Protein AF-A0A537P0L2-F1 (afdb_monomer)

Structure (mmCIF, N/CA/C/O backbone):
data_AF-A0A537P0L2-F1
#
_entry.id   AF-A0A537P0L2-F1
#
loop_
_atom_site.group_PDB
_atom_site.id
_atom_site.type_symbol
_atom_site.label_atom_id
_atom_site.label_alt_id
_atom_site.label_comp_id
_atom_site.label_asym_id
_atom_si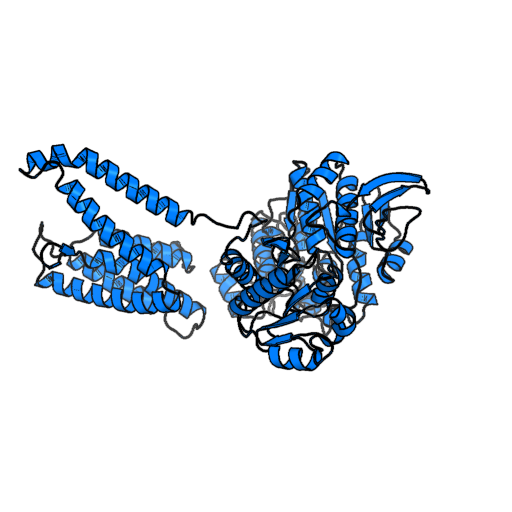te.label_entity_id
_atom_site.label_seq_id
_atom_site.pdbx_PDB_ins_code
_atom_site.Cartn_x
_atom_site.Cartn_y
_atom_site.Cartn_z
_atom_site.occupancy
_atom_site.B_iso_or_equiv
_atom_site.auth_seq_id
_atom_site.auth_comp_id
_atom_site.auth_asym_id
_atom_site.auth_atom_id
_atom_site.pdbx_PDB_model_num
ATOM 1 N N . MET A 1 1 ? -0.967 3.467 -17.963 1.00 78.81 1 MET A N 1
ATOM 2 C CA . MET A 1 1 ? 0.478 3.640 -17.708 1.00 78.81 1 MET A CA 1
ATOM 3 C C . MET A 1 1 ? 0.960 4.802 -18.557 1.00 78.81 1 MET A C 1
ATOM 5 O O . MET A 1 1 ? 0.498 4.911 -19.686 1.00 78.81 1 MET A O 1
ATOM 9 N N . PHE A 1 2 ? 1.786 5.693 -18.015 1.00 88.88 2 PHE A N 1
ATOM 10 C CA . PHE A 1 2 ? 2.280 6.885 -18.719 1.00 88.88 2 PHE A CA 1
ATOM 11 C C . PHE A 1 2 ? 3.763 6.707 -19.120 1.00 88.88 2 PHE A C 1
ATOM 13 O O . PHE A 1 2 ? 4.451 5.897 -18.497 1.00 88.88 2 PHE A O 1
ATOM 20 N N . PRO A 1 3 ? 4.252 7.408 -20.163 1.00 94.38 3 PRO A N 1
ATOM 21 C CA . PRO A 1 3 ? 5.634 7.284 -20.640 1.00 94.38 3 PRO A CA 1
ATOM 22 C C . PRO A 1 3 ? 6.642 7.971 -19.704 1.00 94.38 3 PRO A C 1
ATOM 24 O O . PRO A 1 3 ? 6.400 9.104 -19.296 1.00 94.38 3 PRO A O 1
ATOM 27 N N . ALA A 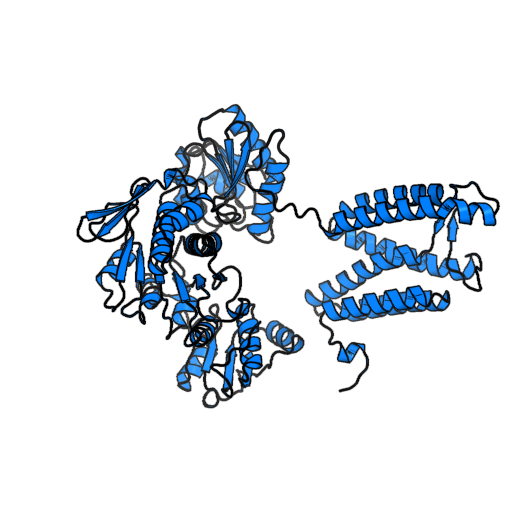1 4 ? 7.783 7.327 -19.433 1.00 95.88 4 ALA A N 1
ATOM 28 C CA . ALA A 1 4 ? 8.906 7.902 -18.681 1.00 95.88 4 ALA A CA 1
ATOM 29 C C . ALA A 1 4 ? 9.902 8.585 -19.636 1.00 95.88 4 ALA A C 1
ATOM 31 O O . ALA A 1 4 ? 10.742 7.926 -20.250 1.00 95.88 4 ALA A O 1
ATOM 32 N N . ARG A 1 5 ? 9.769 9.901 -19.829 1.00 95.56 5 ARG A N 1
ATOM 33 C CA . ARG A 1 5 ? 10.450 10.640 -20.910 1.00 95.56 5 ARG A CA 1
ATOM 34 C C . ARG A 1 5 ? 11.866 11.093 -20.564 1.00 95.56 5 ARG A C 1
ATOM 36 O O . ARG A 1 5 ? 12.633 11.399 -21.473 1.00 95.56 5 ARG A O 1
ATOM 43 N N . THR A 1 6 ? 12.238 11.117 -19.287 1.00 95.50 6 THR A N 1
ATOM 44 C CA . THR A 1 6 ? 13.575 11.535 -18.825 1.00 95.50 6 THR A CA 1
ATOM 45 C C . THR A 1 6 ? 14.705 10.638 -19.333 1.00 95.50 6 THR A C 1
ATOM 47 O O . THR A 1 6 ? 15.853 11.072 -19.371 1.00 95.50 6 THR A O 1
ATOM 50 N N . PHE A 1 7 ? 14.378 9.430 -19.803 1.00 96.25 7 PHE A N 1
ATOM 51 C CA . PHE A 1 7 ? 15.312 8.468 -20.396 1.00 96.25 7 PHE A CA 1
ATOM 52 C C . PHE A 1 7 ? 15.155 8.335 -21.921 1.00 96.25 7 PHE A C 1
ATOM 54 O O . PHE A 1 7 ? 15.607 7.353 -22.510 1.00 96.25 7 PHE A O 1
ATOM 61 N N . ALA A 1 8 ? 14.512 9.292 -22.596 1.00 97.25 8 ALA A N 1
ATOM 62 C CA . ALA A 1 8 ? 14.370 9.244 -24.049 1.00 97.25 8 ALA A CA 1
ATOM 63 C C . ALA A 1 8 ? 15.741 9.094 -24.736 1.00 97.25 8 ALA A C 1
ATOM 65 O O . ALA A 1 8 ? 16.677 9.841 -24.450 1.00 97.25 8 ALA A O 1
ATOM 66 N N . ARG A 1 9 ? 15.845 8.135 -25.668 1.00 96.75 9 ARG A N 1
ATOM 67 C CA . ARG A 1 9 ? 17.067 7.771 -26.414 1.00 96.75 9 ARG A CA 1
ATOM 68 C C . ARG A 1 9 ? 18.206 7.180 -25.569 1.00 96.75 9 ARG A C 1
ATOM 70 O O . ARG A 1 9 ? 19.288 6.966 -26.107 1.00 96.75 9 ARG A O 1
ATOM 77 N N . LYS A 1 10 ? 17.978 6.900 -24.283 1.00 97.94 10 LYS A N 1
ATOM 78 C CA . LYS A 1 10 ? 18.946 6.248 -23.392 1.00 97.94 10 LYS A CA 1
ATOM 79 C C . LYS A 1 10 ? 18.830 4.730 -23.457 1.00 97.94 10 LYS A C 1
ATOM 81 O O . LYS A 1 10 ? 17.733 4.203 -23.652 1.00 97.94 10 LYS A O 1
ATOM 86 N N . LYS A 1 11 ? 19.948 4.030 -23.274 1.00 97.94 11 LYS A N 1
ATOM 87 C CA . LYS A 1 11 ? 20.020 2.573 -23.140 1.00 97.94 11 LYS A CA 1
ATOM 88 C C . LYS A 1 11 ? 19.904 2.195 -21.671 1.00 97.94 11 LYS A C 1
ATOM 90 O O . LYS A 1 11 ? 20.783 2.514 -20.879 1.00 97.94 11 LYS A O 1
ATOM 95 N N . VAL A 1 12 ? 18.823 1.519 -21.301 1.00 98.44 12 VAL A N 1
ATOM 96 C CA . VAL A 1 12 ? 18.509 1.233 -19.896 1.00 98.44 12 VAL A CA 1
ATOM 97 C C . VAL A 1 12 ? 18.371 -0.266 -19.687 1.00 98.44 12 VAL A C 1
ATOM 99 O O . VAL A 1 12 ? 17.482 -0.901 -20.256 1.00 98.44 12 VAL A O 1
ATOM 102 N N . GLY A 1 13 ? 19.235 -0.833 -18.847 1.00 98.19 13 GLY A N 1
ATOM 103 C CA . GLY A 1 13 ? 19.045 -2.189 -18.338 1.00 98.19 13 GLY A CA 1
ATOM 104 C C . GLY A 1 13 ? 17.975 -2.182 -17.251 1.00 98.19 13 GLY A C 1
ATOM 105 O O . GLY A 1 13 ? 18.017 -1.330 -16.370 1.00 98.19 13 GLY A O 1
ATOM 106 N N . VAL A 1 14 ? 17.022 -3.112 -17.285 1.00 98.19 14 VAL A N 1
ATOM 107 C CA . VAL A 1 14 ? 16.020 -3.279 -16.221 1.00 98.19 14 VAL A CA 1
ATOM 108 C C . VAL A 1 14 ? 16.113 -4.699 -15.690 1.00 98.19 14 VAL A C 1
ATOM 110 O O . VAL A 1 14 ? 15.850 -5.647 -16.426 1.00 98.19 14 VAL A O 1
ATOM 113 N N . PHE A 1 15 ? 16.478 -4.845 -14.418 1.00 97.81 15 PHE A N 1
ATOM 114 C CA . PHE A 1 15 ? 16.637 -6.149 -13.784 1.00 97.81 15 PHE A CA 1
ATOM 115 C C . PHE A 1 15 ? 15.572 -6.414 -12.709 1.00 97.81 15 PHE A C 1
ATOM 117 O O . PHE A 1 15 ? 15.358 -5.615 -11.787 1.00 97.81 15 PHE A O 1
ATOM 124 N N . GLY A 1 16 ? 14.937 -7.581 -12.820 1.00 95.12 16 GLY A N 1
ATOM 125 C CA . GLY A 1 16 ? 13.806 -8.024 -12.010 1.00 95.12 16 GLY A CA 1
ATOM 126 C C . GLY A 1 16 ? 12.478 -7.634 -12.661 1.00 95.12 16 GLY A C 1
ATOM 127 O O . GLY A 1 16 ? 12.163 -6.452 -12.773 1.00 95.12 16 GLY A O 1
ATOM 128 N N . LEU A 1 17 ? 11.685 -8.623 -13.073 1.00 92.06 17 LEU A N 1
ATOM 129 C CA . LEU A 1 17 ? 10.475 -8.460 -13.899 1.00 92.06 17 LEU A CA 1
ATOM 130 C C . LEU A 1 17 ? 9.186 -8.823 -13.153 1.00 92.06 17 LEU A C 1
ATOM 132 O O . LEU A 1 17 ? 8.150 -9.148 -13.739 1.00 92.06 17 LEU A O 1
ATOM 136 N N . ALA A 1 18 ? 9.219 -8.695 -11.827 1.00 86.25 18 ALA A N 1
ATOM 137 C CA . ALA A 1 18 ? 8.012 -8.667 -11.013 1.00 86.25 18 ALA A CA 1
ATOM 138 C C . ALA A 1 18 ? 7.155 -7.417 -11.330 1.00 86.25 18 ALA A C 1
ATOM 140 O O . ALA A 1 18 ? 7.382 -6.678 -12.290 1.00 86.25 18 ALA A O 1
ATOM 141 N N . ARG A 1 19 ? 6.149 -7.138 -10.494 1.00 83.06 19 ARG A N 1
ATOM 142 C CA . ARG A 1 19 ? 5.147 -6.088 -10.749 1.00 83.06 19 ARG A CA 1
ATOM 143 C C . ARG A 1 19 ? 5.735 -4.691 -11.019 1.00 83.06 19 ARG A C 1
ATOM 145 O O . ARG A 1 19 ? 5.281 -4.032 -11.950 1.00 83.06 19 ARG A O 1
ATOM 152 N N . SER A 1 20 ? 6.698 -4.229 -10.214 1.00 87.31 20 SER A N 1
ATOM 153 C CA . SER A 1 20 ? 7.290 -2.884 -10.370 1.00 87.31 20 SER A CA 1
ATOM 154 C C . SER A 1 20 ? 8.224 -2.793 -11.571 1.00 87.31 20 SER A C 1
ATOM 156 O O . SER A 1 20 ? 8.117 -1.858 -12.362 1.00 87.31 20 SER A O 1
ATOM 158 N N . GLY A 1 21 ? 9.112 -3.778 -11.730 1.00 92.31 21 GLY A N 1
ATOM 159 C CA . GLY A 1 21 ? 10.106 -3.781 -12.800 1.00 92.31 21 GLY A CA 1
ATOM 160 C C . GLY A 1 21 ? 9.476 -3.857 -14.187 1.00 92.31 21 GLY A C 1
ATOM 161 O O . GLY A 1 21 ? 9.815 -3.050 -15.048 1.00 92.31 21 GLY A O 1
ATOM 162 N N . SER A 1 22 ? 8.470 -4.719 -14.375 1.00 92.44 22 SER A N 1
ATOM 163 C CA . SER A 1 22 ? 7.744 -4.813 -15.649 1.00 92.44 22 SER A CA 1
ATOM 164 C C . SER A 1 22 ? 6.989 -3.524 -15.989 1.00 92.44 22 SER A C 1
ATOM 166 O O . SER A 1 22 ? 7.035 -3.057 -17.128 1.00 92.44 22 SER A O 1
ATOM 168 N N . ALA A 1 23 ? 6.366 -2.879 -14.994 1.00 93.25 23 ALA A N 1
ATOM 169 C CA . ALA A 1 23 ? 5.719 -1.583 -15.193 1.00 93.25 23 ALA A CA 1
ATOM 170 C C . ALA A 1 23 ? 6.722 -0.471 -15.552 1.00 93.25 23 ALA A C 1
ATOM 172 O O . ALA A 1 23 ? 6.449 0.348 -16.427 1.00 93.25 23 ALA A O 1
ATOM 173 N N . CYS A 1 24 ? 7.893 -0.457 -14.911 1.00 96.00 24 CYS A N 1
ATOM 174 C CA . CYS A 1 24 ? 8.960 0.497 -15.204 1.00 96.00 24 CYS A CA 1
ATOM 175 C C . CYS A 1 24 ? 9.542 0.289 -16.612 1.00 96.00 24 CYS A C 1
ATOM 177 O O . CYS A 1 24 ? 9.629 1.240 -17.386 1.00 96.00 24 CYS A O 1
ATOM 179 N N . ALA A 1 25 ? 9.856 -0.956 -16.989 1.00 96.56 25 ALA A N 1
ATOM 180 C CA . ALA A 1 25 ? 10.358 -1.300 -18.320 1.00 96.56 25 ALA A CA 1
ATOM 181 C C . ALA A 1 25 ? 9.390 -0.861 -19.429 1.00 96.56 25 ALA A C 1
ATOM 183 O O . ALA A 1 25 ? 9.802 -0.277 -20.434 1.00 96.56 25 ALA A O 1
ATOM 184 N N . GLN A 1 26 ? 8.088 -1.086 -19.231 1.00 95.81 26 GLN A N 1
ATOM 185 C CA . GLN A 1 26 ? 7.070 -0.647 -20.177 1.00 95.81 26 GLN A CA 1
ATOM 186 C C . GLN A 1 26 ? 6.972 0.887 -20.247 1.00 95.81 26 GLN A C 1
ATOM 188 O O . GLN A 1 26 ? 6.902 1.432 -21.350 1.00 95.81 26 GLN A O 1
ATOM 193 N N . ALA A 1 27 ? 7.019 1.594 -19.113 1.00 96.69 27 ALA A N 1
ATOM 194 C CA . ALA A 1 27 ? 7.001 3.057 -19.079 1.00 96.69 27 ALA A CA 1
ATOM 195 C C . ALA A 1 27 ? 8.231 3.684 -19.760 1.00 96.69 27 ALA A C 1
ATOM 197 O O . ALA A 1 27 ? 8.080 4.630 -20.535 1.00 96.69 27 ALA A O 1
ATOM 198 N N . LEU A 1 28 ? 9.426 3.131 -19.534 1.00 97.88 28 LEU A N 1
ATOM 199 C CA . LEU A 1 28 ? 10.675 3.537 -20.188 1.00 97.88 28 LEU A CA 1
ATOM 200 C C . LEU A 1 28 ? 10.609 3.335 -21.705 1.00 97.88 28 LEU A C 1
ATOM 202 O O . LEU A 1 28 ? 10.922 4.253 -22.464 1.00 97.88 28 LEU A O 1
ATOM 206 N N . ARG A 1 29 ? 10.115 2.174 -22.161 1.00 96.50 29 ARG A N 1
ATOM 207 C CA . ARG A 1 29 ? 9.903 1.912 -23.593 1.00 96.50 29 ARG A CA 1
ATOM 208 C C . ARG A 1 29 ? 8.947 2.935 -24.208 1.00 96.50 29 ARG A C 1
ATOM 210 O O . ARG A 1 29 ? 9.242 3.498 -25.256 1.00 96.50 29 ARG A O 1
ATOM 217 N N . LEU A 1 30 ? 7.812 3.196 -23.555 1.00 96.25 30 LEU A N 1
ATOM 218 C CA . LEU A 1 30 ? 6.833 4.191 -24.015 1.00 96.25 30 LEU A CA 1
ATOM 219 C C . LEU A 1 30 ? 7.404 5.619 -24.026 1.00 96.25 30 LEU A C 1
ATOM 221 O O . LEU A 1 30 ? 6.963 6.448 -24.816 1.00 96.25 30 LEU A O 1
ATOM 225 N N . GLY A 1 31 ? 8.372 5.910 -23.156 1.00 96.38 31 GLY A N 1
ATOM 226 C CA . GLY A 1 31 ? 9.104 7.175 -23.112 1.00 96.38 31 GLY A CA 1
ATOM 227 C C . GLY A 1 31 ? 10.219 7.319 -24.148 1.00 96.38 31 GLY A C 1
ATOM 228 O O . GLY A 1 31 ? 10.817 8.389 -24.236 1.00 96.38 31 GLY A O 1
ATOM 229 N N . GLY A 1 32 ? 10.475 6.283 -24.953 1.00 97.44 32 GLY A N 1
ATOM 230 C CA . GLY A 1 32 ? 11.483 6.295 -26.011 1.00 97.44 32 GLY A CA 1
ATOM 231 C C . GLY A 1 32 ? 12.882 5.867 -25.565 1.00 97.44 32 GLY A C 1
ATOM 232 O O . GLY A 1 32 ? 13.845 6.166 -26.270 1.00 97.44 32 GLY A O 1
ATOM 233 N N . ALA A 1 33 ? 13.023 5.203 -24.415 1.00 98.00 33 ALA A N 1
ATOM 234 C CA . ALA A 1 33 ? 14.272 4.550 -24.026 1.00 98.00 33 ALA A CA 1
ATOM 235 C C . ALA A 1 33 ? 14.465 3.228 -24.793 1.00 98.00 33 ALA A C 1
ATOM 237 O O . ALA A 1 33 ? 13.501 2.515 -25.087 1.00 98.00 33 ALA A O 1
ATOM 238 N N . GLN A 1 34 ? 15.718 2.864 -25.063 1.00 97.75 34 GL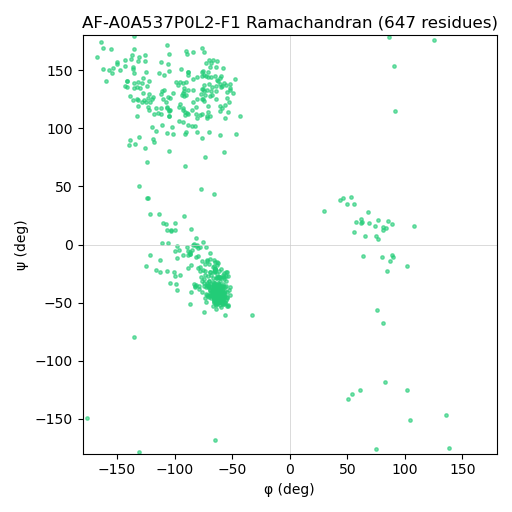N A N 1
ATOM 239 C CA . GLN A 1 34 ? 16.088 1.525 -25.512 1.00 97.75 34 GLN A CA 1
ATOM 240 C C . GLN A 1 34 ? 16.262 0.632 -24.279 1.00 97.75 34 GLN A C 1
ATOM 242 O O . GLN A 1 34 ? 17.263 0.717 -23.570 1.00 97.75 34 GLN A O 1
ATOM 247 N N . VAL A 1 35 ? 15.258 -0.194 -23.995 1.00 97.88 35 VAL A N 1
ATOM 248 C CA . VAL A 1 35 ? 15.191 -0.988 -22.762 1.00 97.88 35 VAL A CA 1
ATOM 249 C C . VAL A 1 35 ? 15.699 -2.411 -22.995 1.00 97.88 35 VAL A C 1
ATOM 251 O O . VAL A 1 35 ? 15.334 -3.042 -23.982 1.00 97.88 35 VAL A O 1
ATOM 254 N N . PHE A 1 36 ? 16.495 -2.914 -22.051 1.00 97.75 36 PHE A N 1
ATOM 255 C CA . PHE A 1 36 ? 16.979 -4.294 -21.986 1.00 97.75 36 PHE A CA 1
ATOM 256 C C . PHE A 1 36 ? 16.471 -4.927 -20.686 1.00 97.75 36 PHE A C 1
ATOM 258 O O . PHE A 1 36 ? 17.082 -4.779 -19.627 1.00 97.75 36 PHE A O 1
ATOM 265 N N . ALA A 1 37 ? 15.299 -5.558 -20.749 1.00 97.38 37 ALA A N 1
ATOM 266 C CA . ALA A 1 37 ? 14.629 -6.151 -19.593 1.00 97.38 37 ALA A CA 1
ATOM 267 C C . ALA A 1 37 ? 15.081 -7.604 -19.359 1.00 97.38 37 ALA A C 1
ATOM 269 O O . ALA A 1 37 ? 15.095 -8.401 -20.300 1.00 97.38 37 ALA A O 1
ATOM 270 N N . TRP A 1 38 ? 15.414 -7.955 -18.112 1.00 97.50 38 TRP A N 1
ATOM 271 C CA . TRP A 1 38 ? 15.893 -9.292 -17.743 1.00 97.50 38 TRP A CA 1
ATOM 272 C C . TRP A 1 38 ? 15.541 -9.699 -16.305 1.00 97.50 38 TRP A C 1
ATOM 274 O O . TRP A 1 38 ? 15.337 -8.857 -15.430 1.00 97.50 38 TRP A O 1
ATOM 284 N N . ASP A 1 39 ? 15.503 -11.008 -16.063 1.00 96.38 39 ASP A N 1
ATOM 285 C CA . ASP A 1 39 ? 15.285 -11.645 -14.763 1.00 96.38 39 ASP A CA 1
ATOM 286 C C . ASP A 1 39 ? 16.078 -12.961 -14.721 1.00 96.38 39 ASP A C 1
ATOM 288 O O . ASP A 1 39 ? 16.262 -13.595 -15.760 1.00 96.38 39 ASP A O 1
ATOM 292 N N . ASP A 1 40 ? 16.532 -13.395 -13.545 1.00 94.00 40 ASP A N 1
ATOM 293 C CA . ASP A 1 40 ? 17.197 -14.702 -13.411 1.00 94.00 40 ASP A CA 1
ATOM 294 C C . ASP A 1 40 ? 16.215 -15.861 -13.630 1.00 94.00 40 ASP A C 1
ATOM 296 O O . ASP A 1 40 ? 16.597 -16.961 -14.035 1.00 94.00 40 ASP A O 1
ATOM 300 N N . GLN A 1 41 ? 14.927 -15.635 -13.366 1.00 93.19 41 GLN A N 1
ATOM 301 C CA . GLN A 1 41 ? 13.899 -16.631 -13.607 1.00 93.19 41 GLN A CA 1
ATOM 302 C C . GLN A 1 41 ? 13.514 -16.628 -15.086 1.00 93.19 41 GLN A C 1
ATOM 304 O O . GLN A 1 41 ? 12.791 -15.747 -15.554 1.00 93.19 41 GLN A O 1
ATOM 309 N N . ALA A 1 42 ? 13.909 -17.679 -15.809 1.00 92.56 42 ALA A N 1
ATOM 310 C CA . ALA A 1 42 ? 13.556 -17.863 -17.219 1.00 92.56 42 ALA A CA 1
ATOM 311 C C . ALA A 1 42 ? 12.039 -17.745 -17.476 1.00 92.56 42 ALA A C 1
ATOM 313 O O . ALA A 1 42 ? 11.620 -17.162 -18.474 1.00 92.56 42 ALA A O 1
ATOM 314 N N . ALA A 1 43 ? 11.207 -18.224 -16.542 1.00 91.94 43 ALA A N 1
ATOM 315 C CA . ALA A 1 43 ? 9.752 -18.084 -16.612 1.00 91.94 43 ALA A CA 1
ATOM 316 C C . ALA A 1 43 ? 9.287 -16.613 -16.572 1.00 91.94 43 ALA A C 1
ATOM 318 O O . ALA A 1 43 ? 8.366 -16.242 -17.300 1.00 91.94 43 ALA A O 1
ATOM 319 N N . SER A 1 44 ? 9.933 -15.767 -15.763 1.00 91.31 44 SER A N 1
ATOM 320 C CA . SER A 1 44 ? 9.651 -14.326 -15.692 1.00 91.31 44 SER A CA 1
ATOM 321 C C . SER A 1 44 ? 10.055 -13.613 -16.982 1.00 91.31 44 SER A C 1
ATOM 323 O O . SER A 1 44 ? 9.290 -12.793 -17.488 1.00 91.31 44 SER A O 1
ATOM 325 N N . VAL A 1 45 ? 11.211 -13.967 -17.554 1.00 94.44 45 VAL A N 1
ATOM 326 C CA . VAL A 1 45 ? 11.671 -13.441 -18.852 1.00 94.44 45 VAL A CA 1
ATOM 327 C C . VAL A 1 45 ? 10.710 -13.828 -19.974 1.00 94.44 45 VAL A C 1
ATOM 329 O O . VAL A 1 45 ? 10.297 -12.973 -20.754 1.00 94.44 45 VAL A O 1
ATOM 332 N N . GLU A 1 46 ? 10.310 -15.097 -20.040 1.00 93.75 46 GLU A N 1
ATOM 333 C CA . GLU A 1 46 ? 9.399 -15.588 -21.075 1.00 93.75 46 GLU A CA 1
ATOM 334 C C . GLU A 1 46 ? 8.006 -14.962 -20.950 1.00 93.75 46 GLU A C 1
ATOM 336 O O . GLU A 1 46 ? 7.406 -14.559 -21.946 1.00 93.75 46 GLU A O 1
ATOM 341 N N . LYS A 1 47 ? 7.505 -14.796 -19.721 1.00 91.50 47 LYS A N 1
ATOM 342 C CA . LYS A 1 47 ? 6.260 -14.066 -19.472 1.00 91.50 47 LYS A CA 1
ATOM 343 C C . LYS A 1 47 ? 6.347 -12.623 -19.977 1.00 91.50 47 LYS A C 1
ATOM 345 O O . LYS A 1 47 ? 5.476 -12.186 -20.722 1.00 91.50 47 LYS A O 1
ATOM 350 N N . ALA A 1 48 ? 7.403 -11.898 -19.612 1.00 91.44 48 ALA A N 1
ATOM 351 C CA . ALA A 1 48 ? 7.597 -10.517 -20.041 1.00 91.44 48 ALA A CA 1
ATOM 352 C C . ALA A 1 48 ? 7.759 -10.401 -21.570 1.00 91.44 48 ALA A C 1
ATOM 354 O O . ALA A 1 48 ? 7.217 -9.478 -22.179 1.00 91.44 48 ALA A O 1
ATOM 355 N N . ARG A 1 49 ? 8.427 -11.371 -22.211 1.00 93.38 49 ARG A N 1
ATOM 356 C CA . ARG A 1 49 ? 8.519 -11.475 -23.676 1.00 93.38 49 ARG A CA 1
ATOM 357 C C . ARG A 1 49 ? 7.138 -11.592 -24.319 1.00 93.38 49 ARG A C 1
ATOM 359 O O . ARG A 1 49 ? 6.845 -10.849 -25.253 1.00 93.38 49 ARG A O 1
ATOM 366 N N . LYS A 1 50 ? 6.278 -12.478 -23.802 1.00 92.38 50 LYS A N 1
ATOM 367 C CA . LYS A 1 50 ? 4.891 -12.654 -24.277 1.00 92.38 50 LYS A CA 1
ATOM 368 C C . LYS A 1 50 ? 4.044 -11.395 -24.094 1.00 92.38 50 LYS A C 1
ATOM 370 O O . LYS A 1 50 ? 3.225 -11.077 -24.947 1.00 92.38 50 LYS A O 1
ATOM 375 N N . GLU A 1 51 ? 4.287 -10.643 -23.024 1.00 89.44 51 GLU A N 1
ATOM 376 C CA . GLU A 1 51 ? 3.658 -9.339 -22.765 1.00 89.44 51 GLU A CA 1
ATOM 377 C C . GLU A 1 51 ? 4.240 -8.198 -23.634 1.00 89.44 51 GLU A C 1
ATOM 379 O O . GLU A 1 51 ? 3.819 -7.043 -23.530 1.00 89.44 51 GLU A O 1
ATOM 384 N N . GLY A 1 52 ? 5.190 -8.504 -24.526 1.00 90.56 52 GLY A N 1
ATOM 385 C CA . GLY A 1 52 ? 5.774 -7.559 -25.473 1.00 90.56 52 GLY A CA 1
ATOM 386 C C . GLY A 1 52 ? 6.796 -6.606 -24.853 1.00 90.56 52 GLY A C 1
ATOM 387 O O . GLY A 1 52 ? 7.035 -5.528 -25.412 1.00 90.56 52 GLY A O 1
ATOM 388 N N . LEU A 1 53 ? 7.383 -6.955 -23.702 1.00 92.50 53 LEU A N 1
ATOM 389 C CA . LEU A 1 53 ? 8.494 -6.198 -23.133 1.00 92.50 53 LEU A CA 1
ATOM 390 C C . LEU A 1 53 ? 9.777 -6.438 -23.950 1.00 92.50 53 LEU A C 1
ATOM 392 O O . LEU A 1 53 ? 10.010 -7.544 -24.441 1.00 92.50 53 LEU A O 1
ATOM 396 N N . PRO A 1 54 ? 10.632 -5.412 -24.094 1.00 90.75 54 PRO A N 1
ATOM 397 C CA . PRO A 1 54 ? 11.882 -5.517 -24.832 1.00 90.75 54 PRO A CA 1
ATOM 398 C C . PRO A 1 54 ? 12.912 -6.273 -23.983 1.00 90.75 54 PRO A C 1
ATOM 400 O O . PRO A 1 54 ? 13.606 -5.700 -23.142 1.00 90.75 54 PRO A O 1
ATOM 403 N N . ILE A 1 55 ? 12.957 -7.591 -24.169 1.00 96.25 55 ILE A N 1
ATOM 404 C CA . ILE A 1 55 ? 13.900 -8.468 -23.476 1.00 96.25 55 ILE A CA 1
ATOM 405 C C . ILE A 1 55 ? 15.299 -8.293 -24.063 1.00 96.25 55 ILE A C 1
ATOM 407 O O . ILE A 1 55 ? 15.477 -8.348 -25.278 1.00 96.25 55 ILE A O 1
ATOM 411 N N . GLY A 1 56 ? 16.289 -8.134 -23.188 1.00 93.19 56 GLY A N 1
ATOM 412 C CA . GLY A 1 56 ? 17.701 -8.096 -23.553 1.00 93.19 56 GLY A CA 1
ATOM 413 C C . GLY A 1 56 ? 18.518 -8.884 -22.544 1.00 93.19 56 GLY A C 1
ATOM 414 O O . GLY A 1 56 ? 18.380 -8.656 -21.345 1.00 93.19 56 GLY A O 1
ATOM 415 N N . ASP A 1 57 ? 19.342 -9.816 -23.022 1.00 92.25 57 ASP A N 1
ATOM 416 C CA . ASP A 1 57 ? 20.136 -10.683 -22.155 1.00 92.25 57 ASP A CA 1
ATOM 417 C C . ASP A 1 57 ? 21.244 -9.892 -21.454 1.00 92.25 57 ASP A C 1
ATOM 419 O O . ASP A 1 57 ? 22.331 -9.672 -21.998 1.00 92.25 57 ASP A O 1
ATOM 423 N N . LEU A 1 58 ? 20.960 -9.480 -20.216 1.00 95.88 58 LEU A N 1
ATOM 424 C CA . LEU A 1 58 ? 21.917 -8.769 -19.383 1.00 95.88 58 LEU A CA 1
ATOM 425 C C . LEU A 1 58 ? 23.124 -9.640 -18.999 1.00 95.88 58 LEU A C 1
ATOM 427 O O . LEU A 1 58 ? 24.113 -9.101 -18.524 1.00 95.88 58 LEU A O 1
ATOM 431 N N . THR A 1 59 ? 23.111 -10.961 -19.187 1.00 94.25 59 THR A N 1
ATOM 432 C CA . THR A 1 59 ? 24.301 -11.795 -18.938 1.00 94.25 59 THR A CA 1
ATOM 433 C C . THR A 1 59 ? 25.352 -11.625 -20.038 1.00 94.25 59 THR A C 1
ATOM 435 O O . THR A 1 59 ? 26.548 -11.668 -19.752 1.00 94.25 59 THR A O 1
ATOM 438 N N . SER A 1 60 ? 24.921 -11.316 -21.262 1.00 93.00 60 SER A N 1
ATOM 439 C CA . SER A 1 60 ? 25.783 -11.176 -22.444 1.00 93.00 60 SER A CA 1
ATOM 440 C C . SER A 1 60 ? 26.125 -9.729 -22.810 1.00 93.00 60 SER A C 1
ATOM 442 O O . SER A 1 60 ? 27.180 -9.479 -23.390 1.00 93.00 60 SER A O 1
ATOM 444 N N . ILE A 1 61 ? 25.264 -8.767 -22.461 1.00 94.94 61 ILE A N 1
ATOM 445 C CA . ILE A 1 61 ? 25.443 -7.367 -22.864 1.00 94.94 61 ILE A CA 1
ATOM 446 C C . ILE A 1 61 ? 26.703 -6.748 -22.252 1.00 94.94 61 ILE A C 1
ATOM 448 O O . ILE A 1 61 ? 27.044 -7.017 -21.097 1.00 94.94 61 ILE A O 1
ATOM 452 N N . ASP A 1 62 ? 27.363 -5.862 -22.994 1.00 95.81 62 ASP A N 1
ATOM 453 C CA . ASP A 1 62 ? 28.382 -4.989 -22.422 1.00 95.81 62 ASP A CA 1
ATOM 454 C C . ASP A 1 62 ? 27.716 -3.849 -21.635 1.00 95.81 62 ASP A C 1
ATOM 456 O O . ASP A 1 62 ? 27.061 -2.972 -22.206 1.00 95.81 62 ASP A O 1
ATOM 460 N N . PHE A 1 63 ? 27.888 -3.860 -20.310 1.00 97.25 63 PHE A N 1
ATOM 461 C CA . PHE A 1 63 ? 27.317 -2.857 -19.408 1.00 97.25 63 PHE A CA 1
ATOM 462 C C . PHE A 1 63 ? 27.868 -1.455 -19.675 1.00 97.25 63 PHE A C 1
ATOM 464 O O . PHE A 1 63 ? 27.152 -0.493 -19.420 1.00 97.25 63 PHE A O 1
ATOM 471 N N . ALA A 1 64 ? 29.074 -1.322 -20.242 1.00 95.75 64 ALA A N 1
ATOM 472 C CA . ALA A 1 64 ? 29.631 -0.020 -20.614 1.00 95.75 64 ALA A CA 1
ATOM 473 C C . ALA A 1 64 ? 28.827 0.671 -21.733 1.00 95.75 64 ALA A C 1
ATOM 475 O O . ALA A 1 64 ? 28.971 1.871 -21.956 1.00 95.75 64 ALA A O 1
ATOM 476 N N . THR A 1 65 ? 27.957 -0.069 -22.429 1.00 96.19 65 THR A N 1
ATOM 477 C CA . THR A 1 65 ? 27.055 0.483 -23.448 1.00 96.19 65 THR A CA 1
ATOM 478 C C . THR A 1 65 ? 25.720 0.978 -22.887 1.00 96.19 65 THR A C 1
ATOM 480 O O . THR A 1 65 ? 24.946 1.578 -23.637 1.00 96.19 65 THR A O 1
ATOM 483 N N . LEU A 1 66 ? 25.423 0.714 -21.610 1.00 97.81 66 LEU A N 1
ATOM 484 C CA . LEU A 1 66 ? 24.209 1.170 -20.933 1.00 97.81 66 LEU A CA 1
ATOM 485 C C . LEU A 1 66 ? 24.432 2.551 -20.308 1.00 97.81 66 LEU A C 1
ATOM 487 O O . LEU A 1 66 ? 25.508 2.848 -19.803 1.00 97.81 66 LEU A O 1
ATOM 491 N N . ASP A 1 67 ? 23.392 3.381 -20.287 1.00 97.94 67 ASP A N 1
ATOM 492 C CA . ASP A 1 67 ? 23.402 4.647 -19.550 1.00 97.94 67 ASP A CA 1
ATOM 493 C C . ASP A 1 67 ? 23.075 4.433 -18.059 1.00 97.94 67 ASP A C 1
ATOM 495 O O . ASP A 1 67 ? 23.627 5.115 -17.197 1.00 97.94 67 ASP A O 1
ATOM 499 N N . SER A 1 68 ? 22.183 3.482 -17.748 1.00 97.94 68 SER A N 1
ATOM 500 C CA . SER A 1 68 ? 21.725 3.207 -16.378 1.00 97.94 68 SER A CA 1
ATOM 501 C C . SER A 1 68 ? 21.262 1.754 -16.210 1.00 97.94 68 SER A C 1
ATOM 503 O O . SER A 1 68 ? 20.733 1.142 -17.145 1.00 97.94 68 SER A O 1
ATOM 505 N N . LEU A 1 69 ? 21.373 1.229 -14.986 1.00 98.44 69 LEU A N 1
ATOM 506 C CA . LEU A 1 69 ? 20.708 0.002 -14.542 1.00 98.44 69 LEU A CA 1
ATOM 507 C C . LEU A 1 69 ? 19.554 0.344 -13.589 1.00 98.44 69 LEU A C 1
ATOM 509 O O . LEU A 1 69 ? 19.775 0.850 -12.491 1.00 98.44 69 LEU A O 1
ATOM 513 N N . VAL A 1 70 ? 18.327 -0.002 -13.971 1.00 98.25 70 VAL A N 1
ATOM 514 C CA . VAL A 1 70 ? 17.159 0.006 -13.087 1.00 98.25 70 VAL A CA 1
ATOM 515 C C . VAL A 1 70 ? 17.054 -1.348 -12.390 1.00 98.25 70 VAL A C 1
ATOM 517 O O . VAL A 1 70 ? 16.772 -2.369 -13.016 1.00 98.25 70 VAL A O 1
ATOM 520 N N . LEU A 1 71 ? 17.272 -1.357 -11.082 1.00 97.62 71 LEU A N 1
ATOM 521 C CA . LEU A 1 71 ? 17.259 -2.535 -10.231 1.00 97.62 71 LEU A CA 1
ATOM 522 C C . LEU A 1 71 ? 15.940 -2.623 -9.455 1.00 97.62 71 LEU A C 1
ATOM 524 O O . LEU A 1 71 ? 15.521 -1.672 -8.795 1.00 97.62 71 LEU A O 1
ATOM 528 N N . SER A 1 72 ? 15.293 -3.786 -9.479 1.00 93.88 72 SER A N 1
ATOM 529 C CA . SER A 1 72 ? 14.148 -4.043 -8.603 1.00 93.88 72 SER A CA 1
ATOM 530 C C . SER A 1 72 ? 14.563 -4.019 -7.118 1.00 93.88 72 SER A C 1
ATOM 532 O O . SER A 1 72 ? 15.543 -4.673 -6.765 1.00 93.88 72 SER A O 1
ATOM 534 N N . PRO A 1 73 ? 13.795 -3.386 -6.205 1.00 87.62 73 PRO A N 1
ATOM 535 C CA . PRO A 1 73 ? 14.173 -3.251 -4.786 1.00 87.62 73 PRO A CA 1
ATOM 536 C C . PRO A 1 73 ? 14.419 -4.580 -4.049 1.00 87.62 73 PRO A C 1
ATOM 538 O O . PRO A 1 73 ? 15.200 -4.657 -3.099 1.00 87.62 73 PRO A O 1
ATOM 541 N N . GLY A 1 74 ? 13.756 -5.654 -4.486 1.00 86.31 74 GLY A N 1
ATOM 542 C CA . GLY A 1 74 ? 13.944 -6.994 -3.927 1.00 86.31 74 GLY A CA 1
ATOM 543 C C . GLY A 1 74 ? 15.331 -7.587 -4.193 1.00 86.31 74 GLY A C 1
ATOM 544 O O . GLY A 1 74 ? 15.754 -8.471 -3.454 1.00 86.31 74 GLY A O 1
ATOM 545 N N . VAL A 1 75 ? 16.066 -7.077 -5.180 1.00 91.38 75 VAL A N 1
ATOM 546 C CA . VAL A 1 75 ? 17.377 -7.594 -5.581 1.00 91.38 75 VAL A CA 1
ATOM 547 C C . VAL A 1 75 ? 18.473 -7.001 -4.680 1.00 91.38 75 VAL A C 1
ATOM 549 O O . VAL A 1 75 ? 18.460 -5.793 -4.430 1.00 91.38 75 VAL A O 1
ATOM 552 N N . PRO A 1 76 ? 19.410 -7.808 -4.145 1.00 91.06 76 PRO A N 1
ATOM 553 C CA . PRO A 1 76 ? 20.455 -7.312 -3.249 1.00 91.06 76 PRO A CA 1
ATOM 554 C C . PRO A 1 76 ? 21.372 -6.262 -3.899 1.00 91.06 76 PRO A C 1
ATOM 556 O O . PRO A 1 76 ? 22.135 -6.564 -4.815 1.00 91.06 76 PRO A O 1
ATOM 559 N N . LEU A 1 77 ? 21.336 -5.027 -3.387 1.00 92.50 77 LEU A N 1
ATOM 560 C CA . LEU A 1 77 ? 22.272 -3.959 -3.770 1.00 92.50 77 LEU A CA 1
ATOM 561 C C . LEU A 1 77 ? 23.616 -4.065 -3.026 1.00 92.50 77 LEU A C 1
ATOM 563 O O . LEU A 1 77 ? 24.665 -3.720 -3.574 1.00 92.50 77 LEU A O 1
ATOM 567 N N . THR A 1 78 ? 23.587 -4.511 -1.765 1.00 88.12 78 THR A N 1
ATOM 568 C CA . THR A 1 78 ? 24.760 -4.562 -0.877 1.00 88.12 78 THR A CA 1
ATOM 569 C C . THR A 1 78 ? 24.858 -5.889 -0.116 1.00 88.12 78 THR A C 1
ATOM 571 O O . THR A 1 78 ? 25.627 -6.748 -0.527 1.00 88.12 78 THR A O 1
ATOM 574 N N . HIS A 1 79 ? 24.103 -6.082 0.970 1.00 83.69 79 HIS A N 1
ATOM 575 C CA . HIS A 1 79 ? 24.189 -7.274 1.824 1.00 83.69 79 HIS A CA 1
ATOM 576 C C . HIS A 1 79 ? 23.150 -8.340 1.425 1.00 83.69 79 HIS A C 1
ATOM 578 O O . HIS A 1 79 ? 22.073 -7.984 0.930 1.00 83.69 79 HIS A O 1
ATOM 584 N N . PRO A 1 80 ? 23.435 -9.639 1.659 1.00 79.31 80 PRO A N 1
ATOM 585 C CA . PRO A 1 80 ? 24.708 -10.196 2.149 1.00 79.31 80 PRO A CA 1
ATOM 586 C C . PRO A 1 80 ? 25.819 -10.199 1.086 1.00 79.31 80 PRO A C 1
ATOM 588 O O . PRO A 1 80 ? 26.995 -10.104 1.422 1.00 79.31 80 PRO A O 1
ATOM 591 N N . LYS A 1 81 ? 25.446 -10.245 -0.195 1.00 92.19 81 LYS A N 1
ATOM 592 C CA . LYS A 1 81 ? 26.329 -10.015 -1.339 1.00 92.19 81 LYS A CA 1
ATOM 593 C C . LYS A 1 81 ? 25.545 -9.232 -2.398 1.00 92.19 81 LYS A C 1
ATOM 595 O O . LYS A 1 81 ? 24.364 -9.543 -2.590 1.00 92.19 81 LYS A O 1
ATOM 600 N N . PRO A 1 82 ? 26.153 -8.253 -3.093 1.00 93.69 82 PRO A N 1
ATOM 601 C CA . PRO A 1 82 ? 25.504 -7.598 -4.215 1.00 93.69 82 PRO A CA 1
ATOM 602 C C . PRO A 1 82 ? 25.156 -8.613 -5.302 1.00 93.69 82 PRO A C 1
ATOM 604 O O . PRO A 1 82 ? 25.887 -9.571 -5.549 1.00 93.69 82 PRO A O 1
ATOM 607 N N . HIS A 1 83 ? 24.035 -8.392 -5.968 1.00 96.00 83 HIS A N 1
ATOM 608 C CA . HIS A 1 83 ? 23.651 -9.188 -7.119 1.00 96.00 83 HIS A CA 1
ATOM 609 C C . HIS A 1 83 ? 24.653 -9.021 -8.279 1.00 96.00 83 HIS A C 1
ATOM 611 O O . HIS A 1 83 ? 25.260 -7.959 -8.422 1.00 96.00 83 HIS A O 1
ATOM 617 N N . TRP A 1 84 ? 24.805 -10.023 -9.153 1.00 96.94 84 TRP A N 1
ATOM 618 C CA . TRP A 1 84 ? 25.806 -9.989 -10.233 1.00 96.94 84 TRP A CA 1
ATOM 619 C C . TRP A 1 84 ? 25.631 -8.779 -11.170 1.00 96.94 84 TRP A C 1
ATOM 621 O O . TRP A 1 84 ? 26.611 -8.192 -11.628 1.00 96.94 84 TRP A O 1
ATOM 631 N N . THR A 1 85 ? 24.391 -8.334 -11.406 1.00 97.31 85 THR A N 1
ATOM 632 C CA . THR A 1 85 ? 24.112 -7.112 -12.187 1.00 97.31 85 THR A CA 1
ATOM 633 C C . THR A 1 85 ? 24.652 -5.849 -11.521 1.00 97.31 85 THR A C 1
ATOM 635 O O . THR A 1 85 ? 25.115 -4.947 -12.212 1.00 97.31 85 THR A O 1
ATOM 638 N N . VAL A 1 86 ? 24.632 -5.784 -10.187 1.00 97.19 86 VAL A N 1
ATOM 639 C CA . VAL A 1 86 ? 25.174 -4.663 -9.409 1.00 97.19 86 VAL A CA 1
ATOM 640 C C . VAL A 1 86 ? 26.694 -4.635 -9.506 1.00 97.19 86 VAL A C 1
ATOM 642 O O . VAL A 1 86 ? 27.270 -3.566 -9.696 1.00 97.19 86 VAL A O 1
ATOM 645 N N . GLU A 1 87 ? 27.348 -5.794 -9.400 1.00 96.94 87 GLU A N 1
ATOM 646 C CA . GLU A 1 87 ? 28.805 -5.907 -9.544 1.00 96.94 87 GLU A CA 1
ATOM 647 C C . GLU A 1 87 ? 29.254 -5.445 -10.938 1.00 96.94 87 GLU A C 1
ATOM 649 O O . GLU A 1 87 ? 30.159 -4.618 -11.054 1.00 96.94 87 GLU A O 1
ATOM 654 N N . ARG A 1 88 ? 28.560 -5.892 -11.993 1.00 97.69 88 ARG A N 1
ATOM 655 C CA . ARG A 1 88 ? 28.851 -5.490 -13.377 1.00 97.69 88 ARG A CA 1
ATOM 656 C C . ARG A 1 88 ? 28.584 -4.013 -13.644 1.00 97.69 88 ARG A C 1
ATOM 658 O O . ARG A 1 88 ? 29.405 -3.361 -14.281 1.00 97.69 88 ARG A O 1
ATOM 665 N N . ALA A 1 89 ? 27.479 -3.471 -13.133 1.00 97.44 89 ALA A N 1
ATOM 666 C CA . ALA A 1 89 ? 27.171 -2.052 -13.271 1.00 97.44 89 ALA A CA 1
ATOM 667 C C . ALA A 1 89 ? 28.219 -1.164 -12.588 1.00 97.44 89 ALA A C 1
ATOM 669 O O . ALA A 1 89 ? 28.689 -0.200 -13.187 1.00 97.44 89 ALA A O 1
ATOM 670 N N . LYS A 1 90 ? 28.663 -1.537 -11.380 1.00 96.75 90 LYS A N 1
ATOM 671 C CA . LYS A 1 90 ? 29.759 -0.844 -10.686 1.00 96.75 90 LYS A CA 1
ATOM 672 C C . LYS A 1 90 ? 31.073 -0.928 -11.460 1.00 96.75 90 LYS A C 1
ATOM 674 O O . LYS A 1 90 ? 31.748 0.086 -11.587 1.00 96.75 90 LYS A O 1
ATOM 679 N N . ALA A 1 91 ? 31.419 -2.102 -11.993 1.00 97.06 91 ALA A N 1
ATOM 680 C CA . ALA A 1 91 ? 32.632 -2.284 -12.792 1.00 97.06 91 ALA A CA 1
ATOM 681 C C . ALA A 1 91 ? 32.626 -1.441 -14.081 1.00 97.06 91 ALA A C 1
ATOM 683 O O . ALA A 1 91 ? 33.671 -0.953 -14.496 1.00 97.06 91 ALA A O 1
ATOM 684 N N . ALA A 1 92 ? 31.450 -1.235 -14.679 1.00 97.19 92 ALA A N 1
ATOM 685 C CA . ALA A 1 92 ? 31.263 -0.391 -15.858 1.00 97.19 92 ALA A CA 1
ATOM 686 C C . ALA A 1 92 ? 31.079 1.107 -15.538 1.00 97.19 92 ALA A C 1
ATOM 688 O O . ALA A 1 92 ? 30.983 1.914 -16.457 1.00 97.19 92 ALA A O 1
ATOM 689 N N . GLY A 1 93 ? 31.003 1.494 -14.259 1.00 96.69 93 GLY A N 1
ATOM 690 C CA . GLY A 1 93 ? 30.795 2.885 -13.844 1.00 96.69 93 GLY A CA 1
ATOM 691 C C . GLY A 1 93 ? 29.406 3.453 -14.161 1.00 96.69 93 GLY A C 1
ATOM 692 O O . GLY A 1 93 ? 29.247 4.673 -14.171 1.00 96.69 93 GLY A O 1
ATOM 693 N N . ILE A 1 94 ? 28.404 2.604 -14.416 1.00 95.38 94 ILE A N 1
ATOM 694 C CA . ILE A 1 94 ? 27.039 3.053 -14.729 1.00 95.38 94 ILE A CA 1
ATOM 695 C C . ILE A 1 94 ? 26.212 3.230 -13.452 1.00 95.38 94 ILE A C 1
ATOM 697 O O . ILE A 1 94 ? 26.396 2.515 -12.461 1.00 95.38 94 ILE A O 1
ATOM 701 N N . GLU A 1 95 ? 25.273 4.175 -13.469 1.00 95.88 95 GLU A N 1
ATOM 702 C CA . GLU A 1 95 ? 24.409 4.412 -12.312 1.00 95.88 95 GLU A CA 1
ATOM 703 C C . GLU A 1 95 ? 23.442 3.241 -12.070 1.00 95.88 95 GLU A C 1
ATOM 705 O O . GLU A 1 95 ? 22.924 2.627 -13.007 1.00 95.88 95 GLU A O 1
ATOM 710 N N . ILE A 1 96 ? 23.175 2.951 -10.794 1.00 98.19 96 ILE A N 1
ATOM 711 C CA . ILE A 1 96 ? 22.218 1.927 -10.365 1.00 98.19 96 ILE A CA 1
ATOM 712 C C . ILE A 1 96 ? 21.091 2.627 -9.619 1.00 98.19 96 ILE A C 1
ATOM 714 O O . ILE A 1 96 ? 21.315 3.248 -8.581 1.00 98.19 96 ILE A O 1
ATOM 718 N N . ILE A 1 97 ? 19.883 2.520 -10.155 1.00 98.25 97 ILE A N 1
ATOM 719 C CA . ILE A 1 97 ? 18.703 3.249 -9.694 1.00 98.25 97 ILE A CA 1
ATOM 720 C C . ILE A 1 97 ? 17.485 2.329 -9.606 1.00 98.25 97 ILE A C 1
ATOM 722 O O . ILE A 1 97 ? 17.518 1.199 -10.075 1.00 98.25 97 ILE A O 1
ATOM 726 N N . GLY A 1 98 ? 16.404 2.791 -8.987 1.00 97.50 98 GLY A N 1
ATOM 727 C CA . GLY A 1 98 ? 15.150 2.047 -8.846 1.00 97.50 98 GLY A CA 1
ATOM 728 C C . GLY A 1 98 ? 14.048 2.595 -9.747 1.00 97.50 98 GLY A C 1
ATOM 729 O O . GLY A 1 98 ? 14.159 3.679 -10.313 1.00 97.50 98 GLY A O 1
ATOM 730 N N . ASP A 1 99 ? 12.923 1.890 -9.830 1.00 96.00 99 ASP A N 1
ATOM 731 C CA . ASP A 1 99 ? 11.722 2.383 -10.516 1.00 96.00 99 ASP A CA 1
ATOM 732 C C . ASP A 1 99 ? 11.191 3.686 -9.895 1.00 96.00 99 ASP A C 1
ATOM 734 O O . ASP A 1 99 ? 10.756 4.597 -10.599 1.00 96.00 99 ASP A O 1
ATOM 738 N N . THR A 1 100 ? 11.282 3.808 -8.573 1.00 96.69 100 THR A N 1
ATOM 739 C CA . THR A 1 100 ? 10.910 5.017 -7.833 1.00 96.69 100 THR A CA 1
ATOM 740 C C . THR A 1 100 ? 11.823 6.209 -8.129 1.00 96.69 100 THR A C 1
ATOM 742 O O . THR A 1 100 ? 11.349 7.340 -8.099 1.00 96.69 100 THR A O 1
ATOM 745 N N . GLU A 1 101 ? 13.093 5.985 -8.471 1.00 97.50 101 GLU A N 1
ATOM 746 C CA . GLU A 1 101 ? 14.013 7.043 -8.919 1.00 97.50 101 GLU A CA 1
ATOM 747 C C . GLU A 1 101 ? 13.651 7.536 -10.318 1.00 97.50 101 GLU A C 1
ATOM 749 O O . GLU A 1 101 ? 13.582 8.742 -10.543 1.00 97.50 101 GLU A O 1
ATOM 754 N N . VAL A 1 102 ? 13.342 6.620 -11.245 1.00 97.44 102 VAL A N 1
ATOM 755 C CA . VAL A 1 102 ? 12.826 6.995 -12.572 1.00 97.44 102 VAL A CA 1
ATOM 756 C C . VAL A 1 102 ? 11.563 7.847 -12.407 1.00 97.44 102 VAL A C 1
ATOM 758 O O . VAL A 1 102 ? 11.438 8.899 -13.026 1.00 97.44 102 VAL A O 1
ATOM 761 N N . PHE A 1 103 ? 10.652 7.454 -11.512 1.00 96.94 103 PHE A N 1
ATOM 762 C CA . PHE A 1 103 ? 9.452 8.237 -11.219 1.00 96.94 103 PHE A CA 1
ATOM 763 C C . PHE A 1 103 ? 9.750 9.613 -10.602 1.00 96.94 103 PHE A C 1
ATOM 765 O O . PHE A 1 103 ? 9.147 10.605 -11.008 1.00 96.94 103 PHE A O 1
ATOM 772 N N . GLN A 1 104 ? 10.699 9.701 -9.664 1.00 96.12 104 GLN A N 1
ATOM 773 C CA . GLN A 1 104 ? 11.144 10.970 -9.079 1.00 96.12 104 GLN A CA 1
ATOM 774 C C . GLN A 1 104 ? 11.684 11.932 -10.148 1.00 96.12 104 GLN A C 1
ATOM 776 O O . GLN A 1 104 ? 11.399 13.131 -10.100 1.00 96.12 104 GLN A O 1
ATOM 781 N N . ARG A 1 105 ? 12.416 11.420 -11.144 1.00 96.31 105 ARG A N 1
ATOM 782 C CA . ARG A 1 105 ? 12.904 12.224 -12.275 1.00 96.31 105 ARG A CA 1
ATOM 783 C C . ARG A 1 105 ? 11.760 12.756 -13.141 1.00 96.31 105 ARG A C 1
ATOM 785 O O . ARG A 1 105 ? 11.848 13.894 -13.581 1.00 96.31 105 ARG A O 1
ATOM 792 N N . GLU A 1 106 ? 10.676 11.998 -13.328 1.00 95.50 106 GLU A N 1
ATOM 793 C CA . GLU A 1 106 ? 9.470 12.489 -14.023 1.00 95.50 106 GLU A CA 1
ATOM 794 C C . GLU A 1 106 ? 8.675 13.512 -13.193 1.00 95.50 106 GLU A C 1
ATOM 796 O O . GLU A 1 106 ? 8.064 14.424 -13.749 1.00 95.50 106 GLU A O 1
ATOM 801 N N . ILE A 1 107 ? 8.666 13.381 -11.860 1.00 94.88 107 ILE A N 1
ATOM 802 C CA . ILE A 1 107 ? 8.087 14.402 -10.973 1.00 94.88 107 ILE A CA 1
ATOM 803 C C . ILE A 1 107 ? 8.866 15.711 -11.124 1.00 94.88 107 ILE A C 1
ATOM 805 O O . ILE A 1 107 ? 8.258 16.782 -11.245 1.00 94.88 107 ILE A O 1
ATOM 809 N N . LYS A 1 108 ? 10.201 15.634 -11.157 1.00 90.88 108 LYS A N 1
ATOM 810 C CA . LYS A 1 108 ? 11.079 16.795 -11.308 1.00 90.88 108 LYS A CA 1
ATOM 811 C C . LYS A 1 108 ? 10.774 17.528 -12.621 1.00 90.88 108 LYS A C 1
ATOM 813 O O . LYS A 1 108 ? 10.932 16.997 -13.711 1.00 90.88 108 LYS A O 1
ATOM 818 N N . GLY A 1 109 ? 10.333 18.780 -12.511 1.00 84.38 109 GLY A N 1
ATOM 819 C CA . GLY A 1 109 ? 9.969 19.618 -13.662 1.00 84.38 109 GLY A CA 1
ATOM 820 C C . GLY A 1 109 ? 8.508 19.508 -14.116 1.00 84.38 109 GLY A C 1
ATOM 821 O O . GLY A 1 109 ? 8.067 20.341 -14.901 1.00 84.38 109 GLY A O 1
ATOM 822 N N . SER A 1 110 ? 7.720 18.565 -13.583 1.00 93.31 110 SER A N 1
ATOM 823 C CA . SER A 1 110 ? 6.272 18.487 -13.859 1.00 93.31 110 SER A CA 1
ATOM 824 C C . SER A 1 110 ? 5.442 19.514 -13.073 1.00 93.31 110 SER A C 1
ATOM 826 O O . SER A 1 110 ? 4.296 19.791 -13.423 1.00 93.31 110 SER A O 1
ATOM 828 N N . GLY A 1 111 ? 6.005 20.057 -11.987 1.00 93.00 111 GLY A N 1
ATOM 829 C CA . GLY A 1 111 ? 5.292 20.888 -11.014 1.00 93.00 111 GLY A CA 1
ATOM 830 C C . GLY A 1 111 ? 4.372 20.101 -10.072 1.00 93.00 111 GLY A C 1
ATOM 831 O O . GLY A 1 111 ? 3.597 20.716 -9.340 1.00 93.00 111 GLY A O 1
ATOM 832 N N . ALA A 1 112 ? 4.407 18.765 -10.111 1.00 96.94 112 ALA A N 1
ATOM 833 C CA . ALA A 1 112 ? 3.775 17.919 -9.106 1.00 96.94 112 ALA A CA 1
ATOM 834 C C . ALA A 1 112 ? 4.469 18.067 -7.741 1.00 96.94 112 ALA A C 1
ATOM 836 O O . ALA A 1 112 ? 5.629 18.471 -7.663 1.00 96.94 112 ALA A O 1
ATOM 837 N N . ARG A 1 113 ? 3.755 17.705 -6.675 1.00 97.44 113 ARG A N 1
ATOM 838 C CA . ARG A 1 113 ? 4.242 17.715 -5.290 1.00 97.44 113 ARG A CA 1
ATOM 839 C C . ARG A 1 113 ? 4.437 16.292 -4.787 1.00 97.44 113 ARG A C 1
ATOM 841 O O . ARG A 1 113 ? 3.647 15.414 -5.129 1.00 97.44 113 ARG A O 1
ATOM 848 N N . LEU A 1 114 ? 5.434 16.063 -3.942 1.00 98.12 114 LEU A N 1
ATOM 849 C CA . LEU A 1 114 ? 5.753 14.757 -3.377 1.00 98.12 114 LEU A CA 1
ATOM 850 C C . LEU A 1 114 ? 5.777 14.788 -1.846 1.00 98.12 114 LEU A C 1
ATOM 852 O O . LEU A 1 114 ? 6.583 15.477 -1.224 1.00 98.12 114 LEU A O 1
ATOM 856 N N . VAL A 1 115 ? 4.954 13.935 -1.242 1.00 98.69 115 VAL A N 1
ATOM 857 C CA . VAL A 1 115 ? 5.079 13.505 0.148 1.00 98.69 115 VAL A CA 1
ATOM 858 C C . VAL A 1 115 ? 5.657 12.094 0.166 1.00 98.69 115 VAL A C 1
ATOM 860 O O . VAL A 1 115 ? 5.025 11.156 -0.320 1.00 98.69 115 VAL A O 1
ATOM 863 N N . ALA A 1 116 ? 6.851 11.924 0.729 1.00 98.56 116 ALA A N 1
ATOM 864 C CA . ALA A 1 116 ? 7.512 10.626 0.829 1.00 98.56 116 ALA A CA 1
ATOM 865 C C . ALA A 1 116 ? 7.534 10.150 2.285 1.00 98.56 116 ALA A C 1
ATOM 867 O O . ALA A 1 116 ? 7.882 10.909 3.187 1.00 98.56 116 ALA A O 1
ATOM 868 N N . ILE A 1 117 ? 7.166 8.891 2.525 1.00 98.81 117 ILE A N 1
ATOM 869 C CA . ILE A 1 117 ? 6.955 8.353 3.873 1.00 98.81 117 ILE A CA 1
ATOM 870 C C . ILE A 1 117 ? 7.747 7.062 4.049 1.00 98.81 117 ILE A C 1
ATOM 872 O O . ILE A 1 117 ? 7.533 6.081 3.337 1.00 98.81 117 ILE A O 1
ATOM 876 N N . THR A 1 118 ? 8.623 7.027 5.050 1.00 98.31 118 THR A N 1
ATOM 877 C CA . THR A 1 118 ? 9.371 5.832 5.443 1.00 98.31 118 THR A CA 1
ATOM 878 C C . THR A 1 118 ? 9.392 5.632 6.959 1.00 98.31 118 THR A C 1
ATOM 880 O O . THR A 1 118 ? 8.800 6.377 7.734 1.00 98.31 118 THR A O 1
ATOM 883 N N . GLY A 1 119 ? 10.049 4.556 7.378 1.00 95.69 119 GLY A N 1
ATOM 884 C CA . GLY A 1 119 ? 10.171 4.105 8.760 1.00 95.69 119 GLY A CA 1
ATOM 885 C C . GLY A 1 119 ? 10.017 2.595 8.876 1.00 95.69 119 GLY A C 1
ATOM 886 O O . GLY A 1 119 ? 9.916 1.882 7.869 1.00 95.69 119 GLY A O 1
ATOM 887 N N . THR A 1 120 ? 10.012 2.086 10.099 1.00 85.94 120 THR A N 1
ATOM 888 C CA . THR A 1 120 ? 9.828 0.652 10.353 1.00 85.94 120 THR A CA 1
ATOM 889 C C . THR A 1 120 ? 8.343 0.344 10.440 1.00 85.94 120 THR A C 1
ATOM 891 O O . THR A 1 120 ? 7.811 -0.440 9.655 1.00 85.94 120 THR A O 1
ATOM 894 N N . ASN A 1 121 ? 7.617 1.094 11.267 1.00 84.62 121 ASN A N 1
ATOM 895 C CA . ASN A 1 121 ? 6.195 0.889 11.522 1.00 84.62 121 ASN A CA 1
ATOM 896 C C . ASN A 1 121 ? 5.370 2.154 11.277 1.00 84.62 121 ASN A C 1
ATOM 898 O O . ASN A 1 121 ? 5.900 3.256 11.304 1.00 84.62 121 ASN A O 1
ATOM 902 N N . GLY A 1 122 ? 4.067 2.012 11.028 1.00 87.69 122 GLY A N 1
ATOM 903 C CA . GLY A 1 122 ? 3.162 3.152 10.803 1.00 87.69 122 GLY A CA 1
ATOM 904 C C . GLY A 1 122 ? 3.127 3.678 9.363 1.00 87.69 122 GLY A C 1
ATOM 905 O O . GLY A 1 122 ? 2.083 4.166 8.947 1.00 87.69 122 GLY A O 1
ATOM 906 N N . LYS A 1 123 ? 4.181 3.441 8.561 1.00 92.88 123 LYS A N 1
ATOM 907 C CA . LYS A 1 123 ? 4.316 3.838 7.141 1.00 92.88 123 LYS A CA 1
ATOM 908 C C . LYS A 1 123 ? 3.006 3.848 6.347 1.00 92.88 123 LYS A C 1
ATOM 910 O O . LYS A 1 123 ? 2.579 4.892 5.870 1.00 92.88 123 LYS A O 1
ATOM 915 N N . SER A 1 124 ? 2.345 2.695 6.251 1.00 88.50 124 SER A N 1
ATOM 916 C CA . SER A 1 124 ? 1.157 2.542 5.401 1.00 88.50 124 SER A CA 1
ATOM 917 C C . SER A 1 124 ? -0.043 3.295 5.936 1.00 88.50 124 SER A C 1
ATOM 919 O O . SER A 1 124 ? -0.816 3.831 5.154 1.00 88.50 124 SER A O 1
ATOM 921 N N . THR A 1 125 ? -0.192 3.351 7.261 1.00 90.50 125 THR A N 1
ATOM 922 C CA . THR A 1 125 ? -1.281 4.101 7.889 1.00 90.50 125 THR A CA 1
ATOM 923 C C . THR A 1 125 ? -1.060 5.586 7.670 1.00 90.50 125 THR A C 1
ATOM 925 O O . THR A 1 125 ? -1.975 6.250 7.210 1.00 90.50 125 THR A O 1
ATOM 928 N N . THR A 1 126 ? 0.157 6.088 7.893 1.00 96.62 126 THR A N 1
ATOM 929 C CA . THR A 1 126 ? 0.515 7.481 7.599 1.00 96.62 126 THR A CA 1
ATOM 930 C C . THR A 1 126 ? 0.338 7.800 6.115 1.00 96.62 126 THR A C 1
ATOM 932 O O . THR A 1 126 ? -0.207 8.839 5.783 1.00 96.62 126 THR A O 1
ATOM 935 N N . THR A 1 127 ? 0.714 6.892 5.213 1.00 97.00 127 THR A N 1
ATOM 936 C CA . THR A 1 127 ? 0.563 7.069 3.756 1.00 97.00 127 THR A CA 1
ATOM 937 C C . THR A 1 127 ? -0.904 7.155 3.347 1.00 97.00 127 THR A C 1
ATOM 939 O O . THR A 1 127 ? -1.305 8.102 2.674 1.00 97.00 127 THR A O 1
ATOM 942 N N . ALA A 1 128 ? -1.724 6.204 3.795 1.00 94.00 128 ALA A N 1
ATOM 943 C CA . ALA A 1 128 ? -3.151 6.197 3.504 1.00 94.00 128 ALA A CA 1
ATOM 944 C C . ALA A 1 128 ? -3.874 7.384 4.147 1.00 94.00 128 ALA A C 1
ATOM 946 O O . ALA A 1 128 ? -4.714 8.001 3.500 1.00 94.00 128 ALA A O 1
ATOM 947 N N . LEU A 1 129 ? -3.518 7.728 5.388 1.00 96.19 129 LEU A N 1
ATOM 948 C CA . LEU A 1 129 ? -4.088 8.864 6.098 1.00 96.19 129 LEU A CA 1
ATOM 949 C C . LEU A 1 129 ? -3.747 10.170 5.388 1.00 96.19 129 LEU A C 1
ATOM 951 O O . LEU A 1 129 ? -4.652 10.919 5.054 1.00 96.19 129 LEU A O 1
ATOM 955 N N . THR A 1 130 ? -2.474 10.420 5.086 1.00 98.25 130 THR A N 1
ATOM 956 C CA . THR A 1 130 ? -2.044 11.621 4.361 1.00 98.25 130 THR A CA 1
ATOM 957 C C . THR A 1 130 ? -2.734 11.727 3.001 1.00 98.25 130 THR A C 1
ATOM 959 O O . THR A 1 130 ? -3.274 12.782 2.676 1.00 98.25 130 THR A O 1
ATOM 962 N N . GLY A 1 131 ? -2.798 10.632 2.234 1.00 97.31 131 GLY A N 1
ATOM 963 C CA . GLY A 1 131 ? -3.548 10.590 0.977 1.00 97.31 131 GLY A CA 1
ATOM 964 C C . GLY A 1 131 ? -5.031 10.929 1.154 1.00 97.31 131 GLY A C 1
ATOM 965 O O . GLY A 1 131 ? -5.574 11.735 0.401 1.00 97.31 131 GLY A O 1
ATOM 966 N N . HIS A 1 132 ? -5.668 10.376 2.190 1.00 96.19 132 HIS A N 1
ATOM 967 C CA . HIS A 1 132 ? -7.055 10.674 2.551 1.00 96.19 132 HIS A CA 1
ATOM 968 C C . HIS A 1 132 ? -7.256 12.142 2.934 1.00 96.19 132 HIS A C 1
ATOM 970 O O . HIS A 1 132 ? -8.230 12.736 2.492 1.00 96.19 132 HIS A O 1
ATOM 976 N N . LEU A 1 133 ? -6.336 12.757 3.688 1.00 98.25 133 LEU A N 1
ATOM 977 C CA . LEU A 1 133 ? -6.422 14.180 4.042 1.00 98.25 133 LEU A CA 1
ATOM 978 C C . LEU A 1 133 ? -6.429 15.071 2.794 1.00 98.25 133 LEU A C 1
ATOM 980 O O . LEU A 1 133 ? -7.263 15.967 2.687 1.00 98.25 133 LEU A O 1
ATOM 984 N N . PHE A 1 134 ? -5.536 14.810 1.834 1.00 98.31 134 PHE A N 1
ATOM 985 C CA . PHE A 1 134 ? -5.502 15.562 0.577 1.00 98.31 134 PHE A CA 1
ATOM 986 C C . PHE A 1 134 ? -6.770 15.342 -0.256 1.00 98.31 134 PHE A C 1
ATOM 988 O O . PHE A 1 134 ? -7.366 16.317 -0.713 1.00 98.31 134 PHE A O 1
ATOM 995 N N . ALA A 1 135 ? -7.222 14.093 -0.4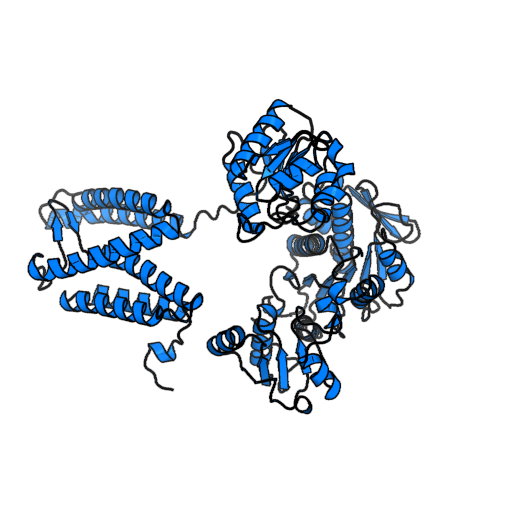04 1.00 96.69 135 ALA A N 1
ATOM 996 C CA . ALA A 1 135 ? -8.442 13.773 -1.144 1.00 96.69 135 ALA A CA 1
ATOM 997 C C . ALA A 1 135 ? -9.696 14.392 -0.503 1.00 96.69 135 ALA A C 1
ATOM 999 O O . ALA A 1 135 ? -10.503 15.002 -1.201 1.00 96.69 135 ALA A O 1
ATOM 1000 N N . ALA A 1 136 ? -9.845 14.297 0.822 1.00 95.12 136 ALA A N 1
ATOM 1001 C CA . ALA A 1 136 ? -10.960 14.887 1.566 1.00 95.12 136 ALA A CA 1
ATOM 1002 C C . ALA A 1 136 ? -10.970 16.422 1.485 1.00 95.12 136 ALA A C 1
ATOM 1004 O O . ALA A 1 136 ? -12.032 17.038 1.527 1.00 95.12 136 ALA A O 1
ATOM 1005 N N . ALA A 1 137 ? -9.797 17.039 1.319 1.00 96.62 137 ALA A N 1
ATOM 1006 C CA . ALA A 1 137 ? -9.651 18.468 1.060 1.00 96.62 137 ALA A CA 1
ATOM 1007 C C . ALA A 1 137 ? -9.856 18.857 -0.420 1.00 96.62 137 ALA A C 1
ATOM 1009 O O . ALA A 1 137 ? -9.622 20.010 -0.782 1.00 96.62 137 ALA A O 1
ATOM 1010 N N . GLY A 1 138 ? -10.249 17.918 -1.290 1.00 95.69 138 GLY A N 1
ATOM 1011 C CA . GLY A 1 138 ? -10.482 18.161 -2.715 1.00 95.69 138 GLY A CA 1
ATOM 1012 C C . GLY A 1 138 ? -9.211 18.344 -3.551 1.00 95.69 138 GLY A C 1
ATOM 1013 O O . GLY A 1 138 ? -9.286 18.852 -4.668 1.00 95.69 138 GLY A O 1
ATOM 1014 N N . ARG A 1 139 ? -8.034 17.963 -3.036 1.00 96.94 139 ARG A N 1
ATOM 1015 C CA . ARG A 1 139 ? -6.771 18.031 -3.788 1.00 96.94 139 ARG A CA 1
ATOM 1016 C C . ARG A 1 139 ? -6.647 16.829 -4.721 1.00 96.94 139 ARG A C 1
ATOM 1018 O O . ARG A 1 139 ? -7.017 15.712 -4.364 1.00 96.94 139 ARG A O 1
ATOM 1025 N N . ASP A 1 140 ? -6.071 17.050 -5.901 1.00 96.75 140 ASP A N 1
ATOM 1026 C CA . ASP A 1 140 ? -5.734 15.957 -6.811 1.00 96.75 140 ASP A CA 1
ATOM 1027 C C . ASP A 1 140 ? -4.542 15.172 -6.251 1.00 96.75 140 ASP A C 1
ATOM 1029 O O . ASP A 1 140 ? -3.419 15.679 -6.217 1.00 96.75 140 ASP A O 1
ATOM 1033 N N . VAL A 1 141 ? -4.797 13.952 -5.776 1.00 96.88 141 VAL A N 1
ATOM 1034 C CA . VAL A 1 141 ? -3.812 13.134 -5.063 1.00 96.88 141 VAL A CA 1
ATOM 1035 C C . VAL A 1 141 ? -3.758 11.707 -5.592 1.00 96.88 141 VAL A C 1
ATOM 1037 O O . VAL A 1 141 ? -4.788 11.094 -5.863 1.00 96.88 141 VAL A O 1
ATOM 1040 N N . ASP A 1 142 ? -2.550 11.161 -5.701 1.00 95.38 142 ASP A N 1
ATOM 1041 C CA . ASP A 1 142 ? -2.304 9.743 -5.952 1.00 95.38 142 ASP A CA 1
ATOM 1042 C C . ASP A 1 142 ? -1.443 9.132 -4.848 1.00 95.38 142 ASP A C 1
ATOM 1044 O O . ASP A 1 142 ? -0.492 9.739 -4.359 1.00 95.38 142 ASP A O 1
ATOM 1048 N N . VAL A 1 143 ? -1.781 7.902 -4.464 1.00 95.06 143 VAL A N 1
ATOM 1049 C CA . VAL A 1 143 ? -1.149 7.186 -3.352 1.00 95.06 143 VAL A CA 1
ATOM 1050 C C . VAL A 1 143 ? -0.569 5.868 -3.856 1.00 95.06 143 VAL A C 1
ATOM 1052 O O . VAL A 1 143 ? -1.269 5.094 -4.516 1.00 95.06 143 VAL A O 1
ATOM 1055 N N . GLY A 1 144 ? 0.696 5.590 -3.540 1.00 93.00 144 GLY A N 1
ATOM 1056 C CA . GLY A 1 144 ? 1.363 4.368 -3.995 1.00 93.00 144 GLY A CA 1
ATOM 1057 C C . GLY A 1 144 ? 2.775 4.180 -3.450 1.00 93.00 144 GLY A C 1
ATOM 1058 O O . GLY A 1 144 ? 3.090 4.607 -2.340 1.00 93.00 144 GLY A O 1
ATOM 1059 N N . GLY A 1 145 ? 3.626 3.524 -4.240 1.00 91.25 145 GLY A N 1
ATOM 1060 C CA . GLY A 1 145 ? 5.009 3.208 -3.880 1.00 91.25 145 GLY A CA 1
ATOM 1061 C C . GLY A 1 145 ? 5.156 1.749 -3.449 1.00 91.25 145 GLY A C 1
ATOM 1062 O O . GLY A 1 145 ? 4.790 0.843 -4.195 1.00 91.25 145 GLY A O 1
ATOM 1063 N N . ASN A 1 146 ? 5.699 1.518 -2.254 1.00 87.25 146 ASN A N 1
ATOM 1064 C CA . ASN A 1 146 ? 5.926 0.189 -1.677 1.00 87.25 146 ASN A CA 1
ATOM 1065 C C . ASN A 1 146 ? 4.628 -0.603 -1.429 1.00 87.25 146 ASN A C 1
ATOM 1067 O O . ASN A 1 146 ? 4.631 -1.831 -1.447 1.00 87.25 146 ASN A O 1
ATOM 1071 N N . ILE A 1 147 ? 3.514 0.093 -1.183 1.00 71.56 147 ILE A N 1
ATOM 1072 C CA . ILE A 1 147 ? 2.193 -0.511 -0.974 1.00 71.56 147 ILE A CA 1
ATOM 1073 C C . ILE A 1 147 ? 1.189 0.085 -1.958 1.00 71.56 147 ILE A C 1
ATOM 1075 O O . ILE A 1 147 ? 1.273 1.248 -2.346 1.00 71.56 147 ILE A O 1
ATOM 1079 N N . GLY A 1 148 ? 0.209 -0.730 -2.351 1.00 77.25 148 GLY A N 1
ATOM 1080 C CA . GLY A 1 148 ? -0.851 -0.330 -3.266 1.00 77.25 148 GLY A CA 1
ATOM 1081 C C . GLY A 1 148 ? -0.407 -0.437 -4.722 1.00 77.25 148 GLY A C 1
ATOM 1082 O O . GLY A 1 148 ? -0.151 -1.538 -5.226 1.00 77.25 148 GLY A O 1
ATOM 1083 N N . LYS A 1 149 ? -0.390 0.696 -5.427 1.00 84.44 149 LYS A N 1
ATOM 1084 C CA . LYS A 1 149 ? 0.014 0.780 -6.835 1.00 84.44 149 LYS A CA 1
ATOM 1085 C C . LYS A 1 149 ? 1.511 1.084 -6.929 1.00 84.44 149 LYS A C 1
ATOM 1087 O O . LYS A 1 149 ? 1.993 2.017 -6.288 1.00 84.44 149 LYS A O 1
ATOM 1092 N N . ALA A 1 150 ? 2.218 0.324 -7.767 1.00 89.38 150 ALA A N 1
ATOM 1093 C CA . ALA A 1 150 ? 3.571 0.679 -8.194 1.00 89.38 150 ALA A CA 1
ATOM 1094 C C . ALA A 1 150 ? 3.556 2.060 -8.871 1.00 89.38 150 ALA A C 1
ATOM 1096 O O . ALA A 1 150 ? 2.544 2.440 -9.464 1.00 89.38 150 ALA A O 1
ATOM 1097 N N . VAL A 1 151 ? 4.665 2.798 -8.809 1.00 94.38 151 VAL A N 1
ATOM 1098 C CA . VAL A 1 151 ? 4.716 4.212 -9.224 1.00 94.38 151 VAL A CA 1
ATOM 1099 C C . VAL A 1 151 ? 4.293 4.450 -10.680 1.00 94.38 151 VAL A C 1
ATOM 1101 O O . VAL A 1 151 ? 3.530 5.371 -10.948 1.00 94.38 151 VAL A O 1
ATOM 1104 N N . PHE A 1 152 ? 4.644 3.560 -11.614 1.00 93.75 152 PHE A N 1
ATOM 1105 C CA . PHE A 1 152 ? 4.212 3.663 -13.021 1.00 93.75 152 PHE A CA 1
ATOM 1106 C C . PHE A 1 152 ? 2.784 3.159 -13.298 1.00 93.75 152 PHE A C 1
ATOM 1108 O O . PHE A 1 152 ? 2.288 3.234 -14.424 1.00 93.75 152 PHE A O 1
ATOM 1115 N N . LEU A 1 153 ? 2.086 2.681 -12.267 1.00 90.12 153 LEU A N 1
ATOM 1116 C CA . LEU A 1 153 ? 0.647 2.406 -12.297 1.00 90.12 153 LEU A CA 1
ATOM 1117 C C . LEU A 1 153 ? -0.182 3.551 -11.688 1.00 90.12 153 LEU A C 1
ATOM 1119 O O . LEU A 1 153 ? -1.413 3.462 -11.665 1.00 90.12 153 LEU A O 1
ATOM 1123 N N . LEU A 1 154 ? 0.470 4.609 -11.196 1.00 93.12 154 LEU A N 1
ATOM 1124 C CA . LEU A 1 154 ? -0.177 5.866 -10.821 1.00 93.12 154 LEU A CA 1
ATOM 1125 C C . LEU A 1 154 ? -0.521 6.689 -12.071 1.00 93.12 154 LEU A C 1
ATOM 1127 O O . LEU A 1 154 ? -0.124 6.361 -13.196 1.00 93.12 154 LEU A O 1
ATOM 1131 N N . ARG A 1 155 ? -1.309 7.749 -11.888 1.00 93.50 155 ARG A N 1
ATOM 1132 C CA . ARG A 1 155 ? -1.576 8.728 -12.942 1.00 93.50 155 ARG A CA 1
ATOM 1133 C C . ARG A 1 155 ? -0.302 9.531 -13.211 1.00 93.50 155 ARG A C 1
ATOM 1135 O O . ARG A 1 155 ? 0.610 9.580 -12.396 1.00 93.50 155 ARG A O 1
ATOM 1142 N N . GLN A 1 156 ? -0.233 10.131 -14.395 1.00 92.94 156 GLN A N 1
ATOM 1143 C CA . GLN A 1 156 ? 0.953 10.850 -14.857 1.00 92.94 156 GLN A CA 1
ATOM 1144 C C . GLN A 1 156 ? 1.278 12.072 -13.976 1.00 92.94 156 GLN A C 1
ATOM 1146 O O . GLN A 1 156 ? 0.348 12.793 -13.599 1.00 92.94 156 GLN A O 1
ATOM 1151 N N . PRO A 1 157 ? 2.561 12.370 -13.693 1.00 93.56 157 PRO A N 1
ATOM 1152 C CA . PRO A 1 157 ? 2.977 13.628 -13.071 1.00 93.56 157 PRO A CA 1
ATOM 1153 C C . PRO A 1 157 ? 2.501 14.843 -13.869 1.00 93.56 157 PRO A C 1
ATOM 1155 O O . PRO A 1 157 ? 2.830 15.000 -15.042 1.00 93.56 157 PRO A O 1
ATOM 1158 N N . ILE A 1 158 ? 1.695 15.685 -13.222 1.00 93.69 158 ILE A N 1
ATOM 1159 C CA . ILE A 1 158 ? 1.214 16.964 -13.747 1.00 93.69 158 ILE A CA 1
ATOM 1160 C C . ILE A 1 158 ? 1.273 18.006 -12.629 1.00 93.69 158 ILE A C 1
ATOM 1162 O O . ILE A 1 158 ? 1.284 17.648 -11.448 1.00 93.69 158 ILE A O 1
ATOM 1166 N N . LYS A 1 159 ? 1.272 19.285 -13.007 1.00 94.00 159 LYS A N 1
ATOM 1167 C CA . LYS A 1 159 ? 1.360 20.414 -12.078 1.00 94.00 159 LYS A CA 1
ATOM 1168 C C . LYS A 1 159 ? 0.320 20.320 -10.949 1.00 94.00 159 LYS A C 1
ATOM 1170 O O . LYS A 1 159 ? -0.829 19.971 -11.200 1.00 94.00 159 LYS A O 1
ATOM 1175 N N . GLU A 1 160 ? 0.733 20.644 -9.723 1.00 89.69 160 GLU A N 1
ATOM 1176 C CA . GLU A 1 160 ? -0.063 20.647 -8.479 1.00 89.69 160 GLU A CA 1
ATOM 1177 C C . GLU A 1 160 ? -0.617 19.295 -7.989 1.00 89.69 160 GLU A C 1
ATOM 1179 O O . GLU A 1 160 ? -1.094 19.229 -6.851 1.00 89.69 160 GLU A O 1
ATOM 1184 N N . ARG A 1 161 ? -0.542 18.206 -8.771 1.00 96.50 161 ARG A N 1
ATOM 1185 C CA . ARG A 1 161 ? -0.929 16.874 -8.278 1.00 96.50 161 ARG A CA 1
ATOM 1186 C C . ARG A 1 161 ? 0.001 16.457 -7.144 1.00 96.50 161 ARG A C 1
ATOM 1188 O O . ARG A 1 161 ? 1.221 16.532 -7.279 1.00 96.50 161 ARG A O 1
ATOM 1195 N N . VAL A 1 162 ? -0.579 15.983 -6.048 1.00 98.19 162 VAL A N 1
ATOM 1196 C CA . VAL A 1 162 ? 0.158 15.483 -4.887 1.00 98.19 162 VAL A CA 1
ATOM 1197 C C . VAL A 1 162 ? 0.367 13.980 -5.028 1.00 98.19 162 VAL A C 1
ATOM 1199 O O . VAL A 1 162 ? -0.581 13.223 -5.219 1.00 98.19 162 VAL A O 1
ATOM 1202 N N . TYR A 1 163 ? 1.604 13.528 -4.889 1.00 98.12 163 TYR A N 1
ATOM 1203 C CA . TYR A 1 163 ? 1.944 12.119 -4.762 1.00 98.12 163 TYR A CA 1
ATOM 1204 C C . TYR A 1 163 ? 2.275 11.810 -3.314 1.00 98.12 163 TYR A C 1
ATOM 1206 O O . TYR A 1 163 ? 3.140 12.453 -2.729 1.00 98.12 163 TYR A O 1
ATOM 1214 N N . VAL A 1 164 ? 1.605 10.819 -2.736 1.00 98.31 164 VAL A N 1
ATOM 1215 C CA . VAL A 1 164 ? 1.906 10.318 -1.393 1.00 98.31 164 VAL A CA 1
ATOM 1216 C C . VAL A 1 164 ? 2.494 8.922 -1.540 1.00 98.31 164 VAL A C 1
ATOM 1218 O O . VAL A 1 164 ? 1.777 7.958 -1.822 1.00 98.31 164 VAL A O 1
ATOM 1221 N N . LEU A 1 165 ? 3.815 8.818 -1.402 1.00 98.12 165 LEU A N 1
ATOM 1222 C CA . LEU A 1 165 ? 4.555 7.584 -1.643 1.00 98.12 165 LEU A CA 1
ATOM 1223 C C . LEU A 1 165 ? 5.031 6.954 -0.336 1.00 98.12 165 LEU A C 1
ATOM 1225 O O . LEU A 1 165 ? 5.801 7.555 0.414 1.00 98.12 165 LEU A O 1
ATOM 1229 N N . GLU A 1 166 ? 4.635 5.703 -0.102 1.00 97.69 166 GLU A N 1
ATOM 1230 C CA . GLU A 1 166 ? 5.315 4.855 0.875 1.00 97.69 166 GLU A CA 1
ATOM 1231 C C . GLU A 1 166 ? 6.629 4.358 0.263 1.00 97.69 166 GLU A C 1
ATOM 1233 O O . GLU A 1 166 ? 6.610 3.723 -0.791 1.00 97.69 166 GLU A O 1
ATOM 1238 N N . LEU A 1 167 ? 7.759 4.581 0.936 1.00 97.50 167 LEU A N 1
ATOM 1239 C CA . LEU A 1 167 ? 9.073 4.118 0.491 1.00 97.50 167 LEU A CA 1
ATOM 1240 C C . LEU A 1 167 ? 9.697 3.150 1.504 1.00 97.50 167 LEU A C 1
ATOM 1242 O O . LEU A 1 167 ? 9.843 3.449 2.698 1.00 97.50 167 LEU A O 1
ATOM 1246 N N . SER A 1 168 ? 10.102 1.974 1.023 1.00 94.62 168 SER A N 1
ATOM 1247 C CA . SER A 1 168 ? 10.935 1.038 1.789 1.00 94.62 168 SER A CA 1
ATOM 1248 C C . SER A 1 168 ? 12.388 1.526 1.874 1.00 94.62 168 SER A C 1
ATOM 1250 O O . SER A 1 168 ? 12.800 2.407 1.123 1.00 94.62 168 SER A O 1
ATOM 1252 N N . SER A 1 169 ? 13.192 0.951 2.777 1.00 94.62 169 SER A N 1
ATOM 1253 C CA . SER A 1 169 ? 14.640 1.225 2.785 1.00 94.62 169 SER A CA 1
ATOM 1254 C C . SER A 1 169 ? 15.303 0.773 1.480 1.00 94.62 169 SER A C 1
ATOM 1256 O O . SER A 1 169 ? 16.139 1.494 0.954 1.00 94.62 169 SER A O 1
ATOM 1258 N N . PHE A 1 170 ? 14.864 -0.353 0.906 1.00 93.25 170 PHE A N 1
ATOM 1259 C CA . PHE A 1 170 ? 15.383 -0.866 -0.367 1.00 93.25 170 PHE A CA 1
ATOM 1260 C C . PHE A 1 170 ? 15.152 0.093 -1.537 1.00 93.25 170 PHE A C 1
ATOM 1262 O O . PHE A 1 170 ? 16.009 0.224 -2.401 1.00 93.25 170 PHE A O 1
ATOM 1269 N N . GLN A 1 171 ? 14.000 0.769 -1.568 1.00 96.19 171 GLN A N 1
ATOM 1270 C CA . GLN A 1 171 ? 13.724 1.785 -2.583 1.00 96.19 171 GLN A CA 1
ATOM 1271 C C . GLN A 1 171 ? 14.570 3.036 -2.364 1.00 96.19 171 GLN A C 1
ATOM 1273 O O . GLN A 1 171 ? 15.146 3.533 -3.321 1.00 96.19 171 GLN A O 1
ATOM 1278 N N . ILE A 1 172 ? 14.692 3.522 -1.123 1.00 97.25 172 ILE A N 1
ATOM 1279 C CA . ILE A 1 172 ? 15.483 4.728 -0.825 1.00 97.25 172 ILE A CA 1
ATOM 1280 C C . ILE A 1 172 ? 16.961 4.538 -1.198 1.00 97.25 172 ILE A C 1
ATOM 1282 O O . ILE A 1 172 ? 17.579 5.461 -1.721 1.00 97.25 172 ILE A O 1
ATOM 1286 N N . ASP A 1 173 ? 17.519 3.340 -0.999 1.00 94.31 173 ASP A N 1
ATOM 1287 C CA . ASP A 1 173 ? 18.884 3.000 -1.432 1.00 94.31 173 ASP A CA 1
ATOM 1288 C C . ASP A 1 173 ? 19.122 3.189 -2.938 1.00 94.31 173 ASP A C 1
ATOM 1290 O O . ASP A 1 173 ? 20.243 3.460 -3.360 1.00 94.31 173 ASP A O 1
ATOM 1294 N N . LEU A 1 174 ? 18.064 3.062 -3.735 1.00 96.69 174 LEU A N 1
ATOM 1295 C CA . LEU A 1 174 ? 18.080 3.138 -5.191 1.00 96.69 174 LEU A CA 1
ATOM 1296 C C . LEU A 1 174 ? 17.557 4.488 -5.720 1.00 96.69 174 LEU A C 1
ATOM 1298 O O . LEU A 1 174 ? 17.276 4.605 -6.913 1.00 96.69 174 LEU A O 1
ATOM 1302 N N . MET A 1 175 ? 17.398 5.494 -4.850 1.00 97.06 175 MET A N 1
ATOM 1303 C CA . MET A 1 175 ? 16.837 6.814 -5.175 1.00 97.06 175 MET A CA 1
ATOM 1304 C C . MET A 1 175 ? 17.775 7.974 -4.814 1.00 97.06 175 MET A C 1
ATOM 1306 O O . MET A 1 175 ? 17.493 8.731 -3.879 1.00 97.06 175 MET A O 1
ATOM 1310 N N . PRO A 1 176 ? 18.890 8.157 -5.541 1.00 96.06 176 PRO A N 1
ATOM 1311 C CA . PRO A 1 176 ? 19.839 9.230 -5.255 1.00 96.06 176 PRO A CA 1
ATOM 1312 C C . PRO A 1 176 ? 19.236 10.640 -5.376 1.00 96.06 176 PRO A C 1
ATOM 1314 O O . PRO A 1 176 ? 19.691 11.541 -4.674 1.00 96.06 176 PRO A O 1
ATOM 1317 N N . SER A 1 177 ? 18.210 10.854 -6.214 1.00 96.12 177 SER A N 1
ATOM 1318 C CA . SER A 1 177 ? 17.609 12.182 -6.427 1.00 96.12 177 SER A CA 1
ATOM 1319 C C . SER A 1 177 ? 16.312 12.424 -5.644 1.00 96.12 177 SER A C 1
ATOM 1321 O O . SER A 1 177 ? 15.599 13.402 -5.898 1.00 96.12 177 SER A O 1
ATOM 1323 N N . LEU A 1 178 ? 15.994 11.558 -4.672 1.00 97.12 178 LEU A N 1
ATOM 1324 C CA . LEU A 1 178 ? 14.817 11.695 -3.815 1.00 97.12 178 LEU A CA 1
ATOM 1325 C C . LEU A 1 178 ? 14.784 13.076 -3.147 1.00 97.12 178 LEU A C 1
ATOM 1327 O O . LEU A 1 178 ? 15.633 13.388 -2.314 1.00 97.12 178 LEU A O 1
ATOM 1331 N N . LYS A 1 179 ? 13.786 13.883 -3.518 1.00 95.88 179 LYS A N 1
ATOM 1332 C CA . LYS A 1 179 ? 13.524 15.225 -2.982 1.00 95.88 179 LYS A CA 1
ATOM 1333 C C . LYS A 1 179 ? 12.017 15.404 -2.778 1.00 95.88 179 LYS A C 1
ATOM 1335 O O . LYS A 1 179 ? 11.326 15.788 -3.723 1.00 95.88 179 LYS A O 1
ATOM 1340 N N . PRO A 1 180 ? 11.486 15.067 -1.594 1.00 97.56 180 PRO A N 1
ATOM 1341 C CA . PRO A 1 180 ? 10.088 15.313 -1.273 1.00 97.56 180 PRO A CA 1
ATOM 1342 C C . PRO A 1 180 ? 9.864 16.744 -0.760 1.00 97.56 180 PRO A C 1
ATOM 1344 O O . PRO A 1 180 ? 10.656 17.237 0.043 1.00 97.56 180 PRO A O 1
ATOM 1347 N N . ASP A 1 181 ? 8.738 17.366 -1.129 1.00 97.88 181 ASP A N 1
ATOM 1348 C CA . ASP A 1 181 ? 8.259 18.607 -0.496 1.00 97.88 181 ASP A CA 1
ATOM 1349 C C . ASP A 1 181 ? 7.996 18.374 1.006 1.00 97.88 181 ASP A C 1
ATOM 1351 O O . ASP A 1 181 ? 8.282 19.224 1.848 1.00 97.88 181 ASP A O 1
ATOM 1355 N N . ALA A 1 182 ? 7.500 17.181 1.363 1.00 98.62 182 ALA A N 1
ATOM 1356 C CA . ALA A 1 182 ? 7.410 16.716 2.746 1.00 98.62 182 ALA A CA 1
ATOM 1357 C C . ALA A 1 182 ? 7.945 15.281 2.889 1.00 98.62 182 ALA A C 1
ATOM 1359 O O . ALA A 1 182 ? 7.335 14.319 2.418 1.00 98.62 182 ALA A O 1
ATOM 1360 N N . GLY A 1 183 ? 9.086 15.130 3.558 1.00 98.56 183 GLY A N 1
ATOM 1361 C CA . GLY A 1 183 ? 9.649 13.837 3.939 1.00 98.56 183 GLY A CA 1
ATOM 1362 C C . GLY A 1 183 ? 9.171 13.441 5.333 1.00 98.56 183 GLY A C 1
ATOM 1363 O O . GLY A 1 183 ? 9.197 14.264 6.246 1.00 98.56 183 GLY A O 1
ATOM 1364 N N . ILE A 1 184 ? 8.750 12.191 5.522 1.00 98.88 184 ILE A N 1
ATOM 1365 C CA . ILE A 1 184 ? 8.333 11.656 6.823 1.00 98.88 184 ILE A CA 1
ATOM 1366 C C . ILE A 1 184 ? 9.166 10.424 7.177 1.00 98.88 184 ILE A C 1
ATOM 1368 O O . ILE A 1 184 ? 9.172 9.435 6.441 1.00 98.88 184 ILE A O 1
ATOM 1372 N N . LEU A 1 185 ? 9.781 10.446 8.360 1.00 98.69 185 LEU A N 1
ATOM 1373 C CA . LEU A 1 185 ? 10.345 9.272 9.021 1.00 98.69 185 LEU A CA 1
ATOM 1374 C C . LEU A 1 185 ? 9.529 8.949 10.277 1.00 98.69 185 LEU A C 1
ATOM 1376 O O . LEU A 1 185 ? 9.557 9.711 11.242 1.00 98.69 185 LEU A O 1
ATOM 1380 N N . THR A 1 186 ? 8.817 7.817 10.281 1.00 98.00 186 THR A N 1
ATOM 1381 C CA . THR A 1 186 ? 7.921 7.467 11.395 1.00 98.00 186 THR A CA 1
ATOM 1382 C C . THR A 1 186 ? 8.662 7.010 12.654 1.00 98.00 186 THR A C 1
ATOM 1384 O O . THR A 1 186 ? 8.473 7.575 13.724 1.00 98.00 186 THR A O 1
ATOM 1387 N N . ASN A 1 187 ? 9.477 5.964 12.544 1.00 95.44 187 ASN A N 1
ATOM 1388 C CA . ASN A 1 187 ? 10.282 5.391 13.628 1.00 95.44 187 ASN A CA 1
ATOM 1389 C C . ASN A 1 187 ? 11.322 4.418 13.063 1.00 95.44 187 ASN A C 1
ATOM 1391 O O . ASN A 1 187 ? 11.154 3.881 11.958 1.00 95.44 187 ASN A O 1
ATOM 1395 N N . ILE A 1 188 ? 12.355 4.129 13.851 1.00 93.50 188 ILE A N 1
ATOM 1396 C CA . ILE A 1 188 ? 13.345 3.087 13.559 1.00 93.50 188 ILE A CA 1
ATOM 1397 C C . ILE A 1 188 ? 13.371 2.050 14.683 1.00 93.50 188 ILE A C 1
ATOM 1399 O O . ILE A 1 188 ? 13.660 2.361 15.836 1.00 93.50 188 ILE A O 1
ATOM 1403 N N . THR A 1 189 ? 13.132 0.793 14.321 1.00 84.69 189 THR A N 1
ATOM 1404 C CA . THR A 1 189 ? 13.395 -0.387 15.155 1.00 84.69 189 THR A CA 1
ATOM 1405 C C . THR A 1 189 ? 14.154 -1.416 14.307 1.00 84.69 189 THR A C 1
ATOM 1407 O O . THR A 1 189 ? 14.061 -1.329 13.080 1.00 84.69 189 THR A O 1
ATOM 1410 N N . PRO A 1 190 ? 14.900 -2.368 14.903 1.00 80.44 190 PRO A N 1
ATOM 1411 C CA . PRO A 1 190 ? 15.605 -3.398 14.139 1.00 80.44 190 PRO A CA 1
ATOM 1412 C C . PRO A 1 190 ? 14.662 -4.135 13.178 1.00 80.44 190 PRO A C 1
ATOM 1414 O O . PRO A 1 190 ? 13.634 -4.658 13.601 1.00 80.44 190 PRO A O 1
ATOM 1417 N N . ASP A 1 191 ? 14.990 -4.121 11.887 1.00 77.50 191 ASP A N 1
ATOM 1418 C CA . ASP A 1 191 ? 14.235 -4.768 10.810 1.00 77.50 191 ASP A CA 1
ATOM 1419 C C . ASP A 1 191 ? 15.148 -4.914 9.582 1.00 77.50 191 ASP A C 1
ATOM 1421 O O . ASP A 1 191 ? 16.068 -4.113 9.397 1.00 77.50 191 ASP A O 1
ATOM 1425 N N . HIS A 1 192 ? 14.913 -5.928 8.748 1.00 78.88 192 HIS A N 1
ATOM 1426 C CA . HIS A 1 192 ? 15.685 -6.194 7.523 1.00 78.88 192 HIS A CA 1
ATOM 1427 C C . HIS A 1 192 ? 17.224 -6.201 7.691 1.00 78.88 192 HIS A C 1
ATOM 1429 O O . HIS A 1 192 ? 17.963 -5.772 6.800 1.00 78.88 192 HIS A O 1
ATOM 1435 N N . LEU A 1 193 ? 17.741 -6.666 8.834 1.00 83.94 193 LEU A N 1
ATOM 1436 C CA . LEU A 1 193 ? 19.188 -6.685 9.104 1.00 83.94 193 LEU A CA 1
ATOM 1437 C C . LEU A 1 193 ? 19.956 -7.638 8.177 1.00 83.94 193 LEU A C 1
ATOM 1439 O O . LEU A 1 193 ? 21.126 -7.407 7.897 1.00 83.94 193 LEU A O 1
ATOM 1443 N N . ASP A 1 194 ? 19.284 -8.637 7.613 1.00 77.94 194 ASP A N 1
ATOM 1444 C CA . ASP A 1 194 ? 19.792 -9.487 6.533 1.00 77.94 194 ASP A CA 1
ATOM 1445 C C . ASP A 1 194 ? 20.207 -8.687 5.280 1.00 77.94 194 ASP A C 1
ATOM 1447 O O . ASP A 1 194 ? 21.068 -9.120 4.515 1.00 77.94 194 ASP A O 1
ATOM 1451 N N . ARG A 1 195 ? 19.630 -7.492 5.092 1.00 81.75 195 ARG A N 1
ATOM 1452 C CA . ARG A 1 195 ? 19.874 -6.598 3.948 1.00 81.75 195 ARG A CA 1
ATOM 1453 C C . ARG A 1 195 ? 20.704 -5.365 4.279 1.00 81.75 195 ARG A C 1
ATOM 1455 O O . ARG A 1 195 ? 21.289 -4.782 3.370 1.00 81.75 195 ARG A O 1
ATOM 1462 N N . HIS A 1 196 ? 20.733 -4.959 5.545 1.00 86.69 196 HIS A N 1
ATOM 1463 C CA . HIS A 1 196 ? 21.403 -3.731 5.996 1.00 86.69 196 HIS A CA 1
ATOM 1464 C C . HIS A 1 196 ? 22.625 -3.999 6.886 1.00 86.69 196 HIS A C 1
ATOM 1466 O O . HIS A 1 196 ? 23.424 -3.095 7.126 1.00 86.69 196 HIS A O 1
ATOM 1472 N N . GLY A 1 197 ? 22.794 -5.229 7.375 1.00 87.81 197 GLY A N 1
ATOM 1473 C CA . GLY A 1 197 ? 23.836 -5.637 8.319 1.00 87.81 197 GLY A CA 1
ATOM 1474 C C . GLY A 1 197 ? 23.551 -5.169 9.748 1.00 87.81 197 GLY A C 1
ATOM 1475 O O . GLY A 1 197 ? 23.455 -5.980 10.664 1.00 87.81 197 GLY A O 1
ATOM 1476 N N . THR A 1 198 ? 23.372 -3.861 9.940 1.00 90.88 198 THR A N 1
ATOM 1477 C CA . THR A 1 198 ? 23.192 -3.228 11.254 1.00 90.88 198 THR A CA 1
ATOM 1478 C C . THR A 1 198 ? 21.991 -2.280 11.277 1.00 90.88 198 THR A C 1
ATOM 1480 O O . THR A 1 198 ? 21.498 -1.834 10.235 1.00 90.88 198 THR A O 1
ATOM 1483 N N . THR A 1 199 ? 21.502 -1.951 12.479 1.00 91.44 199 THR A N 1
ATOM 1484 C CA . THR A 1 199 ? 20.384 -0.998 12.627 1.00 91.44 199 THR A CA 1
ATOM 1485 C C . THR A 1 199 ? 20.834 0.423 12.271 1.00 91.44 199 THR A C 1
ATOM 1487 O O . THR A 1 199 ? 20.059 1.194 11.713 1.00 91.44 199 THR A O 1
ATOM 1490 N N . GLU A 1 200 ? 22.103 0.741 12.525 1.00 95.25 200 GLU A N 1
ATOM 1491 C CA . GLU A 1 200 ? 22.808 1.962 12.133 1.00 95.25 200 GLU A CA 1
ATOM 1492 C C . GLU A 1 200 ? 22.682 2.197 10.622 1.00 95.25 200 GLU A C 1
ATOM 1494 O O . GLU A 1 200 ? 22.230 3.257 10.188 1.00 95.25 200 GLU A O 1
ATOM 1499 N N . ASN A 1 201 ? 23.038 1.187 9.818 1.00 94.56 201 ASN A N 1
ATOM 1500 C CA . ASN A 1 201 ? 22.976 1.257 8.360 1.00 94.56 201 ASN A CA 1
ATOM 1501 C C . ASN A 1 201 ? 21.531 1.415 7.883 1.00 94.56 201 ASN A C 1
ATOM 1503 O O . ASN A 1 201 ? 21.239 2.279 7.059 1.00 94.56 201 ASN A O 1
ATOM 1507 N N . TYR A 1 202 ? 20.608 0.637 8.452 1.00 94.31 202 TYR A N 1
ATOM 1508 C CA . TYR A 1 202 ? 19.183 0.737 8.144 1.00 94.31 202 TYR A CA 1
ATOM 1509 C C . TYR A 1 202 ? 18.613 2.139 8.432 1.00 94.31 202 TYR A C 1
ATOM 1511 O O . TYR A 1 202 ? 17.857 2.690 7.624 1.00 94.31 202 TYR A O 1
ATOM 1519 N N . ALA A 1 203 ? 19.005 2.745 9.558 1.00 96.81 203 ALA A N 1
ATOM 1520 C CA . ALA A 1 203 ? 18.640 4.111 9.920 1.00 96.81 203 ALA A CA 1
ATOM 1521 C C . ALA A 1 203 ? 19.250 5.135 8.950 1.00 96.81 203 ALA A C 1
ATOM 1523 O O . ALA A 1 203 ? 18.542 6.028 8.479 1.00 96.81 203 ALA A O 1
ATOM 1524 N N . ALA A 1 204 ? 20.533 4.979 8.606 1.00 96.44 204 ALA A N 1
ATOM 1525 C CA . ALA A 1 204 ? 21.246 5.855 7.680 1.00 96.44 204 ALA A CA 1
ATOM 1526 C C . ALA A 1 204 ? 20.621 5.847 6.278 1.00 96.44 204 ALA A C 1
ATOM 1528 O O . ALA A 1 204 ? 20.439 6.910 5.687 1.00 96.44 204 ALA A O 1
ATOM 1529 N N . VAL A 1 205 ? 20.223 4.676 5.765 1.00 96.38 205 VAL A N 1
ATOM 1530 C CA . VAL A 1 205 ? 19.509 4.563 4.483 1.00 96.38 205 VAL A CA 1
ATOM 1531 C C . VAL A 1 205 ? 18.196 5.334 4.533 1.00 96.38 205 VAL A C 1
ATOM 1533 O O . VAL A 1 205 ? 17.938 6.158 3.662 1.00 96.38 205 VAL A O 1
ATOM 1536 N N . LYS A 1 206 ? 17.372 5.135 5.567 1.00 97.56 206 LYS A N 1
ATOM 1537 C CA . LYS A 1 206 ? 16.087 5.843 5.678 1.00 97.56 206 LYS A CA 1
ATOM 1538 C C . LYS A 1 206 ? 16.237 7.349 5.842 1.00 97.56 206 LYS A C 1
ATOM 1540 O O . LYS A 1 206 ? 15.400 8.079 5.323 1.00 97.56 206 LYS A O 1
ATOM 1545 N N . ALA A 1 207 ? 17.291 7.813 6.513 1.00 97.38 207 ALA A N 1
ATOM 1546 C CA . ALA A 1 207 ? 17.577 9.237 6.664 1.00 97.38 207 ALA A CA 1
ATOM 1547 C C . ALA A 1 207 ? 17.822 9.944 5.317 1.00 97.38 207 ALA A C 1
ATOM 1549 O O . ALA A 1 207 ? 17.586 11.146 5.213 1.00 97.38 207 ALA A O 1
ATOM 1550 N N . ARG A 1 208 ? 18.208 9.211 4.258 1.00 97.12 208 ARG A N 1
ATOM 1551 C CA . ARG A 1 208 ? 18.408 9.783 2.913 1.00 97.12 208 ARG A CA 1
ATOM 1552 C C . ARG A 1 208 ? 17.140 10.375 2.297 1.00 97.12 208 ARG A C 1
ATOM 1554 O O . ARG A 1 208 ? 17.254 11.181 1.382 1.00 97.12 208 ARG A O 1
ATOM 1561 N N . ILE A 1 209 ? 15.950 10.063 2.822 1.00 97.50 209 ILE A N 1
ATOM 1562 C CA . ILE A 1 209 ? 14.696 10.728 2.425 1.00 97.50 209 ILE A CA 1
ATOM 1563 C C . ILE A 1 209 ? 14.750 12.259 2.574 1.00 97.50 209 ILE A C 1
ATOM 1565 O O . ILE A 1 209 ? 14.010 12.965 1.894 1.00 97.50 209 ILE A O 1
ATOM 1569 N N . PHE A 1 210 ? 15.637 12.763 3.437 1.00 97.69 210 PHE A N 1
ATOM 1570 C CA . PHE A 1 210 ? 15.831 14.186 3.707 1.00 97.69 210 PHE A CA 1
ATOM 1571 C C . PHE A 1 210 ? 17.039 14.793 2.969 1.00 97.69 210 PHE A C 1
ATOM 1573 O O . PHE A 1 210 ? 17.251 15.998 3.051 1.00 97.69 210 PHE A O 1
ATOM 1580 N N . ALA A 1 211 ? 17.846 13.984 2.267 1.00 94.69 211 ALA A N 1
ATOM 1581 C CA . ALA A 1 211 ? 19.182 14.380 1.807 1.00 94.69 211 ALA A CA 1
ATOM 1582 C C . ALA A 1 211 ? 19.177 15.550 0.813 1.00 94.69 211 ALA A C 1
ATOM 1584 O O . ALA A 1 211 ? 20.045 16.412 0.888 1.00 94.69 211 ALA A O 1
ATOM 1585 N N . ASN A 1 212 ? 18.193 15.588 -0.089 1.00 95.38 212 ASN A N 1
ATOM 1586 C CA . ASN A 1 212 ? 18.088 16.624 -1.120 1.00 95.38 212 ASN A CA 1
ATOM 1587 C C . ASN A 1 212 ? 17.020 17.681 -0.801 1.00 95.38 212 ASN A C 1
ATOM 1589 O O . ASN A 1 212 ? 16.623 18.425 -1.696 1.00 95.38 212 ASN A O 1
ATOM 1593 N N . GLN A 1 213 ? 16.488 17.713 0.426 1.00 95.69 213 GLN A N 1
ATOM 1594 C CA . GLN A 1 213 ? 15.516 18.736 0.800 1.00 95.69 213 GLN A CA 1
ATOM 1595 C C . GLN A 1 213 ? 16.195 20.096 1.005 1.00 95.69 213 GLN A C 1
ATOM 1597 O O . GLN A 1 213 ? 17.325 20.186 1.490 1.00 95.69 213 GLN A O 1
ATOM 1602 N N . GLU A 1 214 ? 15.483 21.159 0.649 1.00 94.88 214 GLU A N 1
ATOM 1603 C CA . GLU A 1 214 ? 15.971 22.537 0.619 1.00 94.88 214 GLU A CA 1
ATOM 1604 C C . GLU A 1 214 ? 14.994 23.486 1.333 1.00 94.88 214 GLU A C 1
ATOM 1606 O O . GLU A 1 214 ? 13.966 23.075 1.877 1.00 94.88 214 GLU A O 1
ATOM 1611 N N . THR A 1 215 ? 15.312 24.783 1.343 1.00 95.38 215 THR A N 1
ATOM 1612 C CA . THR A 1 215 ? 14.421 25.820 1.874 1.00 95.38 215 THR A CA 1
ATOM 1613 C C . THR A 1 215 ? 13.047 25.752 1.208 1.00 95.38 215 THR A C 1
ATOM 1615 O O . THR A 1 215 ? 12.932 25.814 -0.013 1.00 95.38 215 THR A O 1
ATOM 1618 N N . GLY A 1 216 ? 11.998 25.659 2.027 1.00 93.75 216 GLY A N 1
ATOM 1619 C CA . GLY A 1 216 ? 10.611 25.495 1.578 1.00 93.75 216 GLY A CA 1
ATOM 1620 C C . GLY A 1 216 ? 10.088 24.060 1.691 1.00 93.75 216 GLY A C 1
ATOM 1621 O O . GLY A 1 216 ? 8.876 23.877 1.768 1.00 93.75 216 GLY A O 1
ATOM 1622 N N . ASP A 1 217 ? 10.975 23.069 1.798 1.00 97.50 217 ASP A N 1
ATOM 1623 C CA . ASP A 1 217 ? 10.603 21.682 2.078 1.00 97.50 217 ASP A CA 1
ATOM 1624 C C . ASP A 1 217 ? 10.438 21.456 3.597 1.00 97.50 217 ASP A C 1
ATOM 1626 O O . ASP A 1 217 ? 10.858 22.267 4.432 1.00 97.50 217 ASP A O 1
ATOM 1630 N N . THR A 1 218 ? 9.826 20.334 3.986 1.00 98.44 218 THR A N 1
ATOM 1631 C CA . THR A 1 218 ? 9.611 19.967 5.398 1.00 98.44 218 THR A CA 1
ATOM 1632 C C . THR A 1 218 ? 10.120 18.557 5.709 1.00 98.44 218 THR A C 1
ATOM 1634 O O . THR A 1 218 ? 9.760 17.594 5.029 1.00 98.44 218 THR A O 1
ATOM 1637 N N . ALA A 1 219 ? 10.914 18.422 6.773 1.00 98.44 219 ALA A N 1
ATOM 1638 C CA . ALA A 1 219 ? 11.392 17.149 7.311 1.00 98.44 219 ALA A CA 1
ATOM 1639 C C . ALA A 1 219 ? 10.629 16.802 8.599 1.00 98.44 219 ALA A C 1
ATOM 1641 O O . ALA A 1 219 ? 10.794 17.459 9.626 1.00 98.44 219 ALA A O 1
ATOM 1642 N N . ILE A 1 220 ? 9.783 15.775 8.559 1.00 98.75 220 ILE A N 1
ATOM 1643 C CA . ILE A 1 220 ? 8.913 15.360 9.668 1.00 98.75 220 ILE A CA 1
ATOM 1644 C C . ILE A 1 220 ? 9.472 14.069 10.266 1.00 98.75 220 ILE A C 1
ATOM 1646 O O . ILE A 1 220 ? 9.551 13.047 9.585 1.00 98.75 220 ILE A O 1
ATOM 1650 N N . ILE A 1 221 ? 9.877 14.097 11.535 1.00 98.62 221 ILE A N 1
ATOM 1651 C CA . ILE A 1 221 ? 10.661 13.005 12.133 1.00 98.62 221 ILE A CA 1
ATOM 1652 C C . ILE A 1 221 ? 10.061 12.599 13.474 1.00 98.62 221 ILE A C 1
ATOM 1654 O O . ILE A 1 221 ? 9.935 13.424 14.375 1.00 98.62 221 ILE A O 1
ATOM 1658 N N . GLY A 1 222 ? 9.724 11.320 13.633 1.00 98.31 222 GLY A N 1
ATOM 1659 C CA . GLY A 1 222 ? 9.387 10.753 14.937 1.00 98.31 222 GLY A CA 1
ATOM 1660 C C . GLY A 1 222 ? 10.615 10.726 15.842 1.00 98.31 222 GLY A C 1
ATOM 1661 O O . GLY A 1 222 ? 11.660 10.226 15.441 1.00 98.31 222 GLY A O 1
ATOM 1662 N N . VAL A 1 223 ? 10.506 11.262 17.057 1.00 97.81 223 VAL A N 1
ATOM 1663 C CA . VAL A 1 223 ? 11.633 11.405 18.000 1.00 97.81 223 VAL A CA 1
ATOM 1664 C C . VAL A 1 223 ? 11.394 10.686 19.326 1.00 97.81 223 VAL A C 1
ATOM 1666 O O . VAL A 1 223 ? 11.947 11.079 20.352 1.00 97.81 223 VAL A O 1
ATOM 1669 N N . ASP A 1 224 ? 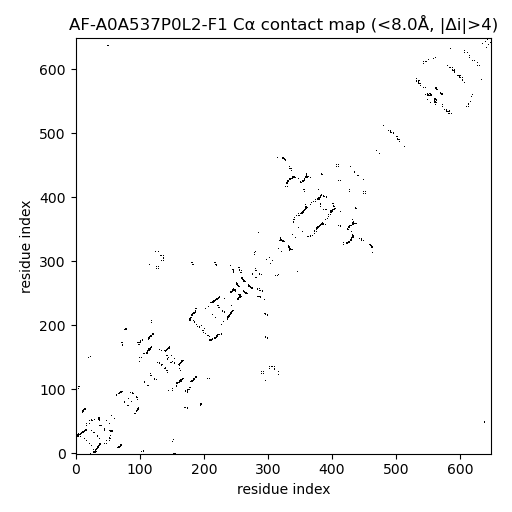10.568 9.643 19.321 1.00 95.62 224 ASP A N 1
ATOM 1670 C CA . ASP A 1 224 ? 10.356 8.794 20.499 1.00 95.62 224 ASP A CA 1
ATOM 1671 C C . ASP A 1 224 ? 11.462 7.723 20.611 1.00 95.62 224 ASP A C 1
ATOM 1673 O O . ASP A 1 224 ? 11.968 7.468 21.706 1.00 95.62 224 ASP A O 1
ATOM 1677 N N . ASP A 1 225 ? 11.979 7.220 19.481 1.00 94.06 225 ASP A N 1
ATOM 1678 C CA . ASP A 1 225 ? 13.123 6.299 19.437 1.00 94.06 225 ASP A CA 1
ATOM 1679 C C . ASP A 1 225 ? 14.495 7.007 19.352 1.00 94.06 225 ASP A C 1
ATOM 1681 O O . ASP A 1 225 ? 14.606 8.208 19.086 1.00 94.06 225 ASP A O 1
ATOM 1685 N N . ILE A 1 226 ? 15.570 6.259 19.633 1.00 95.69 226 ILE A N 1
ATOM 1686 C CA . ILE A 1 226 ? 16.942 6.791 19.680 1.00 95.69 226 ILE A CA 1
ATOM 1687 C C . ILE A 1 226 ? 17.453 7.260 18.310 1.00 95.69 226 ILE A C 1
ATOM 1689 O O . ILE A 1 226 ? 18.163 8.263 18.238 1.00 95.69 226 ILE A O 1
ATOM 1693 N N . TRP A 1 227 ? 17.096 6.573 17.225 1.00 96.94 227 TRP A N 1
ATOM 1694 C CA . TRP A 1 227 ? 17.570 6.905 15.883 1.00 96.94 227 TRP A CA 1
ATOM 1695 C C . TRP A 1 227 ? 16.847 8.119 15.333 1.00 96.94 227 TRP A C 1
ATOM 1697 O O . TRP A 1 227 ? 17.496 8.999 14.782 1.00 96.94 227 TRP A O 1
ATOM 1707 N N . GLY A 1 228 ? 15.536 8.214 15.549 1.00 97.19 228 GLY A N 1
ATOM 1708 C CA . GLY A 1 228 ? 14.750 9.396 15.226 1.00 97.19 228 GLY A CA 1
ATOM 1709 C C . GLY A 1 228 ? 15.316 10.659 15.877 1.00 97.19 228 GLY A C 1
ATOM 1710 O O . GLY A 1 228 ? 15.529 11.662 15.197 1.00 97.19 228 GLY A O 1
ATOM 1711 N N . LYS A 1 229 ? 15.679 10.588 17.169 1.00 96.62 229 LYS A N 1
ATOM 1712 C CA . LYS A 1 229 ? 16.369 11.682 17.886 1.00 96.62 229 LYS A CA 1
ATOM 1713 C C . LYS A 1 229 ? 17.719 12.028 17.253 1.00 96.62 229 LYS A C 1
ATOM 1715 O O . LYS A 1 229 ? 17.988 13.203 17.020 1.00 96.62 229 LYS A O 1
ATOM 1720 N N . LYS A 1 230 ? 18.558 11.023 16.969 1.00 97.06 230 LYS A N 1
ATOM 1721 C CA . LYS A 1 230 ? 19.877 11.224 16.341 1.00 97.06 230 LYS A CA 1
ATOM 1722 C C . LYS A 1 230 ? 19.755 11.861 14.957 1.00 97.06 230 LYS A C 1
ATOM 1724 O O . LYS A 1 230 ? 20.449 12.830 14.684 1.00 97.06 230 LYS A O 1
ATOM 1729 N N . ILE A 1 231 ? 18.855 11.355 14.114 1.00 97.31 231 ILE A N 1
ATOM 1730 C CA . ILE A 1 231 ? 18.622 11.869 12.760 1.00 97.31 231 ILE A CA 1
ATOM 1731 C C . ILE A 1 231 ? 18.108 13.306 12.834 1.00 97.31 231 ILE A C 1
ATOM 1733 O O . ILE A 1 231 ? 18.684 14.170 12.188 1.00 97.31 231 ILE A O 1
ATOM 1737 N N . ALA A 1 232 ? 17.098 13.594 13.663 1.00 95.88 232 ALA A N 1
ATOM 1738 C CA . ALA A 1 232 ? 16.576 14.953 13.815 1.00 95.88 232 ALA A CA 1
ATOM 1739 C C . ALA A 1 232 ? 17.634 15.949 14.324 1.00 95.88 232 ALA A C 1
ATOM 1741 O O . ALA A 1 232 ? 17.640 17.095 13.888 1.00 95.88 232 ALA A O 1
ATOM 1742 N N . GLY A 1 233 ? 18.521 15.520 15.230 1.00 93.88 233 GLY A N 1
ATOM 1743 C CA . GLY A 1 233 ? 19.592 16.363 15.771 1.00 93.88 233 GLY A CA 1
ATOM 1744 C C . GLY A 1 233 ? 20.786 16.555 14.830 1.00 93.88 233 GLY A C 1
ATOM 1745 O O . GLY A 1 233 ? 21.449 17.583 14.905 1.00 93.88 233 GLY A O 1
ATOM 1746 N N . ALA A 1 234 ? 21.060 15.588 13.952 1.00 92.69 234 ALA A N 1
ATOM 1747 C CA . ALA A 1 234 ? 22.166 15.639 12.995 1.00 92.69 234 ALA A CA 1
ATOM 1748 C C . ALA A 1 234 ? 21.765 16.214 11.626 1.00 92.69 234 ALA A C 1
ATOM 1750 O O . ALA A 1 234 ? 22.631 16.430 10.778 1.00 92.69 234 ALA A O 1
ATOM 1751 N N . LEU A 1 235 ? 20.467 16.422 11.380 1.00 91.81 235 LEU A N 1
ATOM 1752 C CA . LEU A 1 235 ? 19.977 16.842 10.077 1.00 91.81 235 LEU A CA 1
ATOM 1753 C C . LEU A 1 235 ? 20.416 18.281 9.771 1.00 91.81 235 LEU A C 1
ATOM 1755 O O . LEU A 1 235 ? 19.930 19.240 10.366 1.00 91.81 235 LEU A O 1
ATOM 1759 N N . SER A 1 236 ? 21.317 18.413 8.800 1.00 84.81 236 SER A N 1
ATOM 1760 C CA . SER A 1 236 ? 21.746 19.688 8.232 1.00 84.81 236 SER A CA 1
ATOM 1761 C C . SER A 1 236 ? 21.133 19.826 6.838 1.00 84.81 236 SER A C 1
ATOM 1763 O O . SER A 1 236 ? 21.616 19.245 5.872 1.00 84.81 236 SER A O 1
ATOM 1765 N N . THR A 1 237 ? 20.002 20.522 6.755 1.00 81.75 237 THR A N 1
ATOM 1766 C CA . THR A 1 237 ? 19.222 20.746 5.526 1.00 81.75 237 THR A CA 1
ATOM 1767 C C . THR A 1 237 ? 18.631 22.156 5.549 1.00 81.75 237 THR A C 1
ATOM 1769 O O . THR A 1 237 ? 18.468 22.739 6.622 1.00 81.75 237 THR A O 1
ATOM 1772 N N . GLY A 1 238 ? 18.278 22.700 4.380 1.00 83.69 238 GLY A N 1
ATOM 1773 C CA . GLY A 1 238 ? 17.479 23.928 4.287 1.00 83.69 238 GLY A CA 1
ATOM 1774 C C . GLY A 1 238 ? 16.008 23.739 4.689 1.00 83.69 238 GLY A C 1
ATOM 1775 O O . GLY A 1 238 ? 15.298 24.722 4.896 1.00 83.69 238 GLY A O 1
ATOM 1776 N N . ALA A 1 239 ? 15.539 22.494 4.816 1.00 94.19 239 ALA A N 1
ATOM 1777 C CA . ALA A 1 239 ? 14.150 22.180 5.134 1.00 94.19 239 ALA A CA 1
ATOM 1778 C C . ALA A 1 239 ? 13.745 22.558 6.568 1.00 94.19 239 ALA A C 1
ATOM 1780 O O . ALA A 1 239 ? 14.531 22.506 7.518 1.00 94.19 239 ALA A O 1
ATOM 1781 N N . ARG A 1 240 ? 12.452 22.842 6.761 1.00 95.56 240 ARG A N 1
ATOM 1782 C CA . ARG A 1 240 ? 11.865 23.003 8.096 1.00 95.56 240 ARG A CA 1
ATOM 1783 C C . ARG A 1 240 ? 11.789 21.643 8.791 1.00 95.56 240 ARG A C 1
ATOM 1785 O O . ARG A 1 240 ? 11.005 20.784 8.394 1.00 95.56 240 ARG A O 1
ATOM 1792 N N . VAL A 1 241 ? 12.545 21.464 9.873 1.00 96.19 241 VAL A N 1
ATOM 1793 C CA . VAL A 1 241 ? 12.495 20.240 10.690 1.00 96.19 241 VAL A CA 1
ATOM 1794 C C . VAL A 1 241 ? 11.358 20.309 11.715 1.00 96.19 241 VAL A C 1
ATOM 1796 O O . VAL A 1 241 ? 11.318 21.211 12.557 1.00 96.19 241 VAL A O 1
ATOM 1799 N N . ILE A 1 242 ? 10.446 19.336 11.659 1.00 97.38 242 ILE A N 1
ATOM 1800 C CA . ILE A 1 242 ? 9.321 19.149 12.581 1.00 97.38 242 ILE A CA 1
ATOM 1801 C C . ILE A 1 242 ? 9.513 17.817 13.324 1.00 97.38 242 ILE A C 1
ATOM 1803 O O . ILE A 1 242 ? 9.164 16.757 12.795 1.00 97.38 242 ILE A O 1
ATOM 1807 N N . PRO A 1 243 ? 10.057 17.837 14.554 1.00 97.88 243 PRO A N 1
ATOM 1808 C CA . PRO A 1 243 ? 10.077 16.647 15.391 1.00 97.88 243 PRO A CA 1
ATOM 1809 C C . PRO A 1 243 ? 8.660 16.323 15.888 1.00 97.88 243 PRO A C 1
ATOM 1811 O O . PRO A 1 243 ? 7.867 17.223 16.177 1.00 97.88 243 PRO A O 1
ATOM 1814 N N . VAL A 1 244 ? 8.349 15.034 15.997 1.00 98.50 244 VAL A N 1
ATOM 1815 C CA . VAL A 1 244 ? 7.051 14.512 16.437 1.00 98.50 244 VAL A CA 1
ATOM 1816 C C . VAL A 1 244 ? 7.257 13.538 17.593 1.00 98.50 244 VAL A C 1
ATOM 1818 O O . VAL A 1 244 ? 7.990 12.560 17.453 1.00 98.50 244 VAL A O 1
ATOM 1821 N N . SER A 1 245 ? 6.595 13.776 18.722 1.00 97.38 245 SER A N 1
ATOM 1822 C CA . SER A 1 245 ? 6.600 12.871 19.877 1.00 97.38 245 SER A CA 1
ATOM 1823 C C . SER A 1 245 ? 5.180 12.567 20.338 1.00 97.38 245 SER A C 1
ATOM 1825 O O . SER A 1 245 ? 4.338 13.457 20.395 1.00 97.38 245 SER A O 1
ATOM 1827 N N . VAL A 1 246 ? 4.892 11.319 20.697 1.00 95.56 246 VAL A N 1
ATOM 1828 C CA . VAL A 1 246 ? 3.629 10.947 21.370 1.00 95.56 246 VAL A CA 1
ATOM 1829 C C . VAL A 1 246 ? 3.828 10.514 22.818 1.00 95.56 246 VAL A C 1
ATOM 1831 O O . VAL A 1 246 ? 2.866 10.166 23.501 1.00 95.56 246 VAL A O 1
ATOM 1834 N N . GLU A 1 247 ? 5.070 10.546 23.298 1.00 93.50 247 GLU A N 1
ATOM 1835 C CA . GLU A 1 247 ? 5.424 10.192 24.672 1.00 93.50 247 GLU A CA 1
ATOM 1836 C C . GLU A 1 247 ? 5.586 11.415 25.569 1.00 93.50 247 GLU A C 1
ATOM 1838 O O . GLU A 1 247 ? 5.261 11.350 26.753 1.00 93.50 247 GLU A O 1
ATOM 1843 N N . ARG A 1 248 ? 6.075 12.534 25.022 1.00 92.50 248 ARG A N 1
ATOM 1844 C CA . ARG A 1 248 ? 6.407 13.729 25.802 1.00 92.50 248 ARG A CA 1
ATOM 1845 C C . ARG A 1 248 ? 6.081 15.029 25.060 1.00 92.50 248 ARG A C 1
ATOM 1847 O O . ARG A 1 248 ? 6.114 15.068 23.829 1.00 92.50 248 ARG A O 1
ATOM 1854 N N . PRO A 1 249 ? 5.810 16.123 25.789 1.00 92.88 249 PRO A N 1
ATOM 1855 C CA . PRO A 1 249 ? 5.741 17.457 25.206 1.00 92.88 249 PRO A CA 1
ATOM 1856 C C . PRO A 1 249 ? 7.076 17.874 24.570 1.00 92.88 249 PRO A C 1
ATOM 1858 O O . PRO A 1 249 ? 8.146 17.582 25.105 1.00 92.88 249 PRO A O 1
ATOM 1861 N N . LEU A 1 250 ? 7.009 18.595 23.449 1.00 94.12 250 LEU A N 1
ATOM 1862 C CA . LEU A 1 250 ? 8.163 19.223 22.797 1.00 94.12 250 LEU A CA 1
ATOM 1863 C C . LEU A 1 250 ? 8.034 20.747 22.871 1.00 94.12 250 LEU A C 1
ATOM 1865 O O . LEU A 1 250 ? 6.925 21.269 22.805 1.00 94.12 250 LEU A O 1
ATOM 1869 N N . THR A 1 251 ? 9.156 21.466 22.956 1.00 91.19 251 THR A N 1
ATOM 1870 C CA . THR A 1 251 ? 9.191 22.944 22.915 1.00 91.19 251 THR A CA 1
ATOM 1871 C C . THR A 1 251 ? 9.083 23.506 21.492 1.00 91.19 251 THR A C 1
ATOM 1873 O O . THR A 1 251 ? 8.700 24.659 21.302 1.00 91.19 251 THR A O 1
ATOM 1876 N N . LYS A 1 252 ? 9.392 22.683 20.486 1.00 93.44 252 LYS A N 1
ATOM 1877 C CA . LYS A 1 252 ? 9.247 22.963 19.054 1.00 93.44 252 LYS A CA 1
ATOM 1878 C C . LYS A 1 252 ? 8.807 21.680 18.351 1.00 93.44 252 LYS A C 1
ATOM 1880 O O . LYS A 1 252 ? 9.377 20.628 18.629 1.00 93.44 252 LYS A O 1
ATOM 1885 N N . GLY A 1 253 ? 7.841 21.768 17.439 1.00 96.12 253 GLY A N 1
ATOM 1886 C CA . GLY A 1 253 ? 7.311 20.629 16.683 1.00 96.12 253 GLY A CA 1
ATOM 1887 C C . GLY A 1 253 ? 5.944 20.164 17.183 1.00 96.12 253 GLY A C 1
ATOM 1888 O O . GLY A 1 253 ? 5.161 20.963 17.695 1.00 96.12 253 GLY A O 1
ATOM 1889 N N . LEU A 1 254 ? 5.651 18.874 17.015 1.00 97.75 254 LEU A N 1
ATOM 1890 C CA . LEU A 1 254 ? 4.369 18.277 17.387 1.00 97.75 254 LEU A CA 1
ATOM 1891 C C . LEU A 1 254 ? 4.524 17.328 18.570 1.00 97.75 254 LEU A C 1
ATOM 1893 O O . LEU A 1 254 ? 5.370 16.435 18.568 1.00 97.75 254 LEU A O 1
ATOM 1897 N N . SER A 1 255 ? 3.647 17.474 19.552 1.00 97.00 255 SER A N 1
ATOM 1898 C CA . SER A 1 255 ? 3.515 16.526 20.655 1.00 97.00 255 SER A CA 1
ATOM 1899 C C . SER A 1 255 ? 2.085 16.012 20.737 1.00 97.00 255 SER A C 1
ATOM 1901 O O . SER A 1 255 ? 1.178 16.830 20.646 1.00 97.00 255 SER A O 1
ATOM 1903 N N . ALA A 1 256 ? 1.868 14.713 20.935 1.00 95.44 256 ALA A N 1
ATOM 1904 C CA . ALA A 1 256 ? 0.537 14.164 21.211 1.00 95.44 256 ALA A CA 1
ATOM 1905 C C . ALA A 1 256 ? 0.484 13.205 22.418 1.00 95.44 256 ALA A C 1
ATOM 1907 O O . ALA A 1 256 ? -0.041 12.092 22.285 1.00 95.44 256 ALA A O 1
ATOM 1908 N N . PRO A 1 257 ? 1.029 13.592 23.593 1.00 91.19 257 PRO A N 1
ATOM 1909 C CA . PRO A 1 257 ? 0.886 12.784 24.796 1.00 91.19 257 PRO A CA 1
ATOM 1910 C C . PRO A 1 257 ? -0.601 12.608 25.114 1.00 91.19 257 PRO A C 1
ATOM 1912 O O . PRO A 1 257 ? -1.395 13.540 24.986 1.00 91.19 257 PRO A O 1
ATOM 1915 N N . GLU A 1 258 ? -0.978 11.380 25.470 1.00 88.38 258 GLU A N 1
ATOM 1916 C CA . GLU A 1 258 ? -2.358 11.021 25.837 1.00 88.38 258 GLU A CA 1
ATOM 1917 C C . GLU A 1 258 ? -3.414 11.325 24.757 1.00 88.38 258 GLU A C 1
ATOM 1919 O O . GLU A 1 258 ? -4.606 11.378 25.045 1.00 88.38 258 GLU A O 1
ATOM 1924 N N . GLY A 1 259 ? -2.996 11.498 23.500 1.00 91.31 259 GLY A N 1
ATOM 1925 C CA . GLY A 1 259 ? -3.898 11.723 22.374 1.00 91.31 259 GLY A CA 1
ATOM 1926 C C . GLY A 1 259 ? -4.338 13.172 22.196 1.00 91.31 259 GLY A C 1
ATOM 1927 O O . GLY A 1 259 ? -5.261 13.420 21.428 1.00 91.31 259 GLY A O 1
ATOM 1928 N N . ILE A 1 260 ? -3.681 14.135 22.844 1.00 94.94 260 ILE A N 1
ATOM 1929 C CA . ILE A 1 260 ? -3.898 15.565 22.591 1.00 94.94 260 ILE A CA 1
ATOM 1930 C C . ILE A 1 260 ? -2.759 16.102 21.735 1.00 94.94 260 ILE A C 1
ATOM 1932 O O . ILE A 1 260 ? -1.677 16.372 22.249 1.00 94.94 260 ILE A O 1
ATOM 1936 N N . LEU A 1 261 ? -3.001 16.267 20.435 1.00 96.56 261 LEU A N 1
ATOM 1937 C CA . LEU A 1 261 ? -2.038 16.866 19.518 1.00 96.56 261 LEU A CA 1
ATOM 1938 C C . LEU A 1 261 ? -1.889 18.352 19.823 1.00 96.56 261 LEU A C 1
ATOM 1940 O O . LEU A 1 261 ? -2.876 19.080 19.864 1.00 96.56 261 LEU A O 1
ATOM 1944 N N . ILE A 1 262 ? -0.649 18.790 20.000 1.00 96.50 262 ILE A N 1
ATOM 1945 C CA . ILE A 1 262 ? -0.269 20.179 20.222 1.00 96.50 262 ILE A CA 1
ATOM 1946 C C . ILE A 1 262 ? 0.897 20.516 19.299 1.00 96.50 262 ILE A C 1
ATOM 1948 O O . ILE A 1 262 ? 1.933 19.845 19.331 1.00 96.50 262 ILE A O 1
ATOM 1952 N N . GLU A 1 263 ? 0.727 21.569 18.508 1.00 96.38 263 GLU A N 1
ATOM 1953 C CA . GLU A 1 263 ? 1.783 22.179 17.704 1.00 96.38 263 GLU A CA 1
ATOM 1954 C C . GLU A 1 263 ? 2.421 23.332 18.472 1.00 96.38 263 GLU A C 1
ATOM 1956 O O . GLU A 1 263 ? 1.709 24.209 18.968 1.00 96.38 263 GLU A O 1
ATOM 1961 N N . ARG A 1 264 ? 3.756 23.330 18.582 1.00 95.12 264 ARG A N 1
ATOM 1962 C CA . ARG A 1 264 ? 4.513 24.395 19.248 1.00 95.12 264 ARG A CA 1
ATOM 1963 C C . ARG A 1 264 ? 5.622 24.976 18.390 1.00 95.12 264 ARG A C 1
ATOM 1965 O O . ARG A 1 264 ? 6.355 24.253 17.710 1.00 95.12 264 ARG A O 1
ATOM 1972 N N . GLU A 1 265 ? 5.809 26.282 18.528 1.00 89.69 265 GLU A N 1
ATOM 1973 C CA . GLU A 1 265 ? 6.919 27.032 17.948 1.00 89.69 265 GLU A CA 1
ATOM 1974 C C . GLU A 1 265 ? 7.474 28.008 18.994 1.00 89.69 265 GLU A C 1
ATOM 1976 O O . GLU A 1 265 ? 6.729 28.763 19.613 1.00 89.69 265 GLU A O 1
ATOM 1981 N N . GLY A 1 266 ? 8.781 27.932 19.276 1.00 82.56 266 GLY A N 1
ATOM 1982 C CA . GLY A 1 266 ? 9.415 28.758 20.313 1.00 82.56 266 GLY A CA 1
ATOM 1983 C C . GLY A 1 266 ? 8.775 28.618 21.703 1.00 82.56 266 GLY A C 1
ATOM 1984 O O . GLY A 1 266 ? 8.657 29.608 22.416 1.00 82.56 266 GLY A O 1
ATOM 1985 N N . GLY A 1 267 ? 8.291 27.424 22.062 1.00 82.06 267 GLY A N 1
ATOM 1986 C CA . GLY A 1 267 ? 7.590 27.157 23.324 1.00 82.06 267 GLY A CA 1
ATOM 1987 C C . GLY A 1 267 ? 6.110 27.561 23.357 1.00 82.06 267 GLY A C 1
ATOM 1988 O O . GLY A 1 267 ? 5.403 27.138 24.270 1.00 82.06 267 GLY A O 1
ATOM 1989 N N . HIS A 1 268 ? 5.615 28.300 22.362 1.00 87.94 268 HIS A N 1
ATOM 1990 C CA . HIS A 1 268 ? 4.233 28.776 22.310 1.00 87.94 268 HIS A CA 1
ATOM 1991 C C . HIS A 1 268 ? 3.326 27.775 21.591 1.00 87.94 268 HIS A C 1
ATOM 1993 O O . HIS A 1 268 ? 3.723 27.177 20.591 1.00 87.94 268 HIS A O 1
ATOM 1999 N N . GLU A 1 269 ? 2.109 27.586 22.105 1.00 93.06 269 GLU A N 1
ATOM 2000 C CA . GLU A 1 269 ? 1.082 26.746 21.483 1.00 93.06 269 GLU A CA 1
ATOM 2001 C C . GLU A 1 269 ? 0.479 27.449 20.262 1.00 93.06 269 GLU A C 1
ATOM 2003 O O . GLU A 1 269 ? -0.041 28.557 20.365 1.00 93.06 269 GLU A O 1
ATOM 2008 N N . ILE A 1 270 ? 0.549 26.786 19.108 1.00 92.06 270 ILE A N 1
ATOM 2009 C CA . ILE A 1 270 ? 0.004 27.270 17.834 1.00 92.06 270 ILE A CA 1
ATOM 2010 C C . ILE A 1 270 ? -1.369 26.654 17.565 1.00 92.06 270 ILE A C 1
ATOM 2012 O O . ILE A 1 270 ? -2.262 27.301 17.023 1.00 92.06 270 ILE A O 1
ATOM 2016 N N . THR A 1 271 ? -1.548 25.374 17.892 1.00 92.62 271 THR A N 1
ATOM 2017 C CA . THR A 1 271 ? -2.786 24.627 17.637 1.00 92.62 271 THR A CA 1
ATOM 2018 C C . THR A 1 271 ? -2.894 23.443 18.586 1.00 92.62 271 THR A C 1
ATOM 2020 O O . THR A 1 271 ? -1.881 22.852 18.966 1.00 92.62 271 THR A O 1
ATOM 2023 N N . LYS A 1 272 ? -4.136 23.069 18.913 1.00 93.56 272 LYS A N 1
ATOM 2024 C CA . LYS A 1 272 ? -4.480 21.913 19.738 1.00 93.56 272 LYS A CA 1
ATOM 2025 C C . LYS A 1 272 ? -5.644 21.125 19.135 1.00 93.56 272 LYS A C 1
ATOM 2027 O O . LYS A 1 272 ? -6.641 21.716 18.730 1.00 93.56 272 LYS A O 1
ATOM 2032 N N . LEU A 1 273 ? -5.527 19.798 19.095 1.00 93.19 273 LEU A N 1
ATOM 2033 C CA . LEU A 1 273 ? -6.550 18.886 18.574 1.00 93.19 273 LEU A CA 1
ATOM 2034 C C . LEU A 1 273 ? -6.646 17.613 19.430 1.00 93.19 273 LEU A C 1
ATOM 2036 O O . LEU A 1 273 ? -5.631 17.010 19.770 1.00 93.19 273 LEU A O 1
ATOM 2040 N N . ASP A 1 274 ? -7.865 17.174 19.749 1.00 93.62 274 ASP A N 1
ATOM 2041 C CA . ASP A 1 274 ? -8.100 15.930 20.492 1.00 93.62 274 ASP A CA 1
ATOM 2042 C C . ASP A 1 274 ? -8.221 14.725 19.545 1.00 93.62 274 ASP A C 1
ATOM 2044 O O . ASP A 1 274 ? -9.260 14.497 18.921 1.00 93.62 274 ASP A O 1
ATOM 2048 N N . LEU A 1 275 ? -7.159 13.923 19.464 1.00 92.75 275 LEU A N 1
ATOM 2049 C CA . LEU A 1 275 ? -7.094 12.723 18.631 1.00 92.75 275 LEU A CA 1
ATOM 2050 C C . LEU A 1 275 ? -7.861 11.535 19.225 1.00 92.75 275 LEU A C 1
ATOM 2052 O O . LEU A 1 275 ? -8.112 10.561 18.519 1.00 92.75 275 LEU A O 1
ATOM 2056 N N . ARG A 1 276 ? -8.247 11.575 20.506 1.00 89.12 276 ARG A N 1
ATOM 2057 C CA . ARG A 1 276 ? -8.995 10.479 21.154 1.00 89.12 276 ARG A CA 1
ATOM 2058 C C . ARG A 1 276 ? -10.415 10.360 20.610 1.00 89.12 276 ARG A C 1
ATOM 2060 O O . ARG A 1 276 ? -11.008 9.286 20.671 1.00 89.12 276 ARG A O 1
ATOM 2067 N N . SER A 1 277 ? -10.936 11.458 20.067 1.00 84.12 277 SER A N 1
ATOM 2068 C CA . SER A 1 277 ? -12.240 11.515 19.407 1.00 84.12 277 SER A CA 1
ATOM 2069 C C . SER A 1 277 ? -12.272 10.777 18.061 1.00 84.12 277 SER A C 1
ATOM 2071 O O . SER A 1 277 ? -13.353 10.447 17.577 1.00 84.12 277 SER A O 1
ATOM 2073 N N . LEU A 1 278 ? -11.105 10.472 17.475 1.00 85.12 278 LEU A N 1
ATOM 2074 C CA . LEU A 1 278 ? -10.976 9.876 16.146 1.00 85.12 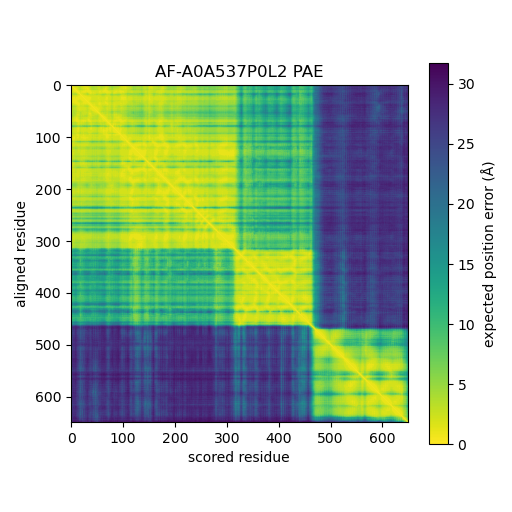278 LEU A CA 1
ATOM 2075 C C . LEU A 1 278 ? -11.200 8.351 16.207 1.00 85.12 278 LEU A C 1
ATOM 2077 O O . LEU A 1 278 ? -10.350 7.630 16.743 1.00 85.12 278 LEU A O 1
ATOM 2081 N N . PRO A 1 279 ? -12.292 7.810 15.630 1.00 72.38 279 PRO A N 1
ATOM 2082 C CA . PRO A 1 279 ? -12.655 6.403 15.818 1.00 72.38 279 PRO A CA 1
ATOM 2083 C C . PRO A 1 279 ? -11.608 5.420 15.281 1.00 72.38 279 PRO A C 1
ATOM 2085 O O . PRO A 1 279 ? -11.324 4.414 15.931 1.00 72.38 279 PRO A O 1
ATOM 2088 N N . ALA A 1 280 ? -11.015 5.732 14.123 1.00 79.00 280 ALA A N 1
ATOM 2089 C CA . ALA A 1 280 ? -10.070 4.866 13.416 1.00 79.00 280 ALA A CA 1
ATOM 2090 C C . ALA A 1 280 ? -8.601 5.046 13.837 1.00 79.00 280 ALA A C 1
ATOM 2092 O O . ALA A 1 280 ? -7.731 4.324 13.352 1.00 79.00 280 ALA A O 1
ATOM 2093 N N . LEU A 1 281 ? -8.299 6.018 14.705 1.00 84.06 281 LEU A N 1
ATOM 2094 C CA . LEU A 1 281 ? -6.927 6.420 15.040 1.00 84.06 281 LEU A CA 1
ATOM 2095 C C . LEU A 1 281 ? -6.647 6.312 16.545 1.00 84.06 281 LEU A C 1
ATOM 2097 O O . LEU A 1 281 ? -5.969 7.151 17.135 1.00 84.06 281 LEU A O 1
ATOM 2101 N N . LYS A 1 282 ? -7.152 5.242 17.168 1.00 81.44 282 LYS A N 1
ATOM 2102 C CA . LYS A 1 282 ? -6.931 4.946 18.589 1.00 81.44 282 LYS A CA 1
ATOM 2103 C C . LYS A 1 282 ? -5.526 4.398 18.845 1.00 81.44 282 LYS A C 1
ATOM 2105 O O . LYS A 1 282 ? -4.996 3.627 18.044 1.00 81.44 282 LYS A O 1
ATOM 2110 N N . GLY A 1 283 ? -4.966 4.766 19.997 1.00 84.81 283 GLY A N 1
ATOM 2111 C CA . GLY A 1 283 ? -3.671 4.293 20.483 1.00 84.81 283 GLY A CA 1
ATOM 2112 C C . GLY A 1 283 ? -2.489 5.170 20.061 1.00 84.81 283 GLY A C 1
ATOM 2113 O O . GLY A 1 283 ? -2.507 5.829 19.021 1.00 84.81 283 GLY A O 1
ATOM 2114 N N . ARG A 1 284 ? -1.419 5.140 20.870 1.00 88.62 284 ARG A N 1
ATOM 2115 C CA . ARG A 1 284 ? -0.229 6.003 20.720 1.00 88.62 284 ARG A CA 1
ATOM 2116 C C . ARG A 1 284 ? 0.374 5.982 19.314 1.00 88.62 284 ARG A C 1
ATOM 2118 O O . ARG A 1 284 ? 0.689 7.029 18.759 1.00 88.62 284 ARG A O 1
ATOM 2125 N N . HIS A 1 285 ? 0.496 4.803 18.710 1.00 86.00 285 HIS A N 1
ATOM 2126 C CA . HIS A 1 285 ? 1.072 4.665 17.371 1.00 86.00 285 HIS A CA 1
ATOM 2127 C C . HIS A 1 285 ? 0.209 5.336 16.288 1.00 86.00 285 HIS A C 1
ATOM 2129 O O . HIS A 1 285 ? 0.749 5.907 15.344 1.00 86.00 285 HIS A O 1
ATOM 2135 N N . ASN A 1 286 ? -1.121 5.320 16.421 1.00 90.56 286 ASN A N 1
ATOM 2136 C CA . ASN A 1 286 ? -2.006 6.022 15.494 1.00 90.56 286 ASN A CA 1
ATOM 2137 C C . ASN A 1 286 ? -2.029 7.525 15.741 1.00 90.56 286 ASN A C 1
ATOM 2139 O O . ASN A 1 286 ? -2.120 8.277 14.775 1.00 90.56 286 ASN A O 1
ATOM 2143 N N . TRP A 1 287 ? -1.860 7.976 16.984 1.00 94.69 287 TRP A N 1
ATOM 2144 C CA . TRP A 1 287 ? -1.652 9.395 17.266 1.00 94.69 287 TRP A CA 1
ATOM 2145 C C . TRP A 1 287 ? -0.370 9.920 16.618 1.00 94.69 287 TRP A C 1
ATOM 2147 O O . TRP A 1 287 ? -0.372 11.020 16.074 1.00 94.69 287 TRP A O 1
ATOM 2157 N N . GLN A 1 288 ? 0.695 9.109 16.582 1.00 96.44 288 GLN A N 1
ATOM 2158 C CA . GLN A 1 288 ? 1.929 9.459 15.876 1.00 96.44 288 GLN A CA 1
ATOM 2159 C C . GLN A 1 288 ? 1.680 9.554 14.365 1.00 96.44 288 GLN A C 1
ATOM 2161 O O . GLN A 1 288 ? 2.041 10.554 13.746 1.00 96.44 288 GLN A O 1
ATOM 2166 N N . ASN A 1 289 ? 0.997 8.561 13.780 1.00 96.19 289 ASN A N 1
ATOM 2167 C CA . ASN A 1 289 ? 0.619 8.585 12.363 1.00 96.19 289 ASN A CA 1
ATOM 2168 C C . ASN A 1 289 ? -0.235 9.823 12.026 1.00 96.19 289 ASN A C 1
ATOM 2170 O O . ASN A 1 289 ? 0.004 10.476 11.012 1.00 96.19 289 ASN A O 1
ATOM 2174 N N . ALA A 1 290 ? -1.195 10.170 12.891 1.00 97.00 290 ALA A N 1
ATOM 2175 C CA . ALA A 1 290 ? -2.064 11.335 12.743 1.00 97.00 290 ALA A CA 1
ATOM 2176 C C . ALA A 1 290 ? -1.291 12.653 12.839 1.00 97.00 290 ALA A C 1
ATOM 2178 O O . ALA A 1 290 ? -1.487 13.526 12.000 1.00 97.00 290 ALA A O 1
ATOM 2179 N N . ALA A 1 291 ? -0.373 12.781 13.801 1.00 98.00 291 ALA A N 1
ATOM 2180 C CA . ALA A 1 291 ? 0.478 13.958 13.939 1.00 98.00 291 ALA A CA 1
ATOM 2181 C C . ALA A 1 291 ? 1.395 14.154 12.721 1.00 98.00 291 ALA A C 1
ATOM 2183 O O . ALA A 1 291 ? 1.548 15.269 12.228 1.00 98.00 291 ALA A O 1
ATOM 2184 N N . MET A 1 292 ? 1.953 13.072 12.177 1.00 98.62 292 MET A N 1
ATOM 2185 C CA . MET A 1 292 ? 2.789 13.139 10.975 1.00 98.62 292 MET A CA 1
ATOM 2186 C C . MET A 1 292 ? 1.986 13.490 9.720 1.00 98.62 292 MET A C 1
ATOM 2188 O O . MET A 1 292 ? 2.430 14.314 8.923 1.00 98.62 292 MET A O 1
ATOM 2192 N N . ALA A 1 293 ? 0.792 12.915 9.558 1.00 98.38 293 ALA A N 1
ATOM 2193 C CA . ALA A 1 293 ? -0.109 13.265 8.462 1.00 98.38 293 ALA A CA 1
ATOM 2194 C C . ALA A 1 293 ? -0.603 14.719 8.572 1.00 98.38 293 ALA A C 1
ATOM 2196 O O . ALA A 1 293 ? -0.647 15.429 7.568 1.00 98.38 293 ALA A O 1
ATOM 2197 N N . TYR A 1 294 ? -0.897 15.186 9.792 1.00 98.31 294 TYR A N 1
ATOM 2198 C CA . TYR A 1 294 ? -1.196 16.589 10.085 1.00 98.31 294 TYR A CA 1
ATOM 2199 C C . TYR A 1 294 ? -0.046 17.498 9.630 1.00 98.31 294 TYR A C 1
ATOM 2201 O O . TYR A 1 294 ? -0.288 18.433 8.868 1.00 98.31 294 TYR A O 1
ATOM 2209 N N . ALA A 1 295 ? 1.202 17.194 10.008 1.00 98.31 295 ALA A N 1
ATOM 2210 C CA . ALA A 1 295 ? 2.370 17.982 9.604 1.00 98.31 295 ALA A CA 1
ATOM 2211 C C . ALA A 1 295 ? 2.525 18.061 8.077 1.00 98.31 295 ALA A C 1
ATOM 2213 O O . ALA A 1 295 ? 2.739 19.148 7.544 1.00 98.31 295 ALA A O 1
ATOM 2214 N N . ALA A 1 296 ? 2.373 16.939 7.366 1.00 98.50 296 ALA A N 1
ATOM 2215 C CA . ALA A 1 296 ? 2.455 16.922 5.905 1.00 98.50 296 ALA A CA 1
ATOM 2216 C C . ALA A 1 296 ? 1.318 17.721 5.250 1.00 98.50 296 ALA A C 1
ATOM 2218 O O . ALA A 1 296 ? 1.553 18.474 4.306 1.00 98.50 296 ALA A O 1
ATOM 2219 N N . GLY A 1 297 ? 0.095 17.609 5.778 1.00 98.12 297 GLY A N 1
ATOM 2220 C CA . GLY A 1 297 ? -1.039 18.413 5.331 1.00 98.12 297 GLY A CA 1
ATOM 2221 C C . GLY A 1 297 ? -0.776 19.911 5.493 1.00 98.12 297 GLY A C 1
ATOM 2222 O O . GLY A 1 297 ? -0.975 20.672 4.548 1.00 98.12 297 GLY A O 1
ATOM 2223 N N . ARG A 1 298 ? -0.271 20.337 6.659 1.00 97.44 298 ARG A N 1
ATOM 2224 C CA . ARG A 1 298 ? 0.098 21.739 6.923 1.00 97.44 298 ARG A CA 1
ATOM 2225 C C . ARG A 1 298 ? 1.208 22.222 5.993 1.00 97.44 298 ARG A C 1
ATOM 2227 O O . ARG A 1 298 ? 1.074 23.304 5.428 1.00 97.44 298 ARG A O 1
ATOM 2234 N N . ALA A 1 299 ? 2.251 21.413 5.798 1.00 96.75 299 ALA A N 1
ATOM 2235 C CA . ALA A 1 299 ? 3.392 21.739 4.943 1.00 96.75 299 ALA A CA 1
ATOM 2236 C C . ALA A 1 299 ? 2.983 22.033 3.489 1.00 96.75 299 ALA A C 1
ATOM 2238 O O . ALA A 1 299 ? 3.543 22.925 2.862 1.00 96.75 299 ALA A O 1
ATOM 2239 N N . LEU A 1 300 ? 1.969 21.334 2.966 1.00 97.00 300 LEU A N 1
ATOM 2240 C CA . LEU A 1 300 ? 1.457 21.526 1.601 1.00 97.00 300 LEU A CA 1
ATOM 2241 C C . LEU A 1 300 ? 0.174 22.387 1.549 1.00 97.00 300 LEU A C 1
ATOM 2243 O O . LEU A 1 300 ? -0.558 22.389 0.550 1.00 97.00 300 LEU A O 1
ATOM 2247 N N . GLY A 1 301 ? -0.098 23.145 2.616 1.00 96.44 301 GLY A N 1
ATOM 2248 C CA . GLY A 1 301 ? -1.100 24.210 2.626 1.00 96.44 301 GLY A CA 1
ATOM 2249 C C . GLY A 1 301 ? -2.540 23.777 2.912 1.00 96.44 301 GLY A C 1
ATOM 2250 O O . GLY A 1 301 ? -3.466 24.514 2.574 1.00 96.44 301 GLY A O 1
ATOM 2251 N N . LEU A 1 302 ? -2.776 22.613 3.526 1.00 97.81 302 LEU A N 1
ATOM 2252 C CA . LEU A 1 302 ? -4.108 22.280 4.038 1.00 97.81 302 LEU A CA 1
ATOM 2253 C C . LEU A 1 302 ? -4.459 23.156 5.255 1.00 97.81 302 LEU A C 1
ATOM 2255 O O . LEU A 1 302 ? -3.641 23.398 6.153 1.00 97.81 302 LEU A O 1
ATOM 2259 N N . SER A 1 303 ? -5.710 23.619 5.300 1.00 96.81 303 SER A N 1
ATOM 2260 C CA . SER A 1 303 ? -6.247 24.344 6.453 1.00 96.81 303 SER A CA 1
ATOM 2261 C C . SER A 1 303 ? -6.488 23.397 7.633 1.00 96.81 303 SER A C 1
ATOM 2263 O O . SER A 1 303 ? -6.707 22.197 7.454 1.00 96.81 303 SER A O 1
ATOM 2265 N N . LEU A 1 304 ? -6.497 23.941 8.853 1.00 94.69 304 LEU A N 1
ATOM 2266 C CA . LEU A 1 304 ? -6.792 23.164 10.064 1.00 94.69 304 LEU A CA 1
ATOM 2267 C C . LEU A 1 304 ? -8.156 22.468 9.987 1.00 94.69 304 LEU A C 1
ATOM 2269 O O . LEU A 1 304 ? -8.267 21.296 10.336 1.00 94.69 304 LEU A O 1
ATOM 2273 N N . GLY A 1 305 ? -9.172 23.165 9.467 1.00 95.12 305 GLY A N 1
ATOM 2274 C CA . GLY A 1 305 ? -10.507 22.599 9.272 1.00 95.12 305 GLY A CA 1
ATOM 2275 C C . GLY A 1 305 ? -10.517 21.429 8.285 1.00 95.12 305 GLY A C 1
ATOM 2276 O O . GLY A 1 305 ? -11.121 20.399 8.570 1.00 95.12 305 GLY A O 1
ATOM 2277 N N . ALA A 1 306 ? -9.797 21.543 7.162 1.00 96.31 306 ALA A N 1
ATOM 2278 C CA . ALA A 1 306 ? -9.690 20.460 6.184 1.00 96.31 306 ALA A CA 1
ATOM 2279 C C . ALA A 1 306 ? -8.989 19.227 6.774 1.00 96.31 306 ALA A C 1
ATOM 2281 O O . ALA A 1 306 ? -9.463 18.105 6.594 1.00 96.31 306 ALA A O 1
ATOM 2282 N N . ILE A 1 307 ? -7.904 19.430 7.531 1.00 96.62 307 ILE A N 1
ATOM 2283 C CA . ILE A 1 307 ? -7.200 18.335 8.206 1.00 96.62 307 ILE A CA 1
ATOM 2284 C C . ILE A 1 307 ? -8.104 17.677 9.250 1.00 96.62 307 ILE A C 1
ATOM 2286 O O . ILE A 1 307 ? -8.219 16.457 9.257 1.00 96.62 307 ILE A O 1
ATOM 2290 N N . HIS A 1 308 ? -8.779 18.455 10.100 1.00 94.06 308 HIS A N 1
ATOM 2291 C CA . HIS A 1 308 ? -9.672 17.911 11.123 1.00 94.06 308 HIS A CA 1
ATOM 2292 C C . HIS A 1 308 ? -10.813 17.081 10.509 1.00 94.06 308 HIS A C 1
ATOM 2294 O O . HIS A 1 308 ? -11.028 15.939 10.916 1.00 94.06 308 HIS A O 1
ATOM 2300 N N . ASN A 1 309 ? -11.477 17.596 9.470 1.00 93.12 309 ASN A N 1
ATOM 2301 C CA . ASN A 1 309 ? -12.525 16.866 8.751 1.00 93.12 309 ASN A CA 1
ATOM 2302 C C . ASN A 1 309 ? -11.984 15.594 8.074 1.00 93.12 309 ASN A C 1
ATOM 2304 O O . ASN A 1 309 ? -12.631 14.543 8.095 1.00 93.12 309 ASN A O 1
ATOM 2308 N N . GLY A 1 310 ? -10.780 15.663 7.500 1.00 94.88 310 GLY A N 1
ATOM 2309 C CA . GLY A 1 310 ? -10.093 14.506 6.931 1.00 94.88 310 GLY A CA 1
ATOM 2310 C C . GLY A 1 310 ? -9.782 13.437 7.983 1.00 94.88 310 GLY A C 1
ATOM 2311 O O . GLY A 1 310 ? -10.084 12.266 7.773 1.00 94.88 310 GLY A O 1
ATOM 2312 N N . LEU A 1 311 ? -9.249 13.829 9.144 1.00 94.56 311 LEU A N 1
ATOM 2313 C CA . LEU A 1 311 ? -8.956 12.925 10.261 1.00 94.56 311 LEU A CA 1
ATOM 2314 C C . LEU A 1 311 ? -10.228 12.239 10.785 1.00 94.56 311 LEU A C 1
ATOM 2316 O O . LEU A 1 311 ? -10.218 11.031 11.006 1.00 94.56 311 LEU A O 1
ATOM 2320 N N . MET A 1 312 ? -11.326 12.988 10.939 1.00 90.69 312 MET A N 1
ATOM 2321 C CA . MET A 1 312 ? -12.619 12.462 11.398 1.00 90.69 312 MET A CA 1
ATOM 2322 C C . MET A 1 312 ? -13.258 11.480 10.408 1.00 90.69 312 MET A C 1
ATOM 2324 O O . MET A 1 312 ? -13.907 10.521 10.820 1.00 90.69 312 MET A O 1
ATOM 2328 N N . SER A 1 313 ? -13.087 11.714 9.105 1.00 90.00 313 SER A N 1
ATOM 2329 C CA . SER A 1 313 ? -13.672 10.881 8.043 1.00 90.00 313 SER A CA 1
ATOM 2330 C C . SER A 1 313 ? -12.813 9.676 7.652 1.00 90.00 313 SER A C 1
ATOM 2332 O O . SER A 1 313 ? -13.251 8.846 6.853 1.00 90.00 313 SER A O 1
ATOM 2334 N N . PHE A 1 314 ? -11.596 9.559 8.186 1.00 90.25 314 PHE A N 1
ATOM 2335 C CA . PHE A 1 314 ? -10.721 8.436 7.884 1.00 90.25 314 PHE A CA 1
ATOM 2336 C C . PHE A 1 314 ? -11.248 7.150 8.531 1.00 90.25 314 PHE A C 1
ATOM 2338 O O . PHE A 1 314 ? -11.328 7.041 9.751 1.00 90.25 314 PHE A O 1
ATOM 2345 N N . ALA A 1 315 ? -11.568 6.148 7.712 1.00 79.94 315 ALA A N 1
ATOM 2346 C CA . ALA A 1 315 ? -12.138 4.877 8.171 1.00 79.94 315 ALA A CA 1
ATOM 2347 C C . ALA A 1 315 ? -11.092 3.850 8.655 1.00 79.94 315 ALA A C 1
ATOM 2349 O O . ALA A 1 315 ? -11.453 2.743 9.052 1.00 79.94 315 ALA A O 1
ATOM 2350 N N . GLY A 1 316 ? -9.800 4.192 8.613 1.00 80.75 316 GLY A N 1
ATOM 2351 C CA . GLY A 1 316 ? -8.715 3.241 8.851 1.00 80.75 316 GLY A CA 1
ATOM 2352 C C . GLY A 1 316 ? -8.304 2.487 7.585 1.00 80.75 316 GLY A C 1
ATOM 2353 O O . GLY A 1 316 ? -8.861 2.671 6.504 1.00 80.75 316 GLY A O 1
ATOM 2354 N N . LEU A 1 317 ? -7.293 1.629 7.718 1.00 77.50 317 LEU A N 1
ATOM 2355 C CA . LEU A 1 317 ? -6.880 0.718 6.652 1.00 77.50 317 LEU A CA 1
ATOM 2356 C C . LEU A 1 317 ? -7.584 -0.625 6.812 1.00 77.50 317 LEU A C 1
ATOM 2358 O O . LEU A 1 317 ? -7.661 -1.150 7.923 1.00 77.50 317 LEU A O 1
ATOM 2362 N N . ALA A 1 318 ? -8.020 -1.207 5.692 1.00 78.25 318 ALA A N 1
ATOM 2363 C CA . ALA A 1 318 ? -8.562 -2.558 5.692 1.00 78.25 318 ALA A CA 1
ATOM 2364 C C . ALA A 1 318 ? -7.585 -3.529 6.373 1.00 78.25 318 ALA A C 1
ATOM 2366 O O . ALA A 1 318 ? -6.378 -3.502 6.108 1.00 78.25 318 ALA A O 1
ATOM 2367 N N . HIS A 1 319 ? -8.119 -4.363 7.267 1.00 81.88 319 HIS A N 1
ATOM 2368 C CA . HIS A 1 319 ? -7.366 -5.398 7.985 1.00 81.88 319 HIS A CA 1
ATOM 2369 C C . HIS A 1 319 ? -6.236 -4.890 8.903 1.00 81.88 319 HIS A C 1
ATOM 2371 O O . HIS A 1 319 ? -5.330 -5.665 9.228 1.00 81.88 319 HIS A O 1
ATOM 2377 N N . ARG A 1 320 ? -6.249 -3.608 9.304 1.00 83.12 320 ARG A N 1
ATOM 2378 C CA . ARG A 1 320 ? -5.258 -3.018 10.219 1.00 83.12 320 ARG A CA 1
ATOM 2379 C C . ARG A 1 320 ? -5.938 -2.252 11.351 1.00 83.12 320 ARG A C 1
ATOM 2381 O O . ARG A 1 320 ? -6.245 -1.071 11.203 1.00 83.12 320 ARG A O 1
ATOM 2388 N N . MET A 1 321 ? -6.170 -2.936 12.469 1.00 84.94 321 MET A N 1
ATOM 2389 C CA . MET A 1 321 ? -7.017 -2.481 13.583 1.00 84.94 321 MET A CA 1
ATOM 2390 C C . MET A 1 321 ? -8.342 -1.837 13.138 1.00 84.94 321 MET A C 1
ATOM 2392 O O . MET A 1 321 ? -8.797 -0.843 13.704 1.00 84.94 321 MET A O 1
ATOM 2396 N N . GLN A 1 322 ? -8.958 -2.391 12.097 1.00 86.88 322 GLN A N 1
ATOM 2397 C CA . GLN A 1 322 ? -10.181 -1.850 11.525 1.00 86.88 322 GLN A CA 1
ATOM 2398 C C . GLN A 1 322 ? -11.382 -2.300 12.354 1.00 86.88 322 GLN A C 1
ATOM 2400 O O . GLN A 1 322 ? -11.671 -3.492 12.420 1.00 86.88 322 GLN A O 1
ATOM 2405 N N . GLU A 1 323 ? -12.121 -1.365 12.943 1.00 89.94 323 GLU A N 1
ATOM 2406 C CA . GLU A 1 323 ? -13.417 -1.686 13.541 1.00 89.94 323 GLU A CA 1
ATOM 2407 C C . GLU A 1 323 ? -14.431 -1.963 12.428 1.00 89.94 323 GLU A C 1
ATOM 2409 O O . GLU A 1 323 ? -14.797 -1.050 11.688 1.00 89.94 323 GLU A O 1
ATOM 2414 N N . ILE A 1 324 ? -14.860 -3.221 12.294 1.00 90.50 324 ILE A N 1
ATOM 2415 C CA . ILE A 1 324 ? -15.752 -3.673 11.215 1.00 90.50 324 ILE A CA 1
ATOM 2416 C C . ILE A 1 324 ? -17.213 -3.809 11.644 1.00 90.50 324 ILE A C 1
ATOM 2418 O O . ILE A 1 324 ? -18.102 -3.722 10.792 1.00 90.50 324 ILE A O 1
ATOM 2422 N N . ALA A 1 325 ? -17.473 -3.997 12.942 1.00 92.88 325 ALA A N 1
ATOM 2423 C CA . ALA A 1 325 ? -18.822 -4.149 13.469 1.00 92.88 325 ALA A CA 1
ATOM 2424 C C . ALA A 1 325 ? -18.917 -3.922 14.986 1.00 92.88 325 ALA A C 1
ATOM 2426 O O . ALA A 1 325 ? -17.904 -3.884 15.691 1.00 92.88 325 ALA A O 1
ATOM 2427 N N . ARG A 1 326 ? -20.154 -3.827 15.489 1.00 94.31 326 ARG A N 1
ATOM 2428 C CA . ARG A 1 326 ? -20.501 -3.826 16.916 1.00 94.31 326 ARG A CA 1
ATOM 2429 C C . ARG A 1 326 ? -21.703 -4.727 17.215 1.00 94.31 326 ARG A C 1
ATOM 2431 O O . ARG A 1 326 ? -22.680 -4.677 16.472 1.00 94.31 326 ARG A O 1
ATOM 2438 N N . LEU A 1 327 ? -21.647 -5.471 18.322 1.00 94.06 327 LEU A N 1
ATOM 2439 C CA . LEU A 1 327 ? -22.748 -6.277 18.882 1.00 94.06 327 LEU A CA 1
ATOM 2440 C C . LEU A 1 327 ? -22.867 -5.972 20.376 1.00 94.06 327 LEU A C 1
ATOM 2442 O O . LEU A 1 327 ? -21.888 -6.153 21.090 1.00 94.06 327 LEU A O 1
ATOM 2446 N N . ASP A 1 328 ? -24.010 -5.465 20.840 1.00 90.50 328 ASP A N 1
ATOM 2447 C CA . ASP A 1 328 ? -24.274 -5.183 22.265 1.00 90.50 328 ASP A CA 1
ATOM 2448 C C . ASP A 1 328 ? -23.134 -4.440 22.996 1.00 90.50 328 ASP A C 1
ATOM 2450 O O . ASP A 1 328 ? -22.770 -4.729 24.131 1.00 90.50 328 ASP A O 1
ATOM 2454 N N . GLY A 1 329 ? -22.525 -3.463 22.313 1.00 88.06 329 GLY A N 1
ATOM 2455 C CA . GLY A 1 329 ? -21.413 -2.661 22.838 1.00 88.06 329 GLY A CA 1
ATOM 2456 C C . GLY A 1 329 ? -20.014 -3.259 22.633 1.00 88.06 329 GLY A C 1
ATOM 2457 O O . GLY A 1 329 ? -19.038 -2.508 22.708 1.00 88.06 329 GLY A O 1
ATOM 2458 N N . VAL A 1 330 ? -19.906 -4.544 22.284 1.00 96.00 330 VAL A N 1
ATOM 2459 C CA . VAL A 1 330 ? -18.653 -5.222 21.911 1.00 96.00 330 VAL A CA 1
ATOM 2460 C C . VAL A 1 330 ? -18.219 -4.775 20.517 1.00 96.00 330 VAL A C 1
ATOM 2462 O O . VAL A 1 330 ? -19.013 -4.816 19.577 1.00 96.00 330 VAL A O 1
ATOM 2465 N N . ALA A 1 331 ? -16.965 -4.348 20.360 1.00 94.38 331 ALA A N 1
ATOM 2466 C CA . ALA A 1 331 ? -16.411 -3.969 19.056 1.00 94.38 331 ALA A CA 1
ATOM 2467 C C . ALA A 1 331 ? -15.656 -5.133 18.395 1.00 94.38 331 ALA A C 1
ATOM 2469 O O . ALA A 1 331 ? -14.900 -5.841 19.056 1.00 94.38 331 ALA A O 1
ATOM 2470 N N . PHE A 1 332 ? -15.811 -5.295 17.081 1.00 96.50 332 PHE A N 1
ATOM 2471 C CA . PHE A 1 332 ? -15.110 -6.309 16.291 1.00 96.50 332 PHE A CA 1
ATOM 2472 C C . PHE A 1 332 ? -14.000 -5.655 15.481 1.00 96.50 332 PHE A C 1
ATOM 2474 O O . PHE A 1 332 ? -14.265 -4.832 14.601 1.00 96.50 332 PHE A O 1
ATOM 2481 N N . ILE A 1 333 ? -12.756 -6.019 15.784 1.00 93.94 333 ILE A N 1
ATOM 2482 C CA . ILE A 1 333 ? -11.556 -5.392 15.236 1.00 93.94 333 ILE A CA 1
ATOM 2483 C C . ILE A 1 333 ? -10.826 -6.379 14.320 1.00 93.94 333 ILE A C 1
ATOM 2485 O O . ILE A 1 333 ? -10.345 -7.424 14.759 1.00 93.94 333 ILE A O 1
ATOM 2489 N N . ASN A 1 334 ? -10.725 -6.027 13.039 1.00 93.38 334 ASN A N 1
ATOM 2490 C CA . ASN A 1 334 ? -9.977 -6.761 12.027 1.00 93.38 334 ASN A CA 1
ATOM 2491 C C . ASN A 1 334 ? -8.548 -6.217 11.919 1.00 93.38 334 ASN A C 1
ATOM 2493 O O . ASN A 1 334 ? -8.312 -5.152 11.344 1.00 93.38 334 ASN A O 1
ATOM 2497 N N . ASP A 1 335 ? -7.593 -6.973 12.445 1.00 92.44 335 ASP A N 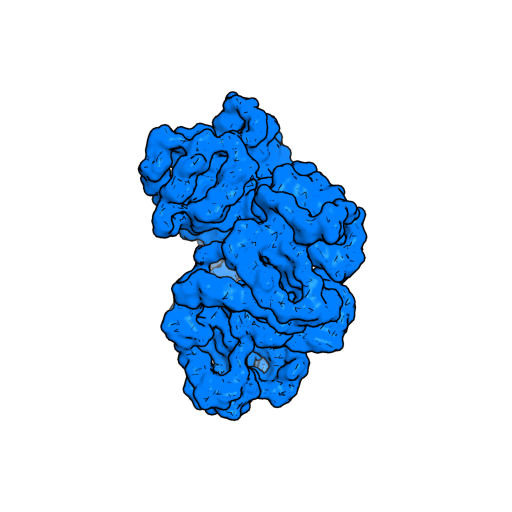1
ATOM 2498 C CA . ASP A 1 335 ? -6.158 -6.713 12.358 1.00 92.44 335 ASP A CA 1
ATOM 2499 C C . ASP A 1 335 ? -5.416 -7.919 11.743 1.00 92.44 335 ASP A C 1
ATOM 2501 O O . ASP A 1 335 ? -4.318 -8.293 12.152 1.00 92.44 335 ASP A O 1
ATOM 2505 N N . SER A 1 336 ? -6.015 -8.551 10.721 1.00 91.88 336 SER A N 1
ATOM 2506 C CA . SER A 1 336 ? -5.447 -9.731 10.041 1.00 91.88 336 SER A CA 1
ATOM 2507 C C . SER A 1 336 ? -4.022 -9.509 9.503 1.00 91.88 336 SER A C 1
ATOM 2509 O O . SER A 1 336 ? -3.258 -10.470 9.361 1.00 91.88 336 SER A O 1
ATOM 2511 N N . LYS A 1 337 ? -3.630 -8.252 9.243 1.00 87.12 337 LYS A N 1
ATOM 2512 C CA . LYS A 1 337 ? -2.278 -7.878 8.803 1.00 87.12 337 LYS A CA 1
ATOM 2513 C C . LYS A 1 337 ? -1.203 -8.059 9.888 1.00 87.12 337 LYS A C 1
ATOM 2515 O O . LYS A 1 337 ? -0.016 -8.018 9.563 1.00 87.12 337 LYS A O 1
ATOM 2520 N N . ALA A 1 338 ? -1.565 -8.280 11.153 1.00 87.06 338 ALA A N 1
ATOM 2521 C CA . ALA A 1 338 ? -0.612 -8.585 12.217 1.00 87.06 338 ALA A CA 1
ATOM 2522 C C . ALA A 1 338 ? -0.058 -10.015 12.105 1.00 87.06 338 ALA A C 1
ATOM 2524 O O . ALA A 1 338 ? -0.423 -10.921 12.850 1.00 87.06 338 ALA A O 1
ATOM 2525 N N . THR A 1 339 ? 0.851 -10.222 11.151 1.00 83.75 339 THR A N 1
ATOM 2526 C CA . THR A 1 339 ? 1.429 -11.534 10.825 1.00 83.75 339 THR A CA 1
ATOM 2527 C C . THR A 1 339 ? 2.649 -11.924 11.675 1.00 83.75 339 THR A C 1
ATOM 2529 O O . THR A 1 339 ? 3.408 -12.809 11.280 1.00 83.75 339 THR A O 1
ATOM 2532 N N . ASN A 1 340 ? 2.919 -11.215 12.776 1.00 83.31 340 ASN A N 1
ATOM 2533 C CA . ASN A 1 340 ? 3.985 -11.509 13.745 1.00 83.31 340 ASN A CA 1
ATOM 2534 C C . ASN A 1 340 ? 3.643 -10.930 15.133 1.00 83.31 340 ASN A C 1
ATOM 2536 O O . ASN A 1 340 ? 2.715 -10.124 15.257 1.00 83.31 340 ASN A O 1
ATOM 2540 N N . ALA A 1 341 ? 4.401 -11.324 16.163 1.00 86.38 341 ALA A N 1
ATOM 2541 C CA . ALA A 1 341 ? 4.191 -10.866 17.537 1.00 86.38 341 ALA A CA 1
ATOM 2542 C C . ALA A 1 341 ? 4.292 -9.340 17.679 1.00 86.38 341 ALA A C 1
ATOM 2544 O O . ALA A 1 341 ? 3.398 -8.733 18.252 1.00 86.38 341 ALA A O 1
ATOM 2545 N N . ASP A 1 342 ? 5.302 -8.688 17.100 1.00 77.56 342 ASP A N 1
ATOM 2546 C CA . ASP A 1 342 ? 5.468 -7.231 17.241 1.00 77.56 342 ASP A CA 1
ATOM 2547 C C . ASP A 1 342 ? 4.291 -6.426 16.675 1.00 77.56 342 ASP A C 1
ATOM 2549 O O . ASP A 1 342 ? 3.936 -5.364 17.197 1.00 77.56 342 ASP A O 1
ATOM 2553 N N . ALA A 1 343 ? 3.675 -6.908 15.593 1.00 79.88 343 ALA A N 1
ATOM 2554 C CA . ALA A 1 343 ? 2.466 -6.308 15.052 1.00 79.88 343 ALA A CA 1
ATOM 2555 C C . ALA A 1 343 ? 1.271 -6.548 15.984 1.00 79.88 343 ALA A C 1
ATOM 2557 O O . ALA A 1 343 ? 0.561 -5.595 16.305 1.00 79.88 343 ALA A O 1
ATOM 2558 N N . ALA A 1 344 ? 1.102 -7.775 16.484 1.00 90.19 344 ALA A N 1
ATOM 2559 C CA . ALA A 1 344 ? 0.023 -8.109 17.410 1.00 90.19 344 ALA A CA 1
ATOM 2560 C C . ALA A 1 344 ? 0.135 -7.359 18.750 1.00 90.19 344 ALA A C 1
ATOM 2562 O O . ALA A 1 344 ? -0.872 -6.903 19.289 1.00 90.19 344 ALA A O 1
ATOM 2563 N N . ALA A 1 345 ? 1.352 -7.124 19.251 1.00 88.50 345 ALA A N 1
ATOM 2564 C CA . ALA A 1 345 ? 1.608 -6.343 20.462 1.00 88.50 345 ALA A CA 1
ATOM 2565 C C . ALA A 1 345 ? 1.014 -4.926 20.382 1.00 88.50 345 ALA A C 1
ATOM 2567 O O . ALA A 1 345 ? 0.499 -4.387 21.366 1.00 88.50 345 ALA A O 1
ATOM 2568 N N . LYS A 1 346 ? 1.046 -4.309 19.196 1.00 82.44 346 LYS A N 1
ATOM 2569 C CA . LYS A 1 346 ? 0.507 -2.956 18.971 1.00 82.44 346 LYS A CA 1
ATOM 2570 C C . LYS A 1 346 ? -1.015 -2.936 19.026 1.00 82.44 346 LYS A C 1
ATOM 2572 O O . LYS A 1 346 ? -1.589 -1.973 19.533 1.00 82.44 346 LYS A O 1
ATOM 2577 N N . ALA A 1 347 ? -1.655 -4.004 18.558 1.00 87.62 347 ALA A N 1
ATOM 2578 C CA . ALA A 1 347 ? -3.096 -4.158 18.670 1.00 87.62 347 ALA A CA 1
ATOM 2579 C C . ALA A 1 347 ? -3.518 -4.466 20.108 1.00 87.62 347 ALA A C 1
ATOM 2581 O O . ALA A 1 347 ? -4.357 -3.761 20.664 1.00 87.62 347 ALA A O 1
ATOM 2582 N N . LEU A 1 348 ? -2.867 -5.438 20.751 1.00 93.19 348 LEU A N 1
ATOM 2583 C CA . LEU A 1 348 ? -3.156 -5.829 22.132 1.00 93.19 348 LEU A CA 1
ATOM 2584 C C . LEU A 1 348 ? -2.934 -4.688 23.138 1.00 93.19 348 LEU A C 1
ATOM 2586 O O . LEU A 1 348 ? -3.678 -4.558 24.102 1.00 93.19 348 LEU A O 1
ATOM 2590 N N . SER A 1 349 ? -1.953 -3.812 22.913 1.00 89.06 349 SER A N 1
ATOM 2591 C CA . SER A 1 349 ? -1.728 -2.646 23.784 1.00 89.06 349 SER A CA 1
ATOM 2592 C C . SER A 1 349 ? -2.782 -1.541 23.643 1.00 89.06 349 SER A C 1
ATOM 2594 O O . SER A 1 349 ? -2.850 -0.670 24.510 1.00 89.06 349 SER A O 1
ATOM 2596 N N . SER A 1 350 ? -3.614 -1.572 22.595 1.00 86.38 350 SER A N 1
ATOM 2597 C CA . SER A 1 350 ? -4.613 -0.529 22.310 1.00 86.38 350 SER A CA 1
ATOM 2598 C C . SER A 1 350 ? -5.957 -0.736 23.018 1.00 86.38 350 SER A C 1
ATOM 2600 O O . SER A 1 350 ? -6.807 0.152 22.966 1.00 86.38 350 SER A O 1
ATOM 2602 N N . PHE A 1 351 ? -6.154 -1.884 23.673 1.00 90.31 351 PHE A N 1
ATOM 2603 C CA . PHE A 1 351 ? -7.398 -2.258 24.347 1.00 90.31 351 PHE A CA 1
ATOM 2604 C C . PHE A 1 351 ? -7.109 -2.892 25.715 1.00 90.31 351 PHE A C 1
ATOM 2606 O O . PHE A 1 351 ? -5.978 -3.304 25.987 1.00 90.31 351 PHE A O 1
ATOM 2613 N N . ASP A 1 352 ? -8.127 -2.966 26.573 1.00 91.12 352 ASP A N 1
ATOM 2614 C CA . ASP A 1 352 ? -8.002 -3.497 27.942 1.00 91.12 352 ASP A CA 1
ATOM 2615 C C . ASP A 1 352 ? -8.823 -4.774 28.186 1.00 91.12 352 ASP A C 1
ATOM 2617 O O . ASP A 1 352 ? -8.499 -5.553 29.078 1.00 91.12 352 ASP A O 1
ATOM 2621 N N . GLU A 1 353 ? -9.856 -5.016 27.375 1.00 96.00 353 GLU A N 1
ATOM 2622 C CA . GLU A 1 353 ? -10.822 -6.107 27.543 1.00 96.00 353 GLU A CA 1
ATOM 2623 C C . GLU A 1 353 ? -10.896 -6.946 26.255 1.00 96.00 353 GLU A C 1
ATOM 2625 O O . GLU A 1 353 ? -11.742 -6.703 25.392 1.00 96.00 353 GLU A O 1
ATOM 2630 N N . ILE A 1 354 ? -9.965 -7.894 26.079 1.00 98.19 354 ILE A N 1
ATOM 2631 C CA . ILE A 1 354 ? -9.695 -8.509 24.767 1.00 98.19 354 ILE A CA 1
ATOM 2632 C C . ILE A 1 354 ? -10.139 -9.975 24.693 1.00 98.19 354 ILE A C 1
ATOM 2634 O O . ILE A 1 354 ? -9.671 -10.826 25.450 1.00 98.19 354 ILE A O 1
ATOM 2638 N N . TYR A 1 355 ? -10.962 -10.283 23.693 1.00 98.50 355 TYR A N 1
ATOM 2639 C CA . TYR A 1 355 ? -11.284 -11.630 23.222 1.00 98.50 355 TYR A CA 1
ATOM 2640 C C . TYR A 1 355 ? -10.472 -11.879 21.950 1.00 98.50 355 TYR A C 1
ATOM 2642 O O . TYR A 1 355 ? -10.817 -11.412 20.863 1.00 98.50 355 TYR A O 1
ATOM 2650 N N . TRP A 1 356 ? -9.316 -12.518 22.116 1.00 98.62 356 TRP A N 1
ATOM 2651 C CA . TRP A 1 356 ? -8.238 -12.510 21.129 1.00 98.62 356 TRP A CA 1
ATOM 2652 C C . TRP A 1 356 ? -8.287 -13.735 20.222 1.00 98.62 356 TRP A C 1
ATOM 2654 O O . TRP A 1 356 ? -8.159 -14.856 20.696 1.00 98.62 356 TRP A O 1
ATOM 2664 N N . ILE A 1 357 ? -8.420 -13.539 18.914 1.00 98.56 357 ILE A N 1
ATOM 2665 C CA . ILE A 1 357 ? -8.319 -14.611 17.921 1.00 98.56 357 ILE A CA 1
ATOM 2666 C C . ILE A 1 357 ? -6.891 -14.620 17.369 1.00 98.56 357 ILE A C 1
ATOM 2668 O O . ILE A 1 357 ? -6.442 -13.631 16.775 1.00 98.56 357 ILE A O 1
ATOM 2672 N N . ALA A 1 358 ? -6.188 -15.737 17.573 1.00 97.56 358 ALA A N 1
ATOM 2673 C CA . ALA A 1 358 ? -4.761 -15.879 17.288 1.00 97.56 358 ALA A CA 1
ATOM 2674 C C . ALA A 1 358 ? -4.433 -17.190 16.572 1.00 97.56 358 ALA A C 1
ATOM 2676 O O . ALA A 1 358 ? -5.055 -18.214 16.843 1.00 97.56 358 ALA A O 1
ATOM 2677 N N . GLY A 1 359 ? -3.421 -17.170 15.703 1.00 93.06 359 GLY A N 1
ATOM 2678 C CA . GLY A 1 359 ? -2.888 -18.372 15.066 1.00 93.06 359 GLY A CA 1
ATOM 2679 C C . GLY A 1 359 ? -2.852 -18.341 13.536 1.00 93.06 359 GLY A C 1
ATOM 2680 O O . GLY A 1 359 ? -3.229 -17.358 12.886 1.00 93.06 359 GLY A O 1
ATOM 2681 N N . GLY A 1 360 ? -2.292 -19.407 12.972 1.00 92.00 360 GLY A N 1
ATOM 2682 C CA . GLY A 1 360 ? -1.789 -19.488 11.601 1.00 92.00 360 GLY A CA 1
ATOM 2683 C C . GLY A 1 360 ? -0.422 -20.178 11.578 1.00 92.00 360 GLY A C 1
ATOM 2684 O O . GLY A 1 360 ? -0.138 -20.995 12.450 1.00 92.00 360 GLY A O 1
ATOM 2685 N N . ILE A 1 361 ? 0.466 -19.782 10.661 1.00 86.62 361 ILE A N 1
ATOM 2686 C CA . ILE A 1 361 ? 1.880 -20.204 10.677 1.00 86.62 361 ILE A CA 1
ATOM 2687 C C . ILE A 1 361 ? 2.700 -19.219 11.522 1.00 86.62 361 ILE A C 1
ATOM 2689 O O . ILE A 1 361 ? 2.839 -18.040 11.165 1.00 86.62 361 ILE A O 1
ATOM 2693 N N . ALA A 1 362 ? 3.217 -19.685 12.661 1.00 87.25 362 ALA A N 1
ATOM 2694 C CA . ALA A 1 362 ? 4.034 -18.880 13.565 1.00 87.25 362 ALA A CA 1
ATOM 2695 C C . ALA A 1 362 ? 5.420 -18.579 12.975 1.00 87.25 362 ALA A C 1
ATOM 2697 O O . ALA A 1 362 ? 6.001 -19.368 12.231 1.00 87.25 362 ALA A O 1
ATOM 2698 N N . LYS A 1 363 ? 5.963 -17.409 13.323 1.00 82.69 363 LYS A N 1
ATOM 2699 C CA . LYS A 1 363 ? 7.376 -17.085 13.086 1.00 82.69 363 LYS A CA 1
ATOM 2700 C C . LYS A 1 363 ? 8.216 -17.510 14.291 1.00 82.69 363 LYS A C 1
ATOM 2702 O O . LYS A 1 363 ? 7.676 -17.756 15.367 1.00 82.69 363 LYS A O 1
ATOM 2707 N N . ALA A 1 364 ? 9.539 -17.533 14.121 1.00 77.19 364 ALA A N 1
ATOM 2708 C CA . ALA A 1 364 ? 10.474 -17.810 15.210 1.00 77.19 364 ALA A CA 1
ATOM 2709 C C . ALA A 1 364 ? 10.165 -16.952 16.455 1.00 77.19 364 ALA A C 1
ATOM 2711 O O . ALA A 1 364 ? 9.988 -15.738 16.350 1.00 77.19 364 ALA A O 1
ATOM 2712 N N . GLY A 1 365 ? 10.082 -17.599 17.621 1.00 76.12 365 GLY A N 1
ATOM 2713 C CA . GLY A 1 365 ? 9.732 -16.969 18.903 1.00 76.12 365 GLY A CA 1
ATOM 2714 C C . GLY A 1 365 ? 8.231 -16.930 19.232 1.00 76.12 365 GLY A C 1
ATOM 2715 O O . GLY A 1 365 ? 7.877 -16.645 20.383 1.00 76.12 365 GLY A O 1
ATOM 2716 N N . GLY A 1 366 ? 7.358 -17.248 18.268 1.00 90.62 366 GLY A N 1
ATOM 2717 C CA . GLY A 1 366 ? 5.914 -17.369 18.469 1.00 90.62 366 GLY A CA 1
ATOM 2718 C C . GLY A 1 366 ? 5.307 -16.115 19.102 1.00 90.62 366 GLY A C 1
ATOM 2719 O O . GLY A 1 366 ? 5.540 -15.000 18.641 1.00 90.62 366 GLY A O 1
ATOM 2720 N N . ILE A 1 367 ? 4.548 -16.296 20.186 1.00 95.69 367 ILE A N 1
ATOM 2721 C CA . ILE A 1 367 ? 3.900 -15.213 20.958 1.00 95.69 367 ILE A CA 1
ATOM 2722 C C . ILE A 1 367 ? 4.567 -14.940 22.310 1.00 95.69 367 ILE A C 1
ATOM 2724 O O . ILE A 1 367 ? 4.022 -14.208 23.132 1.00 95.69 367 ILE A O 1
ATOM 2728 N N . THR A 1 368 ? 5.760 -15.485 22.552 1.00 93.25 368 THR A N 1
ATOM 2729 C CA . THR A 1 368 ? 6.504 -15.279 23.809 1.00 93.25 368 THR A CA 1
ATOM 2730 C C . THR A 1 368 ? 6.711 -13.795 24.154 1.00 93.25 368 THR A C 1
ATOM 2732 O O . THR A 1 368 ? 6.500 -13.427 25.311 1.00 93.25 368 THR A O 1
ATOM 2735 N N . PRO A 1 369 ? 7.024 -12.896 23.196 1.00 90.19 369 PRO A N 1
ATOM 2736 C CA . PRO A 1 369 ? 7.162 -11.466 23.489 1.00 90.19 369 PRO A CA 1
ATOM 2737 C C . PRO A 1 369 ? 5.876 -10.785 23.992 1.00 90.19 369 PRO A C 1
ATOM 2739 O O . PRO A 1 369 ? 5.937 -9.678 24.518 1.00 90.19 369 PRO A O 1
ATOM 2742 N N . LEU A 1 370 ? 4.709 -11.425 23.841 1.00 95.19 370 LEU A N 1
ATOM 2743 C CA . LEU A 1 370 ? 3.402 -10.863 24.197 1.00 95.19 370 LEU A CA 1
ATOM 2744 C C . LEU A 1 370 ? 2.984 -11.134 25.646 1.00 95.19 370 LEU A C 1
ATOM 2746 O O . LEU A 1 370 ? 1.933 -10.651 26.061 1.00 95.19 370 LEU A O 1
ATOM 2750 N N . ILE A 1 371 ? 3.784 -11.873 26.423 1.00 95.19 371 ILE A N 1
ATOM 2751 C CA . ILE A 1 371 ? 3.431 -12.308 27.786 1.00 95.19 371 ILE A CA 1
ATOM 2752 C C . ILE A 1 371 ? 3.002 -11.140 28.685 1.00 95.19 371 ILE A C 1
ATOM 2754 O O . ILE A 1 371 ? 2.046 -11.274 29.447 1.00 95.19 371 ILE A O 1
ATOM 2758 N N . SER A 1 372 ? 3.652 -9.979 28.576 1.00 94.69 372 SER A N 1
ATOM 2759 C CA . SER A 1 372 ? 3.311 -8.790 29.371 1.00 94.69 372 SER A CA 1
ATOM 2760 C C . SER A 1 372 ? 1.924 -8.210 29.059 1.00 94.69 372 SER A C 1
ATOM 2762 O O . SER A 1 372 ? 1.376 -7.468 29.870 1.00 94.69 372 SER A O 1
ATOM 2764 N N . LEU A 1 373 ? 1.339 -8.552 27.907 1.00 96.12 373 LEU A N 1
ATOM 2765 C CA . LEU A 1 373 ? 0.022 -8.094 27.462 1.00 96.12 373 LEU A CA 1
ATOM 2766 C C . LEU A 1 373 ? -1.092 -9.109 27.752 1.00 96.12 373 LEU A C 1
ATOM 2768 O O . LEU A 1 373 ? -2.265 -8.750 27.669 1.00 96.12 373 LEU A O 1
ATOM 2772 N N . PHE A 1 374 ? -0.758 -10.344 28.140 1.00 96.69 374 PHE A N 1
ATOM 2773 C CA . PHE A 1 374 ? -1.740 -11.382 28.475 1.00 96.69 374 PHE A CA 1
ATOM 2774 C C . PHE A 1 374 ? -2.752 -10.989 29.567 1.00 96.69 374 PHE A C 1
ATOM 2776 O O . PHE A 1 374 ? -3.907 -11.385 29.429 1.00 96.69 374 PHE A O 1
ATOM 2783 N N . PRO A 1 375 ? -2.430 -10.147 30.574 1.00 96.62 375 PRO A N 1
ATOM 2784 C CA . PRO A 1 375 ? -3.427 -9.688 31.549 1.00 96.62 375 PRO A CA 1
ATOM 2785 C C . PRO A 1 375 ? -4.629 -8.926 30.956 1.00 96.62 375 PRO A C 1
ATOM 2787 O O . PRO A 1 375 ? -5.680 -8.853 31.594 1.00 96.62 375 PRO A O 1
ATOM 2790 N N . LYS A 1 376 ? -4.499 -8.369 29.742 1.00 96.69 376 LYS A N 1
ATOM 2791 C CA . LYS A 1 376 ? -5.592 -7.703 29.003 1.00 96.69 376 LYS A CA 1
ATOM 2792 C C . LYS A 1 376 ? -6.502 -8.696 28.262 1.00 96.69 376 LYS A C 1
ATOM 2794 O O . LYS A 1 376 ? -7.549 -8.317 27.737 1.00 96.69 376 LYS A O 1
ATOM 2799 N N . ILE A 1 377 ? -6.105 -9.966 28.179 1.00 97.88 377 ILE A N 1
ATOM 2800 C CA . ILE A 1 377 ? -6.802 -11.008 27.423 1.00 97.88 377 ILE A CA 1
ATOM 2801 C C . ILE A 1 377 ? -7.778 -11.727 28.351 1.00 97.88 377 ILE A C 1
ATOM 2803 O O . ILE A 1 377 ? -7.387 -12.401 29.301 1.00 97.88 377 ILE A O 1
ATOM 2807 N N . ARG A 1 378 ? -9.073 -11.606 28.056 1.00 98.12 378 ARG A N 1
ATOM 2808 C CA . ARG A 1 378 ? -10.141 -12.324 28.763 1.00 98.12 378 ARG A CA 1
ATOM 2809 C C . ARG A 1 378 ? -10.254 -13.764 28.305 1.00 98.12 378 ARG A C 1
ATOM 2811 O O . ARG A 1 378 ? -10.451 -14.649 29.134 1.00 98.12 378 ARG A O 1
ATOM 2818 N N . ARG A 1 379 ? -10.069 -14.003 27.007 1.00 98.50 379 ARG A N 1
ATOM 2819 C CA . ARG A 1 379 ? -9.898 -15.344 26.448 1.00 98.50 379 ARG A CA 1
ATOM 2820 C C . ARG A 1 379 ? -9.216 -15.286 25.086 1.00 98.50 379 ARG A C 1
ATOM 2822 O O . ARG A 1 379 ? -9.527 -14.401 24.290 1.00 98.50 379 ARG A O 1
ATOM 2829 N N . ALA A 1 380 ? -8.320 -16.231 24.817 1.00 98.50 380 ALA A N 1
ATOM 2830 C CA . ALA A 1 380 ? -7.736 -16.451 23.500 1.00 98.50 380 ALA A CA 1
ATOM 2831 C C . ALA A 1 380 ? -8.428 -17.611 22.758 1.00 98.50 380 ALA A C 1
ATOM 2833 O O . ALA A 1 380 ? -8.739 -18.648 23.344 1.00 98.50 380 ALA A O 1
ATOM 2834 N N . TYR A 1 381 ? -8.636 -17.446 21.456 1.00 98.56 381 TYR A N 1
ATOM 2835 C CA . TYR A 1 381 ? -9.287 -18.390 20.554 1.00 98.56 381 TYR A CA 1
ATOM 2836 C C . TYR A 1 381 ? -8.283 -18.772 19.476 1.00 98.56 381 TYR A C 1
ATOM 2838 O O . TYR A 1 381 ? -8.007 -18.000 18.556 1.00 98.56 381 TYR A O 1
ATOM 2846 N N . LEU A 1 382 ? -7.689 -19.948 19.646 1.00 98.19 382 LEU A N 1
ATOM 2847 C CA . LEU A 1 382 ? -6.548 -20.386 18.859 1.00 98.19 382 LEU A CA 1
ATOM 2848 C C . LEU A 1 382 ? -7.011 -21.137 17.611 1.00 98.19 382 LEU A C 1
ATOM 2850 O O . LEU A 1 382 ? -7.822 -22.065 17.699 1.00 98.19 382 LEU A O 1
ATOM 2854 N N . ILE A 1 383 ? -6.489 -20.725 16.462 1.00 96.12 383 ILE A N 1
ATOM 2855 C CA . ILE A 1 383 ? -6.782 -21.285 15.139 1.00 96.12 383 ILE A CA 1
ATOM 2856 C C . ILE A 1 383 ? -5.482 -21.689 14.439 1.00 96.12 383 ILE A C 1
ATOM 2858 O O . ILE A 1 383 ? -4.408 -21.213 14.801 1.00 96.12 383 ILE A O 1
ATOM 2862 N N . GLY A 1 384 ? -5.566 -22.512 13.398 1.00 92.50 384 GLY A N 1
ATOM 2863 C CA . GLY A 1 384 ? -4.384 -22.782 12.575 1.00 92.50 384 GLY A CA 1
ATOM 2864 C C . GLY A 1 384 ? -3.344 -23.710 13.193 1.00 92.50 384 GLY A C 1
ATOM 2865 O O . GLY A 1 384 ? -3.515 -24.254 14.283 1.00 92.50 384 GLY A O 1
ATOM 2866 N N . GLU A 1 385 ? -2.245 -23.868 12.459 1.00 91.44 385 GLU A N 1
ATOM 2867 C CA . GLU A 1 385 ? -1.128 -24.759 12.800 1.00 91.44 385 GLU A CA 1
ATOM 2868 C C . GLU A 1 385 ? -0.466 -24.395 14.142 1.00 91.44 385 GLU A C 1
ATOM 2870 O O . GLU A 1 385 ? -0.150 -25.266 14.950 1.00 91.44 385 GLU A O 1
ATOM 2875 N N . ALA A 1 386 ? -0.333 -23.098 14.437 1.00 93.12 386 ALA A N 1
ATOM 2876 C CA . ALA A 1 386 ? 0.277 -22.606 15.672 1.00 93.12 386 ALA A CA 1
ATOM 2877 C C . ALA A 1 386 ? -0.584 -22.798 16.936 1.00 93.12 386 ALA A C 1
ATOM 2879 O O . ALA A 1 386 ? -0.139 -22.434 18.025 1.00 93.12 386 ALA A O 1
ATOM 2880 N N . ALA A 1 387 ? -1.804 -23.343 16.841 1.00 95.75 387 ALA A N 1
ATOM 2881 C CA . ALA A 1 387 ? -2.723 -23.411 17.978 1.00 95.75 387 ALA A CA 1
ATOM 2882 C C . ALA A 1 387 ? -2.139 -24.166 19.188 1.00 95.75 387 ALA A C 1
ATOM 2884 O O . ALA A 1 387 ? -2.273 -23.707 20.322 1.00 95.75 387 ALA A O 1
ATOM 2885 N N . ASP A 1 388 ? -1.446 -25.286 18.965 1.00 95.94 388 ASP A N 1
ATOM 2886 C CA . ASP A 1 388 ? -0.831 -26.069 20.046 1.00 95.94 388 ASP A CA 1
ATOM 2887 C C . ASP A 1 388 ? 0.426 -25.414 20.630 1.00 95.94 388 ASP A C 1
ATOM 2889 O O . ASP A 1 388 ? 0.719 -25.554 21.819 1.00 95.94 388 ASP A O 1
ATOM 2893 N N . GLU A 1 389 ? 1.199 -24.704 19.809 1.00 95.62 389 GLU A N 1
ATOM 2894 C CA . GLU A 1 389 ? 2.332 -23.905 20.281 1.00 95.62 389 GLU A CA 1
ATOM 2895 C C . GLU A 1 389 ? 1.841 -22.740 21.147 1.00 95.62 389 GLU A C 1
ATOM 2897 O O . GLU A 1 389 ? 2.296 -22.569 22.278 1.00 95.62 389 GLU A O 1
ATOM 2902 N N . PHE A 1 390 ? 0.853 -21.987 20.663 1.00 97.06 390 PHE A N 1
ATOM 2903 C CA . PHE A 1 390 ? 0.327 -20.816 21.360 1.00 97.06 390 PHE A CA 1
ATOM 2904 C C . PHE A 1 390 ? -0.367 -21.197 22.665 1.00 97.06 390 PHE A C 1
ATOM 2906 O O . PHE A 1 390 ? -0.172 -20.509 23.666 1.00 97.06 390 PHE A O 1
ATOM 2913 N N . ALA A 1 391 ? -1.098 -22.316 22.697 1.00 97.31 391 ALA A N 1
ATOM 2914 C CA . ALA A 1 391 ? -1.686 -22.844 23.927 1.00 97.31 391 ALA A CA 1
ATOM 2915 C C . ALA A 1 391 ? -0.614 -23.094 25.002 1.00 97.31 391 ALA A C 1
ATOM 2917 O O . ALA A 1 391 ? -0.777 -22.678 26.148 1.00 97.31 391 ALA A O 1
ATOM 2918 N N . ARG A 1 392 ? 0.526 -23.693 24.622 1.00 96.81 392 ARG A N 1
ATOM 2919 C CA . ARG A 1 392 ? 1.658 -23.930 25.535 1.00 96.81 392 ARG A CA 1
ATOM 2920 C C . ARG A 1 392 ? 2.295 -22.632 26.027 1.00 96.81 392 ARG A C 1
ATOM 2922 O O . ARG A 1 392 ? 2.601 -22.521 27.211 1.00 96.81 392 ARG A O 1
ATOM 2929 N N . THR A 1 393 ? 2.491 -21.644 25.153 1.00 96.12 393 THR A N 1
ATOM 2930 C CA . THR A 1 393 ? 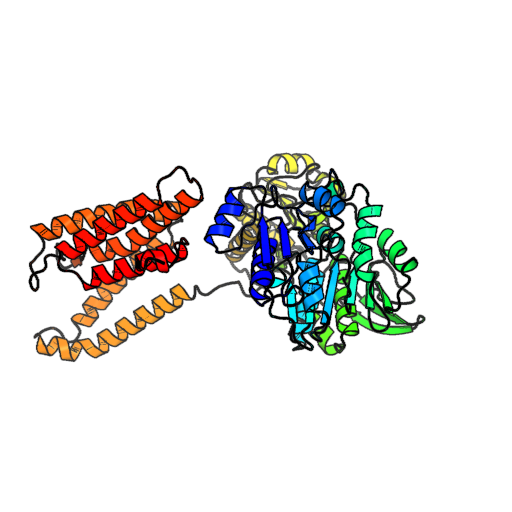3.079 -20.351 25.548 1.00 96.12 393 THR A CA 1
ATOM 2931 C C . THR A 1 393 ? 2.160 -19.553 26.478 1.00 96.12 393 THR A C 1
ATOM 2933 O O . THR A 1 393 ? 2.640 -18.927 27.432 1.00 96.12 393 THR A O 1
ATOM 2936 N N . ILE A 1 394 ? 0.848 -19.578 26.213 1.00 97.31 394 ILE A N 1
ATOM 2937 C CA . ILE A 1 394 ? -0.166 -18.925 27.047 1.00 97.31 394 ILE A CA 1
ATOM 2938 C C . ILE A 1 394 ? -0.241 -19.620 28.412 1.00 97.31 394 ILE A C 1
ATOM 2940 O O . ILE A 1 394 ? -0.076 -18.952 29.436 1.00 97.31 394 ILE A O 1
ATOM 2944 N N . GLY A 1 395 ? -0.416 -20.945 28.435 1.00 95.62 395 GLY A N 1
ATOM 2945 C CA . GLY A 1 395 ? -0.555 -21.725 29.666 1.00 95.62 395 GLY A CA 1
ATOM 2946 C C . GLY A 1 395 ? -1.619 -21.132 30.593 1.00 95.62 395 GLY A C 1
ATOM 2947 O O . GLY A 1 395 ? -2.687 -20.723 30.140 1.00 95.62 395 GLY A O 1
ATOM 2948 N N . ASP A 1 396 ? -1.289 -21.002 31.876 1.00 95.06 396 ASP A N 1
ATOM 2949 C CA . ASP A 1 396 ? -2.200 -20.457 32.893 1.00 95.06 396 ASP A CA 1
ATOM 2950 C C . ASP A 1 396 ? -2.211 -18.919 32.953 1.00 95.06 396 ASP A C 1
ATOM 2952 O O . ASP A 1 396 ? -2.912 -18.324 33.771 1.00 95.06 396 ASP A O 1
ATOM 2956 N N . LYS A 1 397 ? -1.433 -18.239 32.095 1.00 95.94 397 LYS A N 1
ATOM 2957 C CA . LYS A 1 397 ? -1.303 -16.771 32.125 1.00 95.94 397 LYS A CA 1
ATOM 2958 C C . LYS A 1 397 ? -2.518 -16.047 31.541 1.00 95.94 397 LYS A C 1
ATOM 2960 O O . LYS A 1 397 ? -2.710 -14.869 31.832 1.00 95.94 397 LYS A O 1
ATOM 2965 N N . ALA A 1 398 ? -3.307 -16.720 30.702 1.00 96.56 398 ALA A N 1
ATOM 2966 C CA . ALA A 1 398 ? -4.594 -16.232 30.218 1.00 96.56 398 ALA A CA 1
ATOM 2967 C C . ALA A 1 398 ? -5.509 -17.406 29.820 1.00 96.56 398 ALA A C 1
ATOM 2969 O O . ALA A 1 398 ? -5.021 -18.422 29.314 1.00 96.56 398 ALA A O 1
ATOM 2970 N N . PRO A 1 399 ? -6.839 -17.281 29.976 1.00 97.81 399 PRO A N 1
ATOM 2971 C CA . PRO A 1 399 ? -7.769 -18.296 29.494 1.00 97.81 399 PRO A CA 1
ATOM 2972 C C . PRO A 1 399 ? -7.651 -18.470 27.978 1.00 97.81 399 PRO A C 1
ATOM 2974 O O . PRO A 1 399 ? -7.579 -17.484 27.243 1.00 97.81 399 PRO A O 1
ATOM 2977 N N . HIS A 1 400 ? -7.679 -19.705 27.483 1.00 98.38 400 HIS A N 1
ATOM 2978 C CA . HIS A 1 400 ? -7.611 -19.973 26.049 1.00 98.38 400 HIS A CA 1
ATOM 2979 C C . HIS A 1 400 ? -8.351 -21.255 25.662 1.00 98.38 400 HIS A C 1
ATOM 2981 O O . HIS A 1 400 ? -8.516 -22.159 26.477 1.00 98.38 400 HIS A O 1
ATOM 2987 N N . ILE A 1 401 ? -8.789 -21.330 24.406 1.00 98.06 401 ILE A N 1
ATOM 2988 C CA . ILE A 1 401 ? -9.351 -22.538 23.795 1.00 98.06 401 ILE A CA 1
ATOM 2989 C C . ILE A 1 401 ? -8.793 -22.727 22.382 1.00 98.06 401 ILE A C 1
ATOM 2991 O O . ILE A 1 401 ? -8.462 -21.757 21.700 1.00 98.06 401 ILE A O 1
ATOM 2995 N N . LYS A 1 402 ? -8.731 -23.977 21.917 1.00 97.94 402 LYS A N 1
ATOM 2996 C CA . LYS A 1 402 ? -8.409 -24.311 20.523 1.00 97.94 402 LYS A CA 1
ATOM 2997 C C . LYS A 1 402 ? -9.702 -24.368 19.712 1.00 97.94 402 LYS A C 1
ATOM 2999 O O . LYS A 1 402 ? -10.411 -25.367 19.743 1.00 97.94 402 LYS A O 1
ATOM 3004 N N . ALA A 1 403 ? -10.024 -23.272 19.031 1.00 95.81 403 ALA A N 1
ATOM 3005 C CA . ALA A 1 403 ? -11.234 -23.139 18.219 1.00 95.81 403 ALA A CA 1
ATOM 3006 C C . ALA A 1 403 ? -11.112 -23.839 16.851 1.00 95.81 403 ALA A C 1
ATOM 3008 O O . ALA A 1 403 ? -12.120 -24.199 16.242 1.00 95.81 403 ALA A O 1
ATOM 3009 N N . GLY A 1 404 ? -9.878 -24.052 16.379 1.00 92.12 404 GLY A N 1
ATOM 3010 C CA . GLY A 1 404 ? -9.571 -24.721 15.114 1.00 92.12 404 GLY A CA 1
ATOM 3011 C C . GLY A 1 404 ? -9.717 -23.783 13.918 1.00 92.12 404 GLY A C 1
ATOM 3012 O O . GLY A 1 404 ? -8.715 -23.414 13.306 1.00 92.12 404 GLY A O 1
ATOM 3013 N N . THR A 1 405 ? -10.947 -23.363 13.621 1.00 92.50 405 THR A N 1
ATOM 3014 C CA . THR A 1 405 ? -11.283 -22.522 12.462 1.00 92.50 405 THR A CA 1
ATOM 3015 C C . THR A 1 405 ? -11.738 -21.118 12.871 1.00 92.50 405 THR A C 1
ATOM 3017 O O . THR A 1 405 ? -12.152 -20.871 14.006 1.00 92.50 405 THR A O 1
ATOM 3020 N N . LEU A 1 406 ? -11.613 -20.164 11.942 1.00 95.38 406 LEU A N 1
ATOM 3021 C CA . LEU A 1 406 ? -11.856 -18.740 12.196 1.00 95.38 406 LEU A CA 1
ATOM 3022 C C . LEU A 1 406 ? -13.327 -18.421 12.501 1.00 95.38 406 LEU A C 1
ATOM 3024 O O . LEU A 1 406 ? -13.598 -17.631 13.395 1.00 95.38 406 LEU A O 1
ATOM 3028 N N . ASP A 1 407 ? -14.260 -19.042 11.789 1.00 95.00 407 ASP A N 1
ATOM 3029 C CA . ASP A 1 407 ? -15.707 -18.954 12.015 1.00 95.00 407 ASP A CA 1
ATOM 3030 C C . ASP A 1 407 ? -16.083 -19.373 13.444 1.00 95.00 407 ASP A C 1
ATOM 3032 O O . ASP A 1 407 ? -16.672 -18.588 14.187 1.00 95.00 407 ASP A O 1
ATOM 3036 N N . LYS A 1 408 ? -15.616 -20.548 13.887 1.00 96.56 408 LYS A N 1
ATOM 3037 C CA . LYS A 1 408 ? -15.844 -21.046 15.252 1.00 96.56 408 LYS A CA 1
ATOM 3038 C C . LYS A 1 408 ? -15.221 -20.140 16.308 1.00 96.56 408 LYS A C 1
ATOM 3040 O O . LYS A 1 408 ? -15.801 -19.934 17.374 1.00 96.56 408 LYS A O 1
ATOM 3045 N N . ALA A 1 409 ? -14.037 -19.595 16.023 1.00 97.94 409 ALA A N 1
ATOM 3046 C CA . ALA A 1 409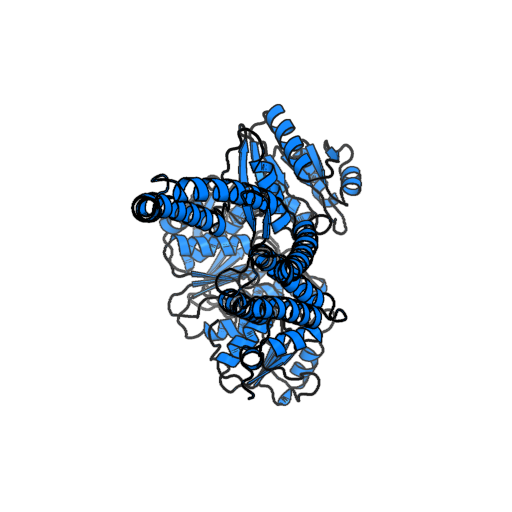 ? -13.376 -18.642 16.906 1.00 97.94 409 ALA A CA 1
ATOM 3047 C C . ALA A 1 409 ? -14.190 -17.348 17.052 1.00 97.94 409 ALA A C 1
ATOM 3049 O O . ALA A 1 409 ? -14.338 -16.856 18.167 1.00 97.94 409 ALA A O 1
ATOM 3050 N N . VAL A 1 410 ? -14.750 -16.824 15.954 1.00 98.19 410 VAL A N 1
ATOM 3051 C CA . VAL A 1 410 ? -15.607 -15.627 15.956 1.00 98.19 410 VAL A CA 1
ATOM 3052 C C . VAL A 1 410 ? -16.888 -15.863 16.745 1.00 98.19 410 VAL A C 1
ATOM 3054 O O . VAL A 1 410 ? -17.213 -15.050 17.607 1.00 98.19 410 VAL A O 1
ATOM 3057 N N . GLU A 1 411 ? -17.587 -16.972 16.506 1.00 97.25 411 GLU A N 1
ATOM 3058 C CA . GLU A 1 411 ? -18.813 -17.314 17.238 1.00 97.25 411 GLU A CA 1
ATOM 3059 C C . GLU A 1 411 ? -18.559 -17.462 18.742 1.00 97.25 411 GLU A C 1
ATOM 3061 O O . GLU A 1 411 ? -19.281 -16.889 19.563 1.00 97.25 411 GLU A O 1
ATOM 3066 N N . ALA A 1 412 ? -17.505 -18.195 19.118 1.00 97.75 412 ALA A N 1
ATOM 3067 C CA . ALA A 1 412 ? -17.146 -18.387 20.517 1.00 97.75 412 ALA A CA 1
ATOM 3068 C C . ALA A 1 412 ? -16.734 -17.068 21.186 1.00 97.75 412 ALA A C 1
ATOM 3070 O O . ALA A 1 412 ? -17.207 -16.771 22.283 1.00 97.75 412 ALA A O 1
ATOM 3071 N N . ALA A 1 413 ? -15.916 -16.255 20.510 1.00 98.12 413 ALA A N 1
ATOM 3072 C CA . ALA A 1 413 ? -15.481 -14.957 21.011 1.00 98.12 413 ALA A CA 1
ATOM 3073 C C . ALA A 1 413 ? -16.643 -13.980 21.187 1.00 98.12 413 ALA A C 1
ATOM 3075 O O . ALA A 1 413 ? -16.718 -13.315 22.217 1.00 98.12 413 ALA A O 1
ATOM 3076 N N . ALA A 1 414 ? -17.563 -13.918 20.221 1.00 97.44 414 ALA A N 1
ATOM 3077 C CA . ALA A 1 414 ? -18.741 -13.064 20.293 1.00 97.44 414 ALA A CA 1
ATOM 3078 C C . ALA A 1 414 ? -19.649 -13.456 21.463 1.00 97.44 414 ALA A C 1
ATOM 3080 O O . ALA A 1 414 ? -20.009 -12.604 22.274 1.00 97.44 414 ALA A O 1
ATOM 3081 N N . ARG A 1 415 ? -19.973 -14.750 21.589 1.00 96.81 415 ARG A N 1
ATOM 3082 C CA . ARG A 1 415 ? -20.814 -15.264 22.677 1.00 96.81 415 ARG A CA 1
ATOM 3083 C C . ARG A 1 415 ? -20.213 -14.950 24.044 1.00 96.81 415 ARG A C 1
ATOM 3085 O O . ARG A 1 415 ? -20.925 -14.478 24.925 1.00 96.81 415 ARG A O 1
ATOM 3092 N N . ASP A 1 416 ? -18.925 -15.220 24.224 1.00 97.81 416 ASP A N 1
ATOM 3093 C CA . ASP A 1 416 ? -18.255 -15.026 25.507 1.00 97.81 416 ASP A CA 1
ATOM 3094 C C . ASP A 1 416 ? -18.121 -13.524 25.838 1.00 97.81 416 ASP A C 1
ATOM 3096 O O . ASP A 1 416 ? -18.373 -13.126 26.973 1.00 97.81 416 ASP A O 1
ATOM 3100 N N . ALA A 1 417 ? -17.827 -12.672 24.846 1.00 96.94 417 ALA A N 1
ATOM 3101 C CA . ALA A 1 417 ? -17.731 -11.222 25.031 1.00 96.94 417 ALA A CA 1
ATOM 3102 C C . ALA A 1 417 ? -19.064 -10.567 25.410 1.00 96.94 417 ALA A C 1
ATOM 3104 O O . ALA A 1 417 ? -19.105 -9.730 26.313 1.00 96.94 417 ALA A O 1
ATOM 3105 N N . VAL A 1 418 ? -20.153 -10.959 24.742 1.00 95.50 418 VAL A N 1
ATOM 3106 C CA . VAL A 1 418 ? -21.500 -10.462 25.052 1.00 95.50 418 VAL A CA 1
ATOM 3107 C C . VAL A 1 418 ? -21.950 -10.961 26.424 1.00 95.50 418 VAL A C 1
ATOM 3109 O O . VAL A 1 418 ? -22.445 -10.171 27.224 1.00 95.50 418 VAL A O 1
ATOM 3112 N N . LYS A 1 419 ? -21.724 -12.246 26.735 1.00 95.75 419 LYS A N 1
ATOM 3113 C CA . LYS A 1 419 ? -22.082 -12.837 28.034 1.00 95.75 419 LYS A CA 1
ATOM 3114 C C . LYS A 1 419 ? -21.388 -12.138 29.204 1.00 95.75 419 LYS A C 1
ATOM 3116 O O . LYS A 1 419 ? -22.011 -11.937 30.242 1.00 95.75 419 LYS A O 1
ATOM 3121 N N . ASP A 1 420 ? -20.117 -11.785 29.044 1.00 95.31 420 ASP A N 1
ATOM 3122 C CA . ASP A 1 420 ? -19.350 -11.119 30.095 1.00 95.31 420 ASP A CA 1
ATOM 3123 C C . ASP A 1 420 ? -19.756 -9.644 30.283 1.00 95.31 420 ASP A C 1
ATOM 3125 O O . ASP A 1 420 ? -19.512 -9.079 31.350 1.00 95.31 420 ASP A O 1
ATOM 3129 N N . GLY A 1 421 ? -20.354 -9.003 29.268 1.00 91.06 421 GLY A N 1
ATOM 3130 C CA . GLY A 1 421 ? -20.951 -7.664 29.367 1.00 91.06 421 GLY A CA 1
ATOM 3131 C C . GLY A 1 421 ? -19.974 -6.537 29.727 1.00 91.06 421 GLY A C 1
ATOM 3132 O O . GLY A 1 421 ? -20.378 -5.503 30.266 1.00 91.06 421 GLY A O 1
ATOM 3133 N N . ARG A 1 422 ? -18.669 -6.719 29.483 1.00 91.75 422 ARG A N 1
ATOM 3134 C CA . ARG A 1 422 ? -17.642 -5.766 29.927 1.00 91.75 422 ARG A CA 1
ATOM 3135 C C . ARG A 1 422 ? -17.624 -4.502 29.075 1.00 91.75 422 ARG A C 1
ATOM 3137 O O . ARG A 1 422 ? -17.591 -4.540 27.844 1.00 91.75 422 ARG A O 1
ATOM 3144 N N . LYS A 1 423 ? -17.559 -3.347 29.740 1.00 90.62 423 LYS A N 1
ATOM 3145 C CA . LYS A 1 423 ? -17.447 -2.051 29.066 1.00 90.62 423 LYS A CA 1
ATOM 3146 C C . LYS A 1 423 ? -16.127 -1.970 28.297 1.00 90.62 423 LYS A C 1
ATOM 3148 O O . LYS A 1 423 ? -15.060 -2.117 28.880 1.00 90.62 423 LYS A O 1
ATOM 3153 N N . GLY A 1 424 ? -16.210 -1.683 26.999 1.00 87.94 424 GLY A N 1
ATOM 3154 C CA . GLY A 1 424 ? -15.032 -1.580 26.132 1.00 87.94 424 GLY A CA 1
ATOM 3155 C C . GLY A 1 424 ? -14.488 -2.922 25.633 1.00 87.94 424 GLY A C 1
ATOM 3156 O O . GLY A 1 424 ? -13.386 -2.937 25.091 1.00 87.94 424 GLY A O 1
ATOM 3157 N N . ALA A 1 425 ? -15.242 -4.018 25.787 1.00 95.56 425 ALA A N 1
ATOM 3158 C CA . ALA A 1 425 ? -14.879 -5.327 25.256 1.00 95.56 425 ALA A CA 1
ATOM 3159 C C . ALA A 1 425 ? -14.657 -5.306 23.736 1.00 95.56 425 ALA A C 1
ATOM 3161 O O . ALA A 1 425 ? -15.426 -4.697 22.980 1.00 95.56 425 ALA A O 1
ATOM 3162 N N . VAL A 1 426 ? -13.616 -6.013 23.291 1.00 97.12 426 VAL A N 1
ATOM 3163 C CA . VAL A 1 426 ? -13.287 -6.166 21.873 1.00 97.12 426 VAL A CA 1
ATOM 3164 C C . VAL A 1 426 ? -13.068 -7.625 21.490 1.00 97.12 426 VAL A C 1
ATOM 3166 O O . VAL A 1 426 ? -12.332 -8.348 22.158 1.00 97.12 426 VAL A O 1
ATOM 3169 N N . VAL A 1 427 ? -13.655 -8.040 20.368 1.00 98.25 427 VAL A N 1
ATOM 3170 C CA . VAL A 1 427 ? -13.261 -9.256 19.648 1.00 98.25 427 VAL A CA 1
ATOM 3171 C C . VAL A 1 427 ? -12.201 -8.853 18.633 1.00 98.25 427 VAL A C 1
ATOM 3173 O O . VAL A 1 427 ? -12.484 -8.121 17.683 1.00 98.25 427 VAL A O 1
ATOM 3176 N N . LEU A 1 428 ? -10.965 -9.294 18.854 1.00 97.88 428 LEU A N 1
ATOM 3177 C CA . LEU A 1 428 ? -9.796 -8.856 18.095 1.00 97.88 428 LEU A CA 1
ATOM 3178 C C . LEU A 1 428 ? -9.207 -10.016 17.295 1.00 97.88 428 LEU A C 1
ATOM 3180 O O . LEU A 1 428 ? -8.608 -10.921 17.875 1.00 97.88 428 LEU A O 1
ATOM 3184 N N . LEU A 1 429 ? -9.279 -9.941 15.965 1.00 98.06 429 LEU A N 1
ATOM 3185 C CA . LEU A 1 429 ? -8.421 -10.748 15.100 1.00 98.06 429 LEU A CA 1
ATOM 3186 C C . LEU A 1 429 ? -7.069 -10.051 14.964 1.00 98.06 429 LEU A C 1
ATOM 3188 O O . LEU A 1 429 ? -6.957 -9.121 14.175 1.00 98.06 429 LEU A O 1
ATOM 3192 N N . SER A 1 430 ? -6.048 -10.514 15.684 1.00 96.50 430 SER A N 1
ATOM 3193 C CA . SER A 1 430 ? -4.662 -10.051 15.520 1.00 96.50 430 SER A CA 1
ATOM 3194 C C . SER A 1 430 ? -3.728 -11.264 15.624 1.00 96.50 430 SER A C 1
ATOM 3196 O O . SER A 1 430 ? -3.290 -11.622 16.715 1.00 96.50 430 SER A O 1
ATOM 3198 N N . PRO A 1 431 ? -3.503 -11.988 14.514 1.00 94.44 431 PRO A N 1
ATOM 3199 C CA . PRO A 1 431 ? -3.188 -13.413 14.568 1.00 94.44 431 PRO A CA 1
ATOM 3200 C C . PRO A 1 431 ? -1.780 -13.760 15.058 1.00 94.44 431 PRO A C 1
ATOM 3202 O O . PRO A 1 431 ? -1.535 -14.919 15.373 1.00 94.44 431 PRO A O 1
ATOM 3205 N N . ALA A 1 432 ? -0.852 -12.798 15.072 1.00 93.25 432 ALA A N 1
ATOM 3206 C CA . ALA A 1 432 ? 0.581 -12.995 15.322 1.00 93.25 432 ALA A CA 1
ATOM 3207 C C . ALA A 1 432 ? 1.275 -14.005 14.376 1.00 93.25 432 ALA A C 1
ATOM 3209 O O . ALA A 1 432 ? 2.443 -14.339 14.571 1.00 93.25 432 ALA A O 1
ATOM 3210 N N . CYS A 1 433 ? 0.585 -14.429 13.312 1.00 88.00 433 CYS A N 1
ATOM 3211 C CA . CYS A 1 433 ? 0.988 -15.488 12.390 1.00 88.00 433 CYS A CA 1
ATOM 3212 C C . CYS A 1 433 ? 0.739 -15.104 10.927 1.00 88.00 433 CYS A C 1
ATOM 3214 O O . CYS A 1 433 ? -0.225 -14.396 10.590 1.00 88.00 433 CYS A O 1
ATOM 3216 N N . ALA A 1 434 ? 1.554 -15.658 10.029 1.00 80.88 434 ALA A N 1
ATOM 3217 C CA . ALA A 1 434 ? 1.226 -15.698 8.606 1.00 80.88 434 ALA A CA 1
ATOM 3218 C C . ALA A 1 434 ? -0.047 -16.534 8.367 1.00 80.88 434 ALA A C 1
ATOM 3220 O O . ALA A 1 434 ? -0.448 -17.323 9.219 1.00 80.88 434 ALA A O 1
ATOM 3221 N N . SER A 1 435 ? -0.725 -16.313 7.241 1.00 81.31 435 SER A N 1
ATOM 3222 C CA . SER A 1 435 ? -2.053 -16.884 6.963 1.00 81.31 435 SER A CA 1
ATOM 3223 C C . SER A 1 435 ? -2.047 -18.163 6.128 1.00 81.31 435 SER A C 1
ATOM 3225 O O . SER A 1 435 ? -3.120 -18.694 5.866 1.00 81.31 435 SER A O 1
ATOM 3227 N N . PHE A 1 436 ? -0.878 -18.597 5.648 1.00 63.00 436 PHE A N 1
ATOM 3228 C CA . PHE A 1 436 ? -0.742 -19.558 4.545 1.00 63.00 436 PHE A CA 1
ATOM 3229 C C . PHE A 1 436 ? -1.173 -20.994 4.864 1.00 63.00 436 PHE A C 1
ATOM 3231 O O . PHE A 1 436 ? -1.248 -21.805 3.948 1.00 63.00 436 PHE A O 1
ATOM 3238 N N . ASP A 1 437 ? -1.480 -21.302 6.121 1.00 75.75 437 ASP A N 1
ATOM 3239 C CA . ASP A 1 437 ? -2.049 -22.585 6.535 1.00 75.75 437 ASP A CA 1
ATOM 3240 C C . ASP A 1 437 ? -3.489 -22.759 6.028 1.00 75.75 437 ASP A C 1
ATOM 3242 O O . ASP A 1 437 ? -3.869 -23.833 5.572 1.00 75.75 437 ASP A O 1
ATOM 3246 N N . HIS A 1 438 ? -4.278 -21.683 6.058 1.00 76.25 438 HIS A N 1
ATOM 3247 C CA . HIS A 1 438 ? -5.702 -21.714 5.711 1.00 76.25 438 HIS A CA 1
ATOM 3248 C C . HIS A 1 438 ? -6.098 -20.715 4.618 1.00 76.25 438 HIS A C 1
ATOM 3250 O O . HIS A 1 438 ? -7.159 -20.854 4.009 1.00 76.25 438 HIS A O 1
ATOM 3256 N N . TYR A 1 439 ? -5.269 -19.700 4.356 1.00 82.25 439 TYR A N 1
ATOM 3257 C CA . TYR A 1 439 ? -5.597 -18.599 3.454 1.00 82.25 439 TYR A CA 1
ATOM 3258 C C . TYR A 1 439 ? -4.397 -18.162 2.605 1.00 82.25 439 TYR A C 1
ATOM 3260 O O . TYR A 1 439 ? -3.287 -18.005 3.115 1.00 82.25 439 TYR A O 1
ATOM 3268 N N . PRO A 1 440 ? -4.609 -17.828 1.321 1.00 67.00 440 PRO A N 1
ATOM 3269 C CA . PRO A 1 440 ? -3.524 -17.457 0.413 1.00 67.00 440 PRO A CA 1
ATOM 3270 C C . PRO A 1 440 ? -2.810 -16.155 0.802 1.00 67.00 440 PRO A C 1
ATOM 3272 O O . PRO A 1 440 ? -1.693 -15.928 0.353 1.00 67.00 440 PRO A O 1
ATOM 3275 N N . ASN A 1 441 ? -3.441 -15.282 1.591 1.00 75.44 441 ASN A N 1
ATOM 3276 C CA . ASN A 1 441 ? -2.857 -14.052 2.125 1.00 75.44 441 ASN A CA 1
ATOM 3277 C C . ASN A 1 441 ? -3.700 -13.511 3.298 1.00 75.44 441 ASN A C 1
ATOM 3279 O O . ASN A 1 441 ? -4.768 -14.044 3.627 1.00 75.44 441 ASN A O 1
ATOM 3283 N N . PHE A 1 442 ? -3.201 -12.460 3.954 1.00 80.25 442 PHE A N 1
ATOM 3284 C CA . PHE A 1 442 ? -3.851 -11.895 5.134 1.00 80.25 442 PHE A CA 1
ATOM 3285 C C . PHE A 1 442 ? -5.152 -11.161 4.789 1.00 80.25 442 PHE A C 1
ATOM 3287 O O . PHE A 1 442 ? -6.031 -11.085 5.648 1.00 80.25 442 PHE A O 1
ATOM 3294 N N . GLU A 1 443 ? -5.285 -10.631 3.572 1.00 82.50 443 GLU A N 1
ATOM 3295 C CA . GLU A 1 443 ? -6.494 -9.971 3.085 1.00 82.50 443 GLU A CA 1
ATOM 3296 C C . GLU A 1 443 ? -7.655 -10.965 3.054 1.00 82.50 443 GLU A C 1
ATOM 3298 O O . GLU A 1 443 ? -8.677 -10.725 3.688 1.00 82.50 443 GLU A O 1
ATOM 3303 N N . VAL A 1 444 ? -7.455 -12.145 2.454 1.00 82.19 444 VAL A N 1
ATOM 3304 C CA . VAL A 1 444 ? -8.486 -13.194 2.394 1.00 82.19 444 VAL A CA 1
ATOM 3305 C C . VAL A 1 444 ? -8.871 -13.686 3.792 1.00 82.19 444 VAL A C 1
ATOM 3307 O O . VAL A 1 444 ? -10.055 -13.873 4.069 1.00 82.19 444 VAL A O 1
ATOM 3310 N N . ARG A 1 445 ? -7.907 -13.831 4.714 1.00 92.38 445 ARG A N 1
ATOM 3311 C CA . ARG A 1 445 ? -8.204 -14.135 6.128 1.00 92.38 445 ARG A CA 1
ATOM 3312 C C . ARG A 1 445 ? -9.021 -13.020 6.793 1.00 92.38 445 ARG A C 1
ATOM 3314 O O . ARG A 1 445 ? -9.946 -13.291 7.555 1.00 92.38 445 ARG A O 1
ATOM 3321 N N . GLY A 1 446 ? -8.684 -11.765 6.508 1.00 90.06 446 GLY A N 1
ATOM 3322 C CA . GLY A 1 446 ? -9.389 -10.601 7.031 1.00 90.06 446 GLY A CA 1
ATOM 3323 C C . GLY A 1 446 ? -10.814 -10.485 6.488 1.00 90.06 446 GLY A C 1
ATOM 3324 O O . GLY A 1 446 ? -11.717 -10.139 7.249 1.00 90.06 446 GLY A O 1
ATOM 3325 N N . ASP A 1 447 ? -11.031 -10.810 5.216 1.00 88.75 447 ASP A N 1
ATOM 3326 C CA . ASP A 1 447 ? -12.355 -10.887 4.597 1.00 88.75 447 ASP A CA 1
ATOM 3327 C C . ASP A 1 447 ? -13.179 -12.040 5.178 1.00 88.75 447 ASP A C 1
ATOM 3329 O O . ASP A 1 447 ? -14.367 -11.870 5.449 1.00 88.75 447 ASP A O 1
ATOM 3333 N N . ALA A 1 448 ? -12.556 -13.197 5.426 1.00 92.31 448 ALA A N 1
ATOM 3334 C CA . ALA A 1 448 ? -13.205 -14.330 6.081 1.00 92.31 448 ALA A CA 1
ATOM 3335 C C . ALA A 1 448 ? -13.683 -13.974 7.499 1.00 92.31 448 ALA A C 1
ATOM 3337 O O . ALA A 1 448 ? -14.814 -14.294 7.859 1.00 92.31 448 ALA A O 1
ATOM 3338 N N . PHE A 1 449 ? -12.884 -13.228 8.270 1.00 96.00 449 PHE A N 1
ATOM 3339 C CA . PHE A 1 449 ? -13.317 -12.674 9.559 1.00 96.00 449 PHE A CA 1
ATOM 3340 C C . PHE A 1 449 ? -14.497 -11.717 9.404 1.00 96.00 449 PHE A C 1
ATOM 3342 O O . PHE A 1 449 ? -15.473 -11.829 10.136 1.00 96.00 449 PHE A O 1
ATOM 3349 N N . GLY A 1 450 ? -14.448 -10.817 8.417 1.00 93.25 450 GLY A N 1
ATOM 3350 C CA . GLY A 1 450 ? -15.560 -9.916 8.116 1.00 93.25 450 GLY A CA 1
ATOM 3351 C C . GLY A 1 450 ? -16.861 -10.656 7.800 1.00 93.25 450 GLY A C 1
ATOM 3352 O O . GLY A 1 450 ? -17.912 -10.289 8.320 1.00 93.25 450 GLY A O 1
ATOM 3353 N N . LYS A 1 451 ? -16.785 -11.727 7.001 1.00 93.44 451 LYS A N 1
ATOM 3354 C CA . LYS A 1 451 ? -17.927 -12.593 6.673 1.00 93.44 451 LYS A CA 1
ATOM 3355 C C . LYS A 1 451 ? -18.466 -13.324 7.902 1.00 93.44 451 LYS A C 1
ATOM 3357 O O . LYS A 1 451 ? -19.672 -13.315 8.114 1.00 93.44 451 LYS A O 1
ATOM 3362 N N . ALA A 1 452 ? -17.588 -13.906 8.719 1.00 95.06 452 ALA A N 1
ATOM 3363 C CA . ALA A 1 452 ? -17.982 -14.596 9.947 1.00 95.06 452 ALA A CA 1
ATOM 3364 C C . ALA A 1 452 ? -18.662 -13.643 10.944 1.00 95.06 452 ALA A C 1
ATOM 3366 O O . ALA A 1 452 ? -19.690 -13.980 11.517 1.00 95.06 452 ALA A O 1
ATOM 3367 N N . VAL A 1 453 ? -18.141 -12.420 11.099 1.00 96.00 453 VAL A N 1
ATOM 3368 C CA . VAL A 1 453 ? -18.751 -11.393 11.957 1.00 96.00 453 VAL A CA 1
ATOM 3369 C C . VAL A 1 453 ? -20.106 -10.943 11.414 1.00 96.00 453 VAL A C 1
ATOM 3371 O O . VAL A 1 453 ? -21.052 -10.811 12.183 1.00 96.00 453 VAL A O 1
ATOM 3374 N N . ALA A 1 454 ? -20.230 -10.746 10.099 1.00 93.44 454 ALA A N 1
ATOM 3375 C CA . ALA A 1 454 ? -21.492 -10.358 9.468 1.00 93.44 454 ALA A CA 1
ATOM 3376 C C . ALA A 1 454 ? -22.590 -11.434 9.577 1.00 93.44 454 ALA A C 1
ATOM 3378 O O . ALA A 1 454 ? -23.767 -11.103 9.462 1.00 93.44 454 ALA A O 1
ATOM 3379 N N . ALA A 1 455 ? -22.220 -12.698 9.803 1.00 93.50 455 ALA A N 1
ATOM 3380 C CA . ALA A 1 455 ? -23.158 -13.799 10.014 1.00 93.50 455 ALA A CA 1
ATOM 3381 C C . ALA A 1 455 ? -23.731 -13.854 11.445 1.00 93.50 455 ALA A C 1
ATOM 3383 O O . ALA A 1 455 ? -24.669 -14.610 11.695 1.00 93.50 455 ALA A O 1
ATOM 3384 N N . LEU A 1 456 ? -23.199 -13.063 12.387 1.00 93.75 456 LEU A N 1
ATOM 3385 C CA . LEU A 1 456 ? -23.678 -13.047 13.769 1.00 93.75 456 LEU A CA 1
ATOM 3386 C C . LEU A 1 456 ? -25.062 -12.370 13.877 1.00 93.75 456 LEU A C 1
ATOM 3388 O O . LEU A 1 456 ? -25.250 -11.266 13.358 1.00 93.75 456 LEU A O 1
ATOM 3392 N N . PRO A 1 457 ? -26.034 -12.965 14.595 1.00 90.38 457 PRO A N 1
ATOM 3393 C CA . PRO A 1 457 ? -27.337 -12.342 14.820 1.00 90.38 457 PRO A CA 1
ATOM 3394 C C . PRO A 1 457 ? -27.220 -10.993 15.544 1.00 90.38 457 PRO A C 1
ATOM 3396 O O . PRO A 1 457 ? -26.496 -10.874 16.528 1.00 90.38 457 PRO A O 1
ATOM 3399 N N . GLY A 1 458 ? -27.950 -9.975 15.075 1.00 88.69 458 GLY A N 1
ATOM 3400 C CA . GLY A 1 458 ? -28.009 -8.654 15.723 1.00 88.69 458 GLY A CA 1
ATOM 3401 C C . GLY A 1 458 ? -26.782 -7.755 15.509 1.00 88.69 458 GLY A C 1
ATOM 3402 O O . GLY A 1 458 ? -26.725 -6.658 16.064 1.00 88.69 458 GLY A O 1
ATOM 3403 N N . ILE A 1 459 ? -25.808 -8.182 14.698 1.00 92.88 459 ILE A N 1
ATOM 3404 C CA . ILE A 1 459 ? -24.583 -7.420 14.445 1.00 92.88 459 ILE A CA 1
ATOM 3405 C C . ILE A 1 459 ? -24.864 -6.130 13.659 1.00 92.88 459 ILE A C 1
ATOM 3407 O O . ILE A 1 459 ? -25.563 -6.120 12.645 1.00 92.88 459 ILE A O 1
ATOM 3411 N N . ARG A 1 460 ? -24.261 -5.017 14.088 1.00 91.06 460 ARG A N 1
ATOM 3412 C CA . ARG A 1 460 ? -24.258 -3.757 13.338 1.00 91.06 460 ARG A CA 1
ATOM 3413 C C . ARG A 1 460 ? -22.898 -3.538 12.688 1.00 91.06 460 ARG A C 1
ATOM 3415 O O . ARG A 1 460 ? -21.927 -3.227 13.374 1.00 91.06 460 ARG A O 1
ATOM 3422 N N . MET A 1 461 ? -22.832 -3.628 11.362 1.00 87.25 461 MET A N 1
ATOM 3423 C CA . MET A 1 461 ? -21.607 -3.330 10.611 1.00 87.25 461 MET A CA 1
ATOM 3424 C C . MET A 1 461 ? -21.273 -1.830 10.680 1.00 87.25 461 MET A C 1
ATOM 3426 O O . MET A 1 461 ? -22.140 -0.981 10.469 1.00 87.25 461 MET A O 1
ATOM 3430 N N . THR A 1 462 ? -20.018 -1.496 10.983 1.00 78.00 462 THR A N 1
ATOM 3431 C CA . THR A 1 462 ? -19.515 -0.107 11.067 1.00 78.00 462 THR A CA 1
ATOM 3432 C C . THR A 1 462 ? -18.854 0.338 9.769 1.00 78.00 462 THR A C 1
ATOM 3434 O O . THR A 1 462 ? -18.851 1.521 9.436 1.00 78.00 462 THR A O 1
ATOM 3437 N N . VAL A 1 463 ? -18.330 -0.616 9.006 1.00 69.56 463 VAL A N 1
ATOM 3438 C CA . VAL A 1 463 ? -17.832 -0.394 7.653 1.00 69.56 463 VAL A CA 1
ATOM 3439 C C . VAL A 1 463 ? -18.987 -0.702 6.708 1.00 69.56 463 VAL A C 1
ATOM 3441 O O . VAL A 1 463 ? -19.618 -1.753 6.834 1.00 69.56 463 VAL A O 1
ATOM 3444 N N . LYS A 1 464 ? -19.282 0.194 5.752 1.00 55.88 464 LYS A N 1
ATOM 3445 C CA . LYS A 1 464 ? -20.122 -0.182 4.606 1.00 55.88 464 LYS A CA 1
ATOM 3446 C C . LYS A 1 464 ? -19.417 -1.364 3.972 1.00 55.88 464 LYS A C 1
ATOM 3448 O O . LYS A 1 464 ? -18.318 -1.180 3.453 1.00 55.88 464 LYS A O 1
ATOM 3453 N N . GLY A 1 465 ? -19.988 -2.561 4.106 1.00 43.84 465 GLY A N 1
ATOM 3454 C CA . GLY A 1 465 ? -19.370 -3.748 3.547 1.00 43.84 465 GLY A CA 1
ATOM 3455 C C . GLY A 1 465 ? -18.957 -3.438 2.116 1.00 43.84 465 GLY A C 1
ATOM 3456 O O . GLY A 1 465 ? -19.705 -2.776 1.390 1.00 43.84 465 GLY A O 1
ATOM 3457 N N . ASN A 1 466 ? -17.808 -3.953 1.686 1.00 37.94 466 ASN A N 1
ATOM 3458 C CA . ASN A 1 466 ? -17.526 -4.129 0.264 1.00 37.94 466 ASN A CA 1
ATOM 3459 C C . ASN A 1 466 ? -18.492 -5.176 -0.329 1.00 37.94 466 ASN A C 1
ATOM 3461 O O . ASN A 1 466 ? -18.084 -6.032 -1.112 1.00 37.94 466 ASN A O 1
ATOM 3465 N N . GLY A 1 467 ? -19.781 -5.102 0.027 1.00 38.12 467 GLY A N 1
ATOM 3466 C CA . GLY A 1 467 ? -20.879 -5.458 -0.831 1.00 38.12 467 GLY A CA 1
ATOM 3467 C C . GLY A 1 467 ? -20.726 -4.602 -2.072 1.00 38.12 467 GLY A C 1
ATOM 3468 O O . GLY A 1 467 ? -21.412 -3.610 -2.290 1.00 38.12 467 GLY A O 1
ATOM 3469 N N . HIS A 1 468 ? -19.826 -5.043 -2.937 1.00 39.16 468 HIS A N 1
ATOM 3470 C CA . HIS A 1 468 ? -20.228 -5.233 -4.298 1.00 39.16 468 HIS A CA 1
ATOM 3471 C C . HIS A 1 468 ? -21.557 -5.988 -4.176 1.00 39.16 468 HIS A C 1
ATOM 3473 O O . HIS A 1 468 ? -21.570 -7.199 -3.983 1.00 39.16 468 HIS A O 1
ATOM 3479 N N . ALA A 1 469 ? -22.688 -5.263 -4.198 1.00 42.53 469 ALA A N 1
ATOM 3480 C CA . ALA A 1 469 ? -23.835 -5.782 -4.919 1.00 42.53 469 ALA A CA 1
ATOM 3481 C C . ALA A 1 469 ? -23.194 -6.308 -6.187 1.00 42.53 469 ALA A C 1
ATOM 3483 O O . ALA A 1 469 ? -22.510 -5.519 -6.850 1.00 42.53 469 ALA A O 1
ATOM 3484 N N . ASP A 1 470 ? -23.181 -7.630 -6.341 1.00 56.66 470 ASP A N 1
ATOM 3485 C CA . ASP A 1 470 ? -22.414 -8.282 -7.382 1.00 56.66 470 ASP A CA 1
ATOM 3486 C C . ASP A 1 470 ? -22.992 -7.710 -8.672 1.00 56.66 470 ASP A C 1
ATOM 3488 O O . ASP A 1 470 ? -24.092 -8.062 -9.086 1.00 56.66 470 ASP A O 1
ATOM 3492 N N . LYS A 1 471 ? -22.358 -6.645 -9.180 1.00 60.78 471 LYS A N 1
ATOM 3493 C CA . LYS A 1 471 ? -22.924 -5.775 -10.211 1.00 60.78 471 LYS A CA 1
ATOM 3494 C C . LYS A 1 471 ? -23.324 -6.615 -11.426 1.00 60.78 471 LYS A C 1
ATOM 3496 O O . LYS A 1 471 ? -24.377 -6.324 -11.990 1.00 60.78 471 LYS A O 1
ATOM 3501 N N . PRO A 1 472 ? -22.573 -7.685 -11.776 1.00 63.88 472 PRO A N 1
ATOM 3502 C CA . PRO A 1 472 ? -23.029 -8.715 -12.698 1.00 63.88 472 PRO A CA 1
ATOM 3503 C C . PRO A 1 472 ? -24.369 -9.356 -12.313 1.00 63.88 472 PRO A C 1
ATOM 3505 O O . PRO A 1 472 ? -25.282 -9.348 -13.128 1.00 63.88 472 PRO A O 1
ATOM 3508 N N . LEU A 1 473 ? -24.534 -9.864 -11.089 1.00 68.62 473 LEU A N 1
ATOM 3509 C CA . LEU A 1 473 ? -25.779 -10.491 -10.629 1.00 68.62 473 LEU A CA 1
ATOM 3510 C C . LEU A 1 473 ? -26.962 -9.513 -10.646 1.00 68.62 473 LEU A C 1
ATOM 3512 O O . LEU A 1 473 ? -28.037 -9.858 -11.129 1.00 68.62 473 LEU A O 1
ATOM 3516 N N . SER A 1 474 ? -26.770 -8.276 -10.179 1.00 73.06 474 SER A N 1
ATOM 3517 C CA . SER A 1 474 ? -27.811 -7.243 -10.255 1.00 73.06 474 SER A CA 1
ATOM 3518 C C . SER A 1 474 ? -28.188 -6.922 -11.704 1.00 73.06 474 SER A C 1
ATOM 3520 O O . SER A 1 474 ? -29.370 -6.778 -12.007 1.00 73.06 474 SER A O 1
ATOM 3522 N N . ALA A 1 475 ? -27.212 -6.859 -12.614 1.00 78.69 475 ALA A N 1
ATOM 3523 C CA . ALA A 1 475 ? -27.467 -6.667 -14.039 1.00 78.69 475 ALA A CA 1
ATOM 3524 C C . ALA A 1 475 ? -28.219 -7.857 -14.659 1.00 78.69 475 ALA A C 1
ATOM 3526 O O . ALA A 1 475 ? -29.160 -7.645 -15.419 1.00 78.69 475 ALA A O 1
ATOM 3527 N N . VAL A 1 476 ? -27.866 -9.095 -14.300 1.00 80.50 476 VAL A N 1
ATOM 3528 C CA . VAL A 1 476 ? -28.562 -10.311 -14.755 1.00 80.50 476 VAL A CA 1
ATOM 3529 C C . VAL A 1 476 ? -30.019 -10.310 -14.291 1.00 80.50 476 VAL A C 1
ATOM 3531 O O . VAL A 1 476 ? -30.912 -10.522 -15.107 1.00 80.50 476 VAL A O 1
ATOM 3534 N N . LEU A 1 477 ? -30.280 -9.994 -13.020 1.00 80.81 477 LEU A N 1
ATOM 3535 C CA . LEU A 1 477 ? -31.644 -9.907 -12.487 1.00 80.81 477 LEU A CA 1
ATOM 3536 C C . LEU A 1 477 ? -32.470 -8.813 -13.182 1.00 80.81 477 LEU A C 1
ATOM 3538 O O . LEU A 1 477 ? -33.641 -9.031 -13.493 1.00 80.81 477 LEU A O 1
ATOM 3542 N N . LEU A 1 478 ? -31.862 -7.659 -13.481 1.00 86.12 478 LEU A N 1
ATOM 3543 C CA . LEU A 1 478 ? -32.512 -6.589 -14.244 1.00 86.12 478 LEU A CA 1
ATOM 3544 C C . LEU A 1 478 ? -32.831 -7.017 -15.684 1.00 86.12 478 LEU A C 1
ATOM 3546 O O . LEU A 1 478 ? -33.933 -6.754 -16.162 1.00 86.12 478 LEU A O 1
ATOM 3550 N N . LEU A 1 479 ? -31.908 -7.705 -16.362 1.00 86.75 479 LEU A N 1
ATOM 3551 C CA . LEU A 1 479 ? -32.127 -8.235 -17.713 1.00 86.75 479 LEU A CA 1
ATOM 3552 C C . LEU A 1 479 ? -33.235 -9.296 -17.735 1.00 86.75 479 LEU A C 1
ATOM 3554 O O . LEU A 1 479 ? -34.080 -9.283 -18.628 1.00 86.75 479 LEU A O 1
ATOM 3558 N N . MET A 1 480 ? -33.275 -10.173 -16.729 1.00 85.62 480 MET A N 1
ATOM 3559 C CA . MET A 1 480 ? -34.343 -11.160 -16.552 1.00 85.62 480 MET A CA 1
ATOM 3560 C C . MET A 1 480 ? -35.707 -10.482 -16.375 1.00 85.62 480 MET A C 1
ATOM 3562 O O . MET A 1 480 ? -36.658 -10.834 -17.072 1.00 85.62 480 MET A O 1
ATOM 3566 N N . ALA A 1 481 ? -35.800 -9.472 -15.504 1.00 86.44 481 ALA A N 1
ATOM 3567 C CA . ALA A 1 481 ? -37.032 -8.713 -15.288 1.00 86.44 481 ALA A CA 1
ATOM 3568 C C . ALA A 1 481 ? -37.490 -7.974 -16.559 1.00 86.44 481 ALA A C 1
ATOM 3570 O O . ALA A 1 481 ? -38.668 -8.023 -16.915 1.00 86.44 481 ALA A O 1
ATOM 3571 N N . ALA A 1 482 ? -36.558 -7.347 -17.283 1.00 89.56 482 ALA A N 1
ATOM 3572 C CA . ALA A 1 482 ? -36.848 -6.702 -18.560 1.00 89.56 482 ALA A CA 1
ATOM 3573 C C . ALA A 1 482 ? -37.381 -7.705 -19.599 1.00 89.56 482 ALA A C 1
ATOM 3575 O O . ALA A 1 482 ? -38.367 -7.419 -20.276 1.00 89.56 482 ALA A O 1
ATOM 3576 N N . GLY A 1 483 ? -36.791 -8.903 -19.684 1.00 86.12 483 GLY A N 1
ATOM 3577 C CA . GLY A 1 483 ? -37.257 -9.971 -20.573 1.00 86.12 483 GLY A CA 1
ATOM 3578 C C . GLY A 1 483 ? -38.689 -10.429 -20.272 1.00 86.12 483 GLY A C 1
ATOM 3579 O O . GLY A 1 483 ? -39.480 -10.623 -21.194 1.00 86.12 483 GLY A O 1
ATOM 3580 N N . VAL A 1 484 ? -39.056 -10.536 -18.990 1.00 88.19 484 VAL A N 1
ATOM 3581 C CA . VAL A 1 484 ? -40.430 -10.862 -18.564 1.00 88.19 484 VAL A CA 1
ATOM 3582 C C . VAL A 1 484 ? -41.414 -9.773 -18.987 1.00 88.19 484 VAL A C 1
ATOM 3584 O O . VAL A 1 484 ? -42.469 -10.088 -19.534 1.00 88.19 484 VAL A O 1
ATOM 3587 N N . LEU A 1 485 ? -41.062 -8.499 -18.788 1.00 88.44 485 LEU A N 1
ATOM 3588 C CA . LEU A 1 485 ? -41.905 -7.365 -19.183 1.00 88.44 485 LEU A CA 1
ATOM 3589 C C . LEU A 1 485 ? -42.113 -7.306 -20.701 1.00 88.44 485 LEU A C 1
ATOM 3591 O O . LEU A 1 485 ? -43.242 -7.131 -21.158 1.00 88.44 485 LEU A O 1
ATOM 3595 N N . ILE A 1 486 ? -41.045 -7.501 -21.480 1.00 88.75 486 ILE A N 1
ATOM 3596 C CA . ILE A 1 486 ? -41.120 -7.543 -22.946 1.00 88.75 486 ILE A CA 1
ATOM 3597 C C . ILE A 1 486 ? -41.996 -8.717 -23.400 1.00 88.75 486 ILE A C 1
ATOM 3599 O O . ILE A 1 486 ? -42.866 -8.531 -24.248 1.00 88.75 486 ILE A O 1
ATOM 3603 N N . SER A 1 487 ? -41.821 -9.905 -22.812 1.00 88.31 487 SER A N 1
ATOM 3604 C CA . SER A 1 487 ? -42.642 -11.083 -23.128 1.00 88.31 487 SER A CA 1
ATOM 3605 C C . SER A 1 487 ? -44.122 -10.857 -22.801 1.00 88.31 487 SER A C 1
ATOM 3607 O O . SER A 1 487 ? -44.990 -11.181 -23.609 1.00 88.31 487 SER A O 1
ATOM 3609 N N . MET A 1 488 ? -44.427 -10.215 -21.668 1.00 89.12 488 MET A N 1
ATOM 3610 C CA . MET A 1 488 ? -45.799 -9.867 -21.286 1.00 89.12 488 MET A CA 1
ATOM 3611 C C . MET A 1 488 ? -46.458 -8.923 -22.299 1.00 89.12 488 MET A C 1
ATOM 3613 O O . MET A 1 488 ? -47.615 -9.124 -22.659 1.00 89.12 488 MET A O 1
ATOM 3617 N N . ALA A 1 489 ? -45.720 -7.918 -22.777 1.00 87.31 489 ALA A N 1
ATOM 3618 C CA . ALA A 1 489 ? -46.222 -6.954 -23.753 1.00 87.31 489 ALA A CA 1
ATOM 3619 C C . ALA A 1 489 ? -46.372 -7.555 -25.164 1.00 87.31 489 ALA A C 1
ATOM 3621 O O . ALA A 1 489 ? -47.313 -7.220 -25.880 1.00 87.31 489 ALA A O 1
ATOM 3622 N N . ALA A 1 490 ? -45.460 -8.444 -25.567 1.00 86.94 490 ALA A N 1
ATOM 3623 C CA . ALA A 1 490 ? -45.427 -9.017 -26.913 1.00 86.94 490 ALA A CA 1
ATOM 3624 C C . ALA A 1 490 ? -46.285 -10.285 -27.079 1.00 86.94 490 ALA A C 1
ATOM 3626 O O . ALA A 1 490 ? -46.628 -10.633 -28.209 1.00 86.94 490 ALA A O 1
ATOM 3627 N N . SER A 1 491 ? -46.638 -10.980 -25.989 1.00 88.44 491 SER A N 1
ATOM 3628 C CA . SER A 1 491 ? -47.366 -12.257 -26.047 1.00 88.44 491 SER A CA 1
ATOM 3629 C C . SER A 1 491 ? -48.748 -12.150 -26.715 1.00 88.44 491 SER A C 1
ATOM 3631 O O . SER A 1 491 ? -48.989 -12.945 -27.624 1.00 88.44 491 SER A O 1
ATOM 3633 N N . PRO A 1 492 ? -49.635 -11.189 -26.372 1.00 89.31 492 PRO A N 1
ATOM 3634 C CA . PRO A 1 492 ? -50.991 -11.151 -26.931 1.00 89.31 492 PRO A CA 1
ATOM 3635 C C . PRO A 1 492 ? -51.067 -11.062 -28.467 1.00 89.31 492 PRO A C 1
ATOM 3637 O O . PRO A 1 492 ? -51.721 -11.921 -29.059 1.00 89.31 492 PRO A O 1
ATOM 3640 N N . PRO A 1 493 ? -50.375 -10.121 -29.150 1.00 85.94 493 PRO A N 1
ATOM 3641 C CA . PRO A 1 493 ? -50.493 -9.990 -30.606 1.00 85.94 493 PRO A CA 1
ATOM 3642 C C . PRO A 1 493 ? -49.874 -11.162 -31.382 1.00 85.94 493 PRO A C 1
ATOM 3644 O O . PRO A 1 493 ? -50.233 -11.394 -32.536 1.00 85.94 493 PRO A O 1
ATOM 3647 N N . VAL A 1 494 ? -48.923 -11.891 -30.788 1.00 84.75 494 VAL A N 1
ATOM 3648 C CA . VAL A 1 494 ? -48.293 -13.064 -31.418 1.00 84.75 494 VAL A CA 1
ATOM 3649 C C . VAL A 1 494 ? -49.121 -14.323 -31.173 1.00 84.75 494 VAL A C 1
ATOM 3651 O O . VAL A 1 494 ? -49.303 -15.118 -32.093 1.00 84.75 494 VAL A O 1
ATOM 3654 N N . ALA A 1 495 ? -49.650 -14.492 -29.960 1.00 86.94 495 ALA A N 1
ATOM 3655 C CA . ALA A 1 495 ? -50.500 -15.622 -29.601 1.00 86.94 495 ALA A CA 1
ATOM 3656 C C . ALA A 1 495 ? -51.791 -15.654 -30.427 1.00 86.94 495 ALA A C 1
ATOM 3658 O O . ALA A 1 495 ? -52.160 -16.714 -30.929 1.00 86.94 495 ALA A O 1
ATOM 3659 N N . GLU A 1 496 ? -52.414 -14.496 -30.657 1.00 86.00 496 GLU A N 1
ATOM 3660 C CA . GLU A 1 496 ? -53.633 -14.383 -31.465 1.00 86.00 496 GLU A CA 1
ATOM 3661 C C . GLU A 1 496 ? -53.418 -14.850 -32.915 1.00 86.00 496 GLU A C 1
ATOM 3663 O O . GLU A 1 496 ? -54.225 -15.607 -33.451 1.00 86.00 496 GLU A O 1
ATOM 3668 N N . ARG A 1 497 ? -52.275 -14.507 -33.530 1.00 86.56 497 ARG A N 1
ATOM 3669 C CA . ARG A 1 497 ? -51.914 -14.957 -34.892 1.00 86.56 497 ARG A CA 1
ATOM 3670 C C . ARG A 1 497 ? -51.711 -16.468 -35.009 1.00 86.56 497 ARG A C 1
ATOM 3672 O O . ARG A 1 497 ? -51.774 -17.001 -36.112 1.00 86.56 497 ARG A O 1
ATOM 3679 N N . LEU A 1 498 ? -51.421 -17.132 -33.894 1.00 84.94 498 LEU A N 1
ATOM 3680 C CA . LEU A 1 498 ? -51.142 -18.566 -33.822 1.00 84.94 498 LEU A CA 1
ATOM 3681 C C . LEU A 1 498 ? -52.310 -19.362 -33.216 1.00 84.94 498 LEU A C 1
ATOM 3683 O O . LEU A 1 498 ? -52.193 -20.576 -33.074 1.00 84.94 498 LEU A O 1
ATOM 3687 N N . GLY A 1 499 ? -53.423 -18.703 -32.863 1.00 87.25 499 GLY A N 1
ATOM 3688 C CA . GLY A 1 499 ? -54.585 -19.343 -32.238 1.00 87.25 499 GLY A CA 1
ATOM 3689 C C . GLY A 1 499 ? -54.327 -19.855 -30.814 1.00 87.25 499 GLY A C 1
ATOM 3690 O O . GLY A 1 499 ? -54.935 -20.837 -30.397 1.00 87.25 499 GLY A O 1
ATOM 3691 N N . LEU A 1 500 ? -53.404 -19.227 -30.079 1.00 89.25 500 LEU A N 1
ATOM 3692 C CA . LEU A 1 500 ? -53.001 -19.612 -28.722 1.00 89.25 500 LEU A CA 1
ATOM 3693 C C . LEU A 1 500 ? -53.581 -18.656 -27.661 1.00 89.25 500 LEU A C 1
ATOM 3695 O O . LEU A 1 500 ? -53.993 -17.540 -27.967 1.00 89.25 500 LEU A O 1
ATOM 3699 N N . ASP A 1 501 ? -53.568 -19.079 -26.391 1.00 89.00 501 ASP A N 1
ATOM 3700 C CA . ASP A 1 501 ? -53.899 -18.230 -25.230 1.00 89.00 501 ASP A CA 1
ATOM 3701 C C . ASP A 1 501 ? -53.075 -16.930 -25.247 1.00 89.00 501 ASP A C 1
ATOM 3703 O O . ASP A 1 501 ? -51.861 -16.980 -25.449 1.00 89.00 501 ASP A O 1
ATOM 3707 N N . SER A 1 502 ? -53.701 -15.772 -24.994 1.00 85.69 502 SER A N 1
ATOM 3708 C CA . SER A 1 502 ? -53.060 -14.447 -25.112 1.00 85.69 502 SER A CA 1
ATOM 3709 C C . SER A 1 502 ? -51.750 -14.323 -24.320 1.00 85.69 502 SER A C 1
ATOM 3711 O O . SER A 1 502 ? -50.851 -13.570 -24.699 1.00 85.69 502 SER A O 1
ATOM 3713 N N . PHE A 1 503 ? -51.601 -15.089 -23.237 1.00 87.25 503 PHE A N 1
ATOM 3714 C CA . PHE A 1 503 ? -50.411 -15.105 -22.388 1.00 87.25 503 PHE A CA 1
ATOM 3715 C C . PHE A 1 503 ? -49.597 -16.399 -22.507 1.00 87.25 503 PHE A C 1
ATOM 3717 O O . PHE A 1 503 ? -48.772 -16.676 -21.639 1.00 87.25 503 PHE A O 1
ATOM 3724 N N . HIS A 1 504 ? -49.783 -17.187 -23.568 1.00 85.19 504 HIS A N 1
ATOM 3725 C CA . HIS A 1 504 ? -49.072 -18.447 -23.781 1.00 85.19 504 HIS A CA 1
ATOM 3726 C C . HIS A 1 504 ? -47.544 -18.273 -23.713 1.00 85.19 504 HIS A C 1
ATOM 3728 O O . HIS A 1 504 ? -46.876 -18.942 -22.924 1.00 85.19 504 HIS A O 1
ATOM 3734 N N . PHE A 1 505 ? -46.982 -17.324 -24.471 1.00 83.50 505 PHE A N 1
ATOM 3735 C CA . PHE A 1 505 ? -45.534 -17.078 -24.489 1.00 83.50 505 PHE A CA 1
ATOM 3736 C C . PHE A 1 505 ? -45.023 -16.493 -23.170 1.00 83.50 505 PHE A C 1
ATOM 3738 O O . PHE A 1 505 ? -43.927 -16.833 -22.727 1.00 83.50 505 PHE A O 1
ATOM 3745 N N . PHE A 1 506 ? -45.839 -15.674 -22.504 1.00 87.56 506 PHE A N 1
ATOM 3746 C CA . PHE A 1 506 ? -45.527 -15.148 -21.177 1.00 87.56 506 PHE A CA 1
ATOM 3747 C C . PHE A 1 506 ? -45.459 -16.257 -20.113 1.00 87.56 506 PHE A C 1
ATOM 3749 O O . PHE A 1 506 ? -44.495 -16.321 -19.350 1.00 87.56 506 PHE A O 1
ATOM 3756 N N . LYS A 1 507 ? -46.438 -17.173 -20.092 1.00 87.88 507 LYS A N 1
ATOM 3757 C CA . LYS A 1 507 ? -46.470 -18.329 -19.179 1.00 87.88 507 LYS A CA 1
ATOM 3758 C C . LYS A 1 507 ? -45.266 -19.247 -19.405 1.00 87.88 507 LYS A C 1
ATOM 3760 O O . LYS A 1 507 ? -44.610 -19.630 -18.436 1.00 87.88 507 LYS A O 1
ATOM 3765 N N . ASN A 1 508 ? -44.921 -19.529 -20.664 1.00 84.50 508 ASN A N 1
ATOM 3766 C CA . ASN A 1 508 ? -43.730 -20.313 -21.001 1.00 84.50 508 ASN A CA 1
ATOM 3767 C C . ASN A 1 508 ? -42.445 -19.613 -20.537 1.00 84.50 508 ASN A C 1
ATOM 3769 O O . ASN A 1 508 ? -41.589 -20.247 -19.923 1.00 84.50 508 ASN A O 1
ATOM 3773 N N . GLN A 1 509 ? -42.322 -18.300 -20.759 1.00 87.44 509 GLN A N 1
ATOM 3774 C CA . GLN A 1 509 ? -41.171 -17.525 -20.292 1.00 87.44 509 GLN A CA 1
ATOM 3775 C C . GLN A 1 509 ? -41.024 -17.600 -18.768 1.00 87.44 509 GLN A C 1
ATOM 3777 O O . GLN A 1 509 ? -39.912 -17.775 -18.274 1.00 87.44 509 GLN A O 1
ATOM 3782 N N . LEU A 1 510 ? -42.127 -17.501 -18.019 1.00 89.12 510 LEU A N 1
ATOM 3783 C CA . LEU A 1 510 ? -42.108 -17.588 -16.559 1.00 89.12 510 LEU A CA 1
ATOM 3784 C C . LEU A 1 510 ? -41.696 -18.986 -16.069 1.00 89.12 510 LEU A C 1
ATOM 3786 O O . LEU A 1 510 ? -40.923 -19.096 -15.117 1.00 89.12 510 LEU A O 1
ATOM 3790 N N . PHE A 1 511 ? -42.150 -20.043 -16.748 1.00 88.44 511 PHE A N 1
ATOM 3791 C CA . PHE A 1 511 ? -41.743 -21.421 -16.467 1.00 88.44 511 PHE A CA 1
ATOM 3792 C C . PHE A 1 511 ? -40.228 -21.617 -16.646 1.00 88.44 511 PHE A C 1
ATOM 3794 O O . PHE A 1 511 ? -39.544 -22.052 -15.716 1.00 88.44 511 PHE A O 1
ATOM 3801 N N . TYR A 1 512 ? -39.677 -21.219 -17.800 1.00 85.19 512 TYR A N 1
ATOM 3802 C CA . TYR A 1 512 ? -38.236 -21.315 -18.059 1.00 85.19 512 TYR A CA 1
ATOM 3803 C C . TYR A 1 512 ? -37.411 -20.405 -17.143 1.00 85.19 512 TYR A C 1
ATOM 3805 O O . TYR A 1 512 ? -36.310 -20.779 -16.737 1.00 85.19 512 TYR A O 1
ATOM 3813 N N . LEU A 1 513 ? -37.944 -19.241 -16.760 1.00 87.50 513 LEU A N 1
ATOM 3814 C CA . LEU A 1 513 ? -37.299 -18.346 -15.804 1.00 87.50 513 LEU A CA 1
ATOM 3815 C C . LEU A 1 513 ? -37.152 -18.997 -14.427 1.00 87.50 513 LEU A C 1
ATOM 3817 O O . LEU A 1 513 ? -36.080 -18.913 -13.833 1.00 87.50 513 LEU A O 1
ATOM 3821 N N . GLY A 1 514 ? -38.198 -19.666 -13.932 1.00 87.44 514 GLY A N 1
ATOM 3822 C CA . GLY A 1 514 ? -38.140 -20.397 -12.666 1.00 87.44 514 GLY A CA 1
ATOM 3823 C C . GLY A 1 514 ? -37.036 -21.456 -12.677 1.00 87.44 514 GLY A C 1
ATOM 3824 O O . GLY A 1 514 ? -36.218 -21.516 -11.759 1.00 87.44 514 GLY A O 1
ATOM 3825 N N . PHE A 1 515 ? -36.945 -22.224 -13.765 1.00 85.38 515 PHE A N 1
ATOM 3826 C CA . PHE A 1 515 ? -35.882 -23.211 -13.950 1.00 85.38 515 PHE A CA 1
ATOM 3827 C C . PHE A 1 515 ? -34.485 -22.566 -14.017 1.00 85.38 515 PHE A C 1
ATOM 3829 O O . PHE A 1 515 ? -33.552 -23.028 -13.358 1.00 85.38 515 PHE A O 1
ATOM 3836 N N . ALA A 1 516 ? -34.343 -21.449 -14.737 1.00 84.19 516 ALA A N 1
ATOM 3837 C CA . ALA A 1 516 ? -33.090 -20.704 -14.836 1.00 84.19 516 ALA A CA 1
ATOM 3838 C C . ALA A 1 516 ? -32.628 -20.135 -13.483 1.00 84.19 516 ALA A C 1
ATOM 3840 O O . ALA A 1 516 ? -31.439 -20.189 -13.180 1.00 84.19 516 ALA A O 1
ATOM 3841 N N . VAL A 1 517 ? -33.546 -19.636 -12.644 1.00 84.12 517 VAL A N 1
ATOM 3842 C CA . VAL A 1 517 ? -33.229 -19.147 -11.290 1.00 84.12 517 VAL A CA 1
ATOM 3843 C C . VAL A 1 517 ? -32.723 -20.282 -10.400 1.00 84.12 517 VAL A C 1
ATOM 3845 O O . VAL A 1 517 ? -31.743 -20.095 -9.683 1.00 84.12 517 VAL A O 1
ATOM 3848 N N . ILE A 1 518 ? -33.332 -21.470 -10.473 1.00 86.81 518 ILE A N 1
ATOM 3849 C CA . ILE A 1 518 ? -32.865 -22.644 -9.719 1.00 86.81 518 ILE A CA 1
ATOM 3850 C C . ILE A 1 518 ? -31.437 -23.015 -10.139 1.00 86.81 518 ILE A C 1
ATOM 3852 O O . ILE A 1 518 ? -30.579 -23.207 -9.277 1.00 86.81 518 ILE A O 1
ATOM 3856 N N . ILE A 1 519 ? -31.155 -23.055 -11.446 1.00 85.19 519 ILE A N 1
ATOM 3857 C CA . ILE A 1 519 ? -29.804 -23.323 -11.966 1.00 85.19 519 ILE A CA 1
ATOM 3858 C C . ILE A 1 519 ? -28.819 -22.231 -11.537 1.00 85.19 519 ILE A C 1
ATOM 3860 O O . ILE A 1 519 ? -27.702 -22.544 -11.125 1.00 85.19 519 ILE A O 1
ATOM 3864 N N . LEU A 1 520 ? -29.211 -20.957 -11.600 1.00 83.69 520 LEU A N 1
ATOM 3865 C CA . LEU A 1 520 ? -28.382 -19.829 -11.176 1.00 83.69 520 LEU A CA 1
ATOM 3866 C C . LEU A 1 520 ? -28.000 -19.947 -9.696 1.00 83.69 520 LEU A C 1
ATOM 3868 O O . LEU A 1 520 ? -26.826 -19.834 -9.357 1.00 83.69 520 LEU A O 1
ATOM 3872 N N . ILE A 1 521 ? -28.967 -20.231 -8.819 1.00 80.19 521 ILE A N 1
ATOM 3873 C CA . ILE A 1 521 ? -28.708 -20.427 -7.389 1.00 80.19 521 ILE A CA 1
ATOM 3874 C C . ILE A 1 521 ? -27.793 -21.637 -7.190 1.00 80.19 521 ILE A C 1
ATOM 3876 O O . ILE A 1 521 ? -26.750 -21.508 -6.553 1.00 80.19 521 ILE A O 1
ATOM 3880 N N . ALA A 1 522 ? -28.121 -22.785 -7.787 1.00 82.38 522 ALA A N 1
ATOM 3881 C CA . ALA A 1 522 ? -27.324 -24.001 -7.654 1.00 82.38 522 ALA A CA 1
ATOM 3882 C C . ALA A 1 522 ? -25.870 -23.803 -8.115 1.00 82.38 522 ALA A C 1
ATOM 3884 O O . ALA A 1 522 ? -24.947 -24.233 -7.430 1.00 82.38 522 ALA A O 1
ATOM 3885 N N . THR A 1 523 ? -25.653 -23.110 -9.236 1.00 81.88 523 THR A N 1
ATOM 3886 C CA . THR A 1 523 ? -24.310 -22.812 -9.760 1.00 81.88 523 THR A CA 1
ATOM 3887 C C . THR A 1 523 ? -23.569 -21.766 -8.930 1.00 81.88 523 THR A C 1
ATOM 3889 O O . THR A 1 523 ? -22.362 -21.900 -8.751 1.00 81.88 523 THR A O 1
ATOM 3892 N N . SER A 1 524 ? -24.268 -20.776 -8.363 1.00 78.19 524 SER A N 1
ATOM 3893 C CA . SER A 1 524 ? -23.669 -19.763 -7.480 1.00 78.19 524 SER A CA 1
ATOM 3894 C C . SER A 1 524 ? -23.120 -20.335 -6.167 1.00 78.19 524 SER A C 1
ATOM 3896 O O . SER A 1 524 ? -22.230 -19.742 -5.561 1.00 78.19 524 SER A O 1
ATOM 3898 N N . LEU A 1 525 ? -23.627 -21.498 -5.746 1.00 79.62 525 LEU A N 1
ATOM 3899 C CA . LEU A 1 525 ? -23.191 -22.210 -4.545 1.00 79.62 525 LEU A CA 1
ATOM 3900 C C . LEU A 1 525 ? -21.988 -23.135 -4.793 1.00 79.62 525 LEU A C 1
ATOM 3902 O O . LEU A 1 525 ? -21.445 -23.685 -3.837 1.00 79.62 525 LEU A O 1
ATOM 3906 N N . LEU A 1 526 ? -21.571 -23.328 -6.050 1.00 79.38 526 LEU A N 1
ATOM 3907 C CA . LEU A 1 526 ? -20.458 -24.215 -6.379 1.00 79.38 526 LEU A CA 1
ATOM 3908 C C . LEU A 1 526 ? -19.115 -23.556 -6.071 1.00 79.38 526 LEU A C 1
ATOM 3910 O O . LEU A 1 526 ? -18.786 -22.478 -6.566 1.00 79.38 526 LEU A O 1
ATOM 3914 N N . GLU A 1 527 ? -18.270 -24.274 -5.341 1.00 75.56 527 GLU A N 1
ATOM 3915 C CA . GLU A 1 527 ? -16.868 -23.903 -5.193 1.00 75.56 527 GLU A CA 1
ATOM 3916 C C . GLU A 1 527 ? -16.108 -24.064 -6.525 1.00 75.56 527 GLU A C 1
ATOM 3918 O O . GLU A 1 527 ? -16.463 -24.919 -7.344 1.00 75.56 527 GLU A O 1
ATOM 3923 N N . PRO A 1 528 ? -14.983 -23.355 -6.750 1.00 78.06 528 PRO A N 1
ATOM 3924 C CA . PRO A 1 528 ? -14.217 -23.457 -7.999 1.00 78.06 528 PRO A CA 1
ATOM 3925 C C . PRO A 1 528 ? -13.772 -24.883 -8.372 1.00 78.06 528 PRO A C 1
ATOM 3927 O O . PRO A 1 528 ? -13.570 -25.200 -9.544 1.00 78.06 528 PRO A O 1
ATOM 3930 N N . VAL A 1 529 ? -13.586 -25.774 -7.393 1.00 78.75 529 VAL A N 1
ATOM 3931 C CA . VAL A 1 529 ? -13.278 -27.193 -7.649 1.00 78.75 529 VAL A CA 1
ATOM 3932 C C . VAL A 1 529 ? -14.513 -27.938 -8.161 1.00 78.75 529 VAL A C 1
ATOM 3934 O O . VAL A 1 529 ? -14.411 -28.709 -9.114 1.00 78.75 529 VAL A O 1
ATOM 3937 N N . GLN A 1 530 ? -15.675 -27.686 -7.560 1.00 85.94 530 GLN A N 1
ATOM 3938 C CA . GLN A 1 530 ? -16.943 -28.297 -7.948 1.00 85.94 530 GLN A CA 1
ATOM 3939 C C . GLN A 1 530 ? -17.395 -27.787 -9.318 1.00 85.94 530 GLN A C 1
ATOM 3941 O O . GLN A 1 530 ? -17.738 -28.594 -10.175 1.00 85.94 530 GLN A O 1
ATOM 3946 N N . ALA A 1 531 ? -17.281 -26.481 -9.575 1.00 86.12 531 ALA A N 1
ATOM 3947 C CA . ALA A 1 531 ? -17.587 -25.874 -10.868 1.00 86.12 531 ALA A CA 1
ATOM 3948 C C . ALA A 1 531 ? -16.785 -26.510 -12.016 1.00 86.12 531 ALA A C 1
ATOM 3950 O O . ALA A 1 531 ? -17.342 -26.786 -13.075 1.00 86.12 531 ALA A O 1
ATOM 3951 N N . ARG A 1 532 ? -15.499 -26.826 -11.798 1.00 88.19 532 ARG A N 1
ATOM 3952 C CA . ARG A 1 532 ? -14.666 -27.538 -12.785 1.00 88.19 532 ARG A CA 1
ATOM 3953 C C . ARG A 1 532 ? -15.148 -28.964 -13.052 1.00 88.19 532 ARG A C 1
ATOM 3955 O O . ARG A 1 532 ? -15.241 -29.367 -14.207 1.00 88.19 532 ARG A O 1
ATOM 3962 N N . ARG A 1 533 ? -15.481 -29.721 -12.000 1.00 89.19 533 ARG A N 1
ATOM 3963 C CA . ARG A 1 533 ? -16.000 -31.096 -12.131 1.00 89.19 533 ARG A CA 1
ATOM 3964 C C . ARG A 1 533 ? -17.354 -31.123 -12.839 1.00 89.19 533 ARG A C 1
ATOM 3966 O O . ARG A 1 533 ? -17.542 -31.905 -13.765 1.00 89.19 533 ARG A O 1
ATOM 3973 N N . SER A 1 534 ? -18.269 -30.245 -12.439 1.00 88.81 534 SER A N 1
ATOM 3974 C CA . SER A 1 534 ? -19.579 -30.111 -13.073 1.00 88.81 534 SER A CA 1
ATOM 3975 C C . SER A 1 534 ? -19.449 -29.639 -14.519 1.00 88.81 534 SER A C 1
ATOM 3977 O O . SER A 1 534 ? -20.095 -30.203 -15.393 1.00 88.81 534 SER A O 1
ATOM 3979 N N . GLY A 1 535 ? -18.566 -28.674 -14.800 1.00 91.12 535 GLY A N 1
ATOM 3980 C CA . GLY A 1 535 ? -18.275 -28.207 -16.157 1.00 91.12 535 GLY A CA 1
ATOM 3981 C C . GLY A 1 535 ? -17.806 -29.334 -17.078 1.00 91.12 535 GLY A C 1
ATOM 3982 O O . GLY A 1 535 ? -18.284 -29.434 -18.203 1.00 91.12 535 GLY A O 1
ATOM 3983 N N . PHE A 1 536 ? -16.957 -30.239 -16.583 1.00 93.38 536 PHE A N 1
ATOM 3984 C CA . PHE A 1 536 ? -16.537 -31.423 -17.335 1.00 93.38 536 PHE A CA 1
ATOM 3985 C C . PHE A 1 536 ? -17.729 -32.316 -17.706 1.00 93.38 536 PHE A C 1
ATOM 3987 O O . PHE A 1 536 ? -17.935 -32.613 -18.882 1.00 93.38 536 PHE A O 1
ATOM 3994 N N . LEU A 1 537 ? -18.543 -32.705 -16.719 1.00 94.44 537 LEU A N 1
ATOM 3995 C CA . LEU A 1 537 ? -19.697 -33.583 -16.937 1.00 94.44 537 LEU A CA 1
ATOM 3996 C C . LEU A 1 537 ? -20.734 -32.949 -17.871 1.00 94.44 537 LEU A C 1
ATOM 3998 O O . LEU A 1 537 ? -21.201 -33.597 -18.806 1.00 94.44 537 LEU A O 1
ATOM 4002 N N . VAL A 1 538 ? -21.060 -31.674 -17.646 1.00 94.50 538 VAL A N 1
ATOM 4003 C CA . VAL A 1 538 ? -22.035 -30.937 -18.457 1.00 94.50 538 VAL A CA 1
ATOM 4004 C C . VAL A 1 538 ? -21.531 -30.772 -19.885 1.00 94.50 538 VAL A C 1
ATOM 4006 O O . VAL A 1 538 ? -22.311 -30.972 -20.811 1.00 94.50 538 VAL A O 1
ATOM 4009 N N . PHE A 1 539 ? -20.249 -30.460 -20.095 1.00 96.75 539 PHE A N 1
ATOM 4010 C CA . PHE A 1 539 ? -19.711 -30.264 -21.440 1.00 96.75 539 PHE A CA 1
ATOM 4011 C C . PHE A 1 539 ? -19.772 -31.552 -22.263 1.00 96.75 539 PHE A C 1
ATOM 4013 O O . PHE A 1 539 ? -20.410 -31.574 -23.313 1.00 96.75 539 PHE A O 1
ATOM 4020 N N . PHE A 1 540 ? -19.184 -32.647 -21.772 1.00 96.38 540 PHE A N 1
ATOM 4021 C CA . PHE A 1 540 ? -19.165 -33.910 -22.517 1.00 96.38 540 PHE A CA 1
ATOM 4022 C C . PHE A 1 540 ? -20.554 -34.547 -22.638 1.00 96.38 540 PHE A C 1
ATOM 4024 O O . PHE A 1 540 ? -20.881 -35.082 -23.697 1.00 96.38 540 PHE A O 1
ATOM 4031 N N . GLY A 1 541 ? -21.401 -34.425 -21.610 1.00 96.31 541 GLY A N 1
ATOM 4032 C CA . GLY A 1 541 ? -22.807 -34.819 -21.697 1.00 96.31 541 GLY A CA 1
ATOM 4033 C C . GLY A 1 541 ? -23.556 -34.033 -22.776 1.00 96.31 541 GLY A C 1
ATOM 4034 O O . GLY A 1 541 ? -24.285 -34.618 -23.573 1.00 96.31 541 GLY A O 1
ATOM 4035 N N . SER A 1 542 ? -23.314 -32.722 -22.875 1.00 95.69 542 SER A N 1
ATOM 4036 C CA . SER A 1 542 ? -23.921 -31.883 -23.912 1.00 95.69 542 SER A CA 1
ATOM 4037 C C . SER A 1 542 ? -23.418 -32.239 -25.311 1.00 95.69 542 SER A C 1
ATOM 4039 O O . SER A 1 542 ? -24.231 -32.310 -26.224 1.00 95.69 542 SER A O 1
ATOM 4041 N N . LEU A 1 543 ? -22.124 -32.532 -25.496 1.00 96.19 543 LEU A N 1
ATOM 4042 C CA . LEU A 1 543 ? -21.600 -32.994 -26.791 1.00 96.19 543 LEU A CA 1
ATOM 4043 C C . LEU A 1 543 ? -22.241 -34.320 -27.225 1.00 96.19 543 LEU A C 1
ATOM 4045 O O . LEU A 1 543 ? -22.624 -34.462 -28.384 1.00 96.19 543 LEU A O 1
ATOM 4049 N N . ALA A 1 544 ? -22.413 -35.270 -26.300 1.00 95.62 544 ALA A N 1
ATOM 4050 C CA . ALA A 1 544 ? -23.097 -36.530 -26.587 1.00 95.62 544 ALA A CA 1
ATOM 4051 C C . ALA A 1 544 ? -24.557 -36.299 -27.008 1.00 95.62 544 ALA A C 1
ATOM 4053 O O . ALA A 1 544 ? -25.021 -36.882 -27.987 1.00 95.62 544 ALA A O 1
ATOM 4054 N N . LEU A 1 545 ? -25.262 -35.393 -26.324 1.00 94.31 545 LEU A N 1
ATOM 4055 C CA . LEU A 1 545 ? -26.616 -34.990 -26.702 1.00 94.31 545 LEU A CA 1
ATOM 4056 C C . LEU A 1 545 ? -26.649 -34.262 -28.055 1.00 94.31 545 LEU A C 1
ATOM 4058 O O . LEU A 1 545 ? -27.566 -34.485 -28.833 1.00 94.31 545 LEU A O 1
ATOM 4062 N N . MET A 1 546 ? -25.653 -33.440 -28.390 1.00 94.81 546 MET A N 1
ATOM 4063 C CA . MET A 1 546 ? -25.566 -32.811 -29.715 1.00 94.81 546 MET A CA 1
ATOM 4064 C C . MET A 1 546 ? -25.407 -33.845 -30.832 1.00 94.81 546 MET A C 1
ATOM 4066 O O . MET A 1 546 ? -26.049 -33.721 -31.874 1.00 94.81 546 MET A O 1
ATOM 4070 N N . VAL A 1 547 ? -24.589 -34.878 -30.613 1.00 94.50 547 VAL A N 1
ATOM 4071 C CA . VAL A 1 547 ? -24.462 -35.998 -31.554 1.00 94.50 547 VAL A CA 1
ATOM 4072 C C . VAL A 1 547 ? -25.785 -36.751 -31.664 1.00 94.50 547 VAL A C 1
ATOM 4074 O O . VAL A 1 547 ? -26.234 -37.013 -32.772 1.00 94.50 547 VAL A O 1
ATOM 4077 N N . ALA A 1 548 ? -26.448 -37.049 -30.543 1.00 92.12 548 ALA A N 1
ATOM 4078 C CA . ALA A 1 548 ? -27.755 -37.703 -30.559 1.00 92.12 548 ALA A CA 1
ATOM 4079 C C . ALA A 1 548 ? -28.806 -36.874 -31.317 1.00 92.12 548 ALA A C 1
ATOM 4081 O O . ALA A 1 548 ? -29.577 -37.432 -32.095 1.00 92.12 548 ALA A O 1
ATOM 4082 N N . ALA A 1 549 ? -28.798 -35.548 -31.153 1.00 90.94 549 ALA A N 1
ATOM 4083 C CA . ALA A 1 549 ? -29.708 -34.654 -31.855 1.00 90.94 549 ALA A CA 1
ATOM 4084 C C . ALA A 1 549 ? -29.569 -34.770 -33.381 1.00 90.94 549 ALA A C 1
ATOM 4086 O O . ALA A 1 549 ? -30.591 -34.760 -34.048 1.00 90.94 549 ALA A O 1
ATOM 4087 N N . LEU A 1 550 ? -28.363 -34.982 -33.930 1.00 89.62 550 LEU A N 1
ATOM 4088 C CA . LEU A 1 550 ? -28.158 -35.152 -35.380 1.00 89.62 550 LEU A CA 1
ATOM 4089 C C . LEU A 1 550 ? -28.914 -36.347 -35.979 1.00 89.62 550 LEU A C 1
ATOM 4091 O O . LEU A 1 550 ? -29.246 -36.316 -37.159 1.00 89.62 550 LEU A O 1
ATOM 4095 N N . PHE A 1 551 ? -29.164 -37.390 -35.185 1.00 88.50 551 PHE A N 1
ATOM 4096 C CA . PHE A 1 551 ? -29.829 -38.614 -35.645 1.00 88.50 551 PHE A CA 1
ATOM 4097 C C . PHE A 1 551 ? -31.292 -38.704 -35.204 1.00 88.50 551 PHE A C 1
ATOM 4099 O O . PHE A 1 551 ? -32.108 -39.284 -35.914 1.00 88.50 551 PHE A O 1
ATOM 4106 N N . TYR A 1 552 ? -31.614 -38.160 -34.027 1.00 86.50 552 TYR A N 1
ATOM 4107 C CA . TYR A 1 552 ? -32.906 -38.358 -33.363 1.00 86.50 552 TYR A CA 1
ATOM 4108 C C . TYR A 1 552 ? -33.677 -37.060 -33.099 1.00 86.50 552 TYR A C 1
ATOM 4110 O O . TYR A 1 552 ? -34.823 -37.112 -32.658 1.00 86.50 552 TYR A O 1
ATOM 4118 N N . GLY A 1 553 ? -33.064 -35.895 -33.316 1.00 84.38 553 GLY A N 1
ATOM 4119 C CA . GLY A 1 553 ? -33.721 -34.605 -33.125 1.00 84.38 553 GLY A CA 1
ATOM 4120 C C . GLY A 1 553 ? -34.706 -34.300 -34.258 1.00 84.38 553 GLY A C 1
ATOM 4121 O O . GLY A 1 553 ? -34.463 -34.708 -35.395 1.00 84.38 553 GLY A O 1
ATOM 4122 N N . PRO A 1 554 ? -35.799 -33.564 -34.000 1.00 82.69 554 PRO A N 1
ATOM 4123 C CA . PRO A 1 554 ? -36.703 -33.125 -35.056 1.00 82.69 554 PRO A CA 1
ATOM 4124 C C . PRO A 1 554 ? -35.980 -32.209 -36.053 1.00 82.69 554 PRO A C 1
ATOM 4126 O O . PRO A 1 554 ? -35.169 -31.361 -35.667 1.00 82.69 554 PRO A O 1
ATOM 4129 N N . GLU A 1 555 ? -36.291 -32.368 -37.341 1.00 82.88 555 GLU A N 1
ATOM 4130 C CA . GLU A 1 555 ? -35.798 -31.473 -38.387 1.00 82.88 555 GLU A CA 1
ATOM 4131 C C . GLU A 1 555 ? -36.615 -30.177 -38.379 1.00 82.88 555 GLU A C 1
ATOM 4133 O O . GLU A 1 555 ? -37.795 -30.159 -38.731 1.00 82.88 555 GLU A O 1
ATOM 4138 N N . ILE A 1 556 ? -35.989 -29.067 -37.987 1.00 78.19 556 ILE A N 1
ATOM 4139 C CA . ILE A 1 556 ? -36.627 -27.747 -37.996 1.00 78.19 556 ILE A CA 1
ATOM 4140 C C . ILE A 1 556 ? -35.844 -26.850 -38.949 1.00 78.19 556 ILE A C 1
ATOM 4142 O O . ILE A 1 556 ? -34.702 -26.486 -38.675 1.00 78.19 556 ILE A O 1
ATOM 4146 N N . LYS A 1 557 ? -36.467 -26.477 -40.076 1.00 76.81 557 LYS A N 1
ATOM 4147 C CA . LYS A 1 557 ? -35.848 -25.662 -41.142 1.00 76.81 557 LYS A CA 1
ATOM 4148 C C . LYS A 1 557 ? -34.506 -26.236 -41.640 1.00 76.81 557 LYS A C 1
ATOM 4150 O O . LYS A 1 557 ? -33.563 -25.479 -41.860 1.00 76.81 557 LYS A O 1
ATOM 4155 N N . GLY A 1 558 ? -34.417 -27.560 -41.797 1.00 74.50 558 GLY A N 1
ATOM 4156 C CA . GLY A 1 558 ? -33.206 -28.233 -42.280 1.00 74.50 558 GLY A CA 1
ATOM 4157 C C . GLY A 1 558 ? -32.125 -28.464 -41.222 1.00 74.50 558 GLY A C 1
ATOM 4158 O O . GLY A 1 558 ? -30.975 -28.710 -41.577 1.00 74.50 558 GLY A O 1
ATOM 4159 N N . ALA A 1 559 ? -32.447 -28.333 -39.929 1.00 81.06 559 ALA A N 1
ATOM 4160 C CA . ALA A 1 559 ? -31.484 -28.486 -38.846 1.00 81.06 559 ALA A CA 1
ATOM 4161 C C . ALA A 1 559 ? -31.993 -29.382 -37.709 1.00 81.06 559 ALA A C 1
ATOM 4163 O O . ALA A 1 559 ? -33.101 -29.198 -37.205 1.00 81.06 559 ALA A O 1
ATOM 4164 N N . HIS A 1 560 ? -31.122 -30.280 -37.249 1.00 86.88 560 HIS A N 1
ATOM 4165 C CA . HIS A 1 560 ? -31.363 -31.203 -36.140 1.00 86.88 560 HIS A CA 1
ATOM 4166 C C . HIS A 1 560 ? -30.618 -30.737 -34.876 1.00 86.88 560 HIS A C 1
ATOM 4168 O O . HIS A 1 560 ? -29.506 -31.176 -34.581 1.00 86.88 560 HIS A O 1
ATOM 4174 N N . ARG A 1 561 ? -31.200 -29.766 -34.162 1.00 88.12 561 ARG A N 1
ATOM 4175 C CA . ARG A 1 561 ? -30.555 -29.072 -33.018 1.00 88.12 561 ARG A CA 1
ATOM 4176 C C . ARG A 1 561 ? -31.190 -29.352 -31.665 1.00 88.12 561 ARG A C 1
ATOM 4178 O O . ARG A 1 561 ? -30.552 -29.153 -30.633 1.00 88.12 561 ARG A O 1
ATOM 4185 N N . TRP A 1 562 ? -32.457 -29.738 -31.676 1.00 87.88 562 TRP A N 1
ATOM 4186 C CA . TRP A 1 562 ? -33.286 -29.831 -30.484 1.00 87.88 562 TRP A CA 1
ATOM 4187 C C . TRP A 1 562 ? -33.462 -31.288 -30.080 1.00 87.88 562 TRP A C 1
ATOM 4189 O O . TRP A 1 562 ? -33.466 -32.180 -30.924 1.00 87.88 562 TRP A O 1
ATOM 4199 N N . ILE A 1 563 ? -33.611 -31.521 -28.782 1.00 88.00 563 ILE A N 1
ATOM 4200 C CA . ILE A 1 563 ? -34.120 -32.775 -28.234 1.00 88.00 563 ILE A CA 1
ATOM 4201 C C . ILE A 1 563 ? -35.384 -32.427 -27.459 1.00 88.00 563 ILE A C 1
ATOM 4203 O O . ILE A 1 563 ? -35.360 -31.570 -26.572 1.00 88.00 563 ILE A O 1
ATOM 4207 N N . GLU A 1 564 ? -36.483 -33.086 -27.805 1.00 85.38 564 GLU A N 1
ATOM 4208 C CA . GLU A 1 564 ? -37.765 -32.919 -27.129 1.00 85.38 564 GLU A CA 1
ATOM 4209 C C . GLU A 1 564 ? -37.894 -33.966 -26.020 1.00 85.38 564 GLU A C 1
ATOM 4211 O O . GLU A 1 564 ? -37.887 -35.170 -26.270 1.00 85.38 564 GLU A O 1
ATOM 4216 N N . ILE A 1 565 ? -37.986 -33.502 -24.772 1.00 80.25 565 ILE A N 1
ATOM 4217 C CA . ILE A 1 565 ? -38.214 -34.340 -23.593 1.00 80.25 565 ILE A CA 1
ATOM 4218 C C . ILE A 1 565 ? -39.548 -33.906 -22.981 1.00 80.25 565 ILE A C 1
ATOM 4220 O O . ILE A 1 565 ? -39.614 -33.012 -22.134 1.00 80.25 565 ILE A O 1
ATOM 4224 N N . GLY A 1 566 ? -40.636 -34.519 -23.451 1.00 79.94 566 GLY A N 1
ATOM 4225 C CA . GLY A 1 566 ? -41.994 -34.127 -23.068 1.00 79.94 566 GLY A CA 1
ATOM 4226 C C . GLY A 1 566 ? -42.286 -32.671 -23.471 1.00 79.94 566 GLY A C 1
ATOM 4227 O O . GLY A 1 566 ? -42.108 -32.336 -24.638 1.00 79.94 566 GLY A O 1
ATOM 4228 N N . PRO A 1 567 ? -42.712 -31.785 -22.549 1.00 75.69 567 PRO A N 1
ATOM 4229 C CA . PRO A 1 567 ? -43.000 -30.384 -22.871 1.00 75.69 567 PRO A CA 1
ATOM 4230 C C . PRO A 1 567 ? -41.742 -29.504 -22.998 1.00 75.69 567 PRO A C 1
ATOM 4232 O O . PRO A 1 567 ? -41.861 -28.307 -23.257 1.00 75.69 567 PRO A O 1
ATOM 4235 N N . ILE A 1 568 ? -40.546 -30.056 -22.764 1.00 77.25 568 ILE A N 1
ATOM 4236 C CA . ILE A 1 568 ? -39.293 -29.300 -22.724 1.00 77.25 568 ILE A CA 1
ATOM 4237 C C . ILE A 1 568 ? -38.509 -29.557 -24.009 1.00 77.25 568 ILE A C 1
ATOM 4239 O O . ILE A 1 568 ? -38.028 -30.664 -24.246 1.00 77.25 568 ILE A O 1
ATOM 4243 N N . GLY A 1 569 ? -38.330 -28.506 -24.808 1.00 82.06 569 GLY A N 1
ATOM 4244 C CA . GLY A 1 569 ? -37.337 -28.487 -25.877 1.00 82.06 569 GLY A CA 1
ATOM 4245 C C . GLY A 1 569 ? -35.987 -28.061 -25.308 1.00 82.06 569 GLY A C 1
ATOM 4246 O O . GLY A 1 569 ? -35.845 -26.932 -24.839 1.00 82.06 569 GLY A O 1
ATOM 4247 N N . LEU A 1 570 ? -34.993 -28.948 -25.342 1.00 85.81 570 LEU A N 1
ATOM 4248 C CA . LEU A 1 570 ? -33.623 -28.638 -24.940 1.00 85.81 570 LEU A CA 1
ATOM 4249 C C . LEU A 1 570 ? -32.743 -28.522 -26.182 1.00 85.81 570 LEU A C 1
ATOM 4251 O O . LEU A 1 570 ? -32.664 -29.456 -26.977 1.00 85.81 570 LEU A O 1
ATOM 4255 N N . GLN A 1 571 ? -32.030 -27.405 -26.311 1.00 91.25 571 GLN A N 1
ATOM 4256 C CA . GLN A 1 571 ? -30.937 -27.275 -27.266 1.00 91.25 571 GLN A CA 1
ATOM 4257 C C . GLN A 1 571 ? -29.616 -27.568 -26.533 1.00 91.25 571 GLN A C 1
ATOM 4259 O O . GLN A 1 571 ? -29.164 -26.734 -25.744 1.00 91.25 571 GLN A O 1
ATOM 4264 N N . PRO A 1 572 ? -28.967 -28.730 -26.746 1.00 92.94 572 PRO A N 1
ATOM 4265 C CA . PRO A 1 572 ? -27.808 -29.128 -25.942 1.00 92.94 572 PRO A CA 1
ATOM 4266 C C . PRO A 1 572 ? -26.623 -28.153 -26.026 1.00 92.94 572 PRO A C 1
ATOM 4268 O O . PRO A 1 572 ? -25.864 -28.010 -25.068 1.00 92.94 572 PRO A O 1
ATOM 4271 N N . SER A 1 573 ? -26.485 -27.425 -27.139 1.00 93.69 573 SER A N 1
ATOM 4272 C CA . SER A 1 573 ? -25.450 -26.399 -27.308 1.00 93.69 573 SER A CA 1
ATOM 4273 C C . SER A 1 573 ? -25.554 -25.249 -26.298 1.00 93.69 573 SER A C 1
ATOM 4275 O O . SER A 1 573 ? -24.532 -24.657 -25.953 1.00 93.69 573 SER A O 1
ATOM 4277 N N . GLU A 1 574 ? -26.750 -24.942 -25.784 1.00 91.00 574 GLU A N 1
ATOM 4278 C CA . GLU A 1 574 ? -26.944 -23.904 -24.765 1.00 91.00 574 GLU A CA 1
ATOM 4279 C C . GLU A 1 574 ? -26.275 -24.277 -23.434 1.00 91.00 574 GLU A C 1
ATOM 4281 O O . GLU A 1 574 ? -25.690 -23.417 -22.777 1.00 91.00 574 GLU A O 1
ATOM 4286 N N . LEU A 1 575 ? -26.263 -25.568 -23.081 1.00 91.44 575 LEU A N 1
ATOM 4287 C CA . LEU A 1 575 ? -25.548 -26.090 -21.910 1.00 91.44 575 LEU A CA 1
ATOM 4288 C C . LEU A 1 575 ? -24.043 -26.244 -22.172 1.00 91.44 575 LEU A C 1
ATOM 4290 O O . LEU A 1 575 ? -23.222 -25.985 -21.288 1.00 91.44 575 LEU A O 1
ATOM 4294 N N . ALA A 1 576 ? -23.672 -26.624 -23.398 1.00 94.94 576 ALA A N 1
ATOM 4295 C CA . ALA A 1 576 ? -22.279 -26.805 -23.789 1.00 94.94 576 ALA A CA 1
ATOM 4296 C C . ALA A 1 576 ? -21.473 -25.497 -23.725 1.00 94.94 576 ALA A C 1
ATOM 4298 O O . ALA A 1 576 ? -20.315 -25.527 -23.321 1.00 94.94 576 ALA A O 1
ATOM 4299 N N . LYS A 1 577 ? -22.066 -24.343 -24.066 1.00 94.19 577 LYS A N 1
ATOM 4300 C CA . LYS A 1 577 ? -21.386 -23.031 -24.078 1.00 94.19 577 LYS A CA 1
ATOM 4301 C C . LYS A 1 577 ? -20.738 -22.633 -22.741 1.00 94.19 577 LYS A C 1
ATOM 4303 O O . LYS A 1 577 ? -19.522 -22.442 -22.715 1.00 94.19 577 LYS A O 1
ATOM 4308 N N . PRO A 1 578 ? -21.478 -22.493 -21.623 1.00 92.25 578 PRO A N 1
ATOM 4309 C CA . PRO A 1 578 ? -20.871 -22.118 -20.347 1.00 92.25 578 PRO A CA 1
ATOM 4310 C C . PRO A 1 578 ? -19.913 -23.200 -19.831 1.00 92.25 578 PRO A C 1
ATOM 4312 O O . PRO A 1 578 ? -18.858 -22.880 -19.285 1.00 92.25 578 PRO A O 1
ATOM 4315 N N . ALA A 1 579 ? -20.231 -24.478 -20.057 1.00 94.06 579 ALA A N 1
ATOM 4316 C CA . ALA A 1 579 ? -19.375 -25.589 -19.659 1.00 94.06 579 ALA A CA 1
ATOM 4317 C C . ALA A 1 579 ? -18.036 -25.590 -20.422 1.00 94.06 579 ALA A C 1
ATOM 4319 O O . ALA A 1 579 ? -16.980 -25.778 -19.818 1.00 94.06 579 ALA A O 1
ATOM 4320 N N . PHE A 1 580 ? -18.062 -25.278 -21.720 1.00 96.69 580 PHE A N 1
ATOM 4321 C CA . PHE A 1 580 ? -16.879 -25.080 -22.552 1.00 96.69 580 PHE A CA 1
ATOM 4322 C C . PHE A 1 580 ? -15.991 -23.958 -22.014 1.00 96.69 580 PHE A C 1
ATOM 4324 O O . PHE A 1 580 ? -14.788 -24.160 -21.872 1.00 96.69 580 PHE A O 1
ATOM 4331 N N . ILE A 1 581 ? -16.572 -22.804 -21.662 1.00 95.25 581 ILE A N 1
ATOM 4332 C CA . ILE A 1 581 ? -15.817 -21.671 -21.104 1.00 95.25 581 ILE A CA 1
ATOM 4333 C C . ILE A 1 581 ? -15.078 -22.104 -19.832 1.00 95.25 581 ILE A C 1
ATOM 4335 O O . ILE A 1 581 ? -13.882 -21.849 -19.693 1.00 95.25 581 ILE A O 1
ATOM 4339 N N . VAL A 1 582 ? -15.758 -22.807 -18.920 1.00 93.88 582 VAL A N 1
ATOM 4340 C CA . VAL A 1 582 ? -15.140 -23.314 -17.684 1.00 93.88 582 VAL A CA 1
ATOM 4341 C C . VAL A 1 582 ? -14.014 -24.305 -17.995 1.00 93.88 582 VAL A C 1
ATOM 4343 O O . VAL A 1 582 ? -12.927 -24.198 -17.426 1.00 93.88 582 VAL A O 1
ATOM 4346 N N . MET A 1 583 ? -14.246 -25.244 -18.915 1.00 94.69 583 MET A N 1
ATOM 4347 C CA . MET A 1 583 ? -13.277 -26.275 -19.291 1.00 94.69 583 MET A CA 1
ATOM 4348 C C . MET A 1 583 ? -12.036 -25.701 -19.976 1.00 94.69 583 MET A C 1
ATOM 4350 O O . MET A 1 583 ? -10.911 -25.996 -19.569 1.00 94.69 583 MET A O 1
ATOM 4354 N N . ALA A 1 584 ? -12.222 -24.853 -20.986 1.00 94.50 584 ALA A N 1
ATOM 4355 C CA . ALA A 1 584 ? -11.128 -24.222 -21.706 1.00 94.50 584 ALA A CA 1
ATOM 4356 C C . ALA A 1 584 ? -10.328 -23.290 -20.784 1.00 94.50 584 ALA A C 1
ATOM 4358 O O . ALA A 1 584 ? -9.099 -23.361 -20.773 1.00 94.50 584 ALA A O 1
ATOM 4359 N N . ALA A 1 585 ? -10.994 -22.484 -19.945 1.00 93.56 585 ALA A N 1
ATOM 4360 C CA . ALA A 1 585 ? -10.315 -21.641 -18.961 1.00 93.56 585 ALA A CA 1
ATOM 4361 C C . ALA A 1 585 ? -9.506 -22.470 -17.956 1.00 93.56 585 ALA A C 1
ATOM 4363 O O . ALA A 1 585 ? -8.378 -22.105 -17.627 1.00 93.56 585 ALA A O 1
ATOM 4364 N N . TRP A 1 586 ? -10.049 -23.599 -17.488 1.00 93.31 586 TRP A N 1
ATOM 4365 C CA . TRP A 1 586 ? -9.345 -24.480 -16.563 1.00 93.31 586 TRP A CA 1
ATOM 4366 C C . TRP A 1 586 ? -8.084 -25.084 -17.189 1.00 93.31 586 TRP A C 1
ATOM 4368 O O . TRP A 1 586 ? -7.015 -24.961 -16.593 1.00 93.31 586 TRP A O 1
ATOM 4378 N N . PHE A 1 587 ? -8.166 -25.683 -18.380 1.00 92.88 587 PHE A N 1
ATOM 4379 C CA . PHE A 1 587 ? -6.988 -26.273 -19.027 1.00 92.88 587 PHE A CA 1
ATOM 4380 C C . PHE A 1 587 ? -5.926 -25.229 -19.376 1.00 92.88 587 PHE A C 1
ATOM 4382 O O . PHE A 1 587 ? -4.737 -25.465 -19.162 1.00 92.88 587 PHE A O 1
ATOM 4389 N N . MET A 1 588 ? -6.342 -24.052 -19.841 1.00 91.25 588 MET A N 1
ATOM 4390 C CA . MET A 1 588 ? -5.431 -22.934 -20.074 1.00 91.25 588 MET A CA 1
ATOM 4391 C C . MET A 1 588 ? -4.753 -22.472 -18.775 1.00 91.25 588 MET A C 1
ATOM 4393 O O . MET A 1 588 ? -3.535 -22.304 -18.744 1.00 91.25 588 MET A O 1
ATOM 4397 N N . ALA A 1 589 ? -5.499 -22.336 -17.675 1.00 88.31 589 ALA A N 1
ATOM 4398 C CA . ALA A 1 589 ? -4.936 -21.964 -16.378 1.00 88.31 589 ALA A CA 1
ATOM 4399 C C . ALA A 1 589 ? -3.993 -23.035 -15.802 1.00 88.31 589 ALA A C 1
ATOM 4401 O O . ALA A 1 589 ? -2.988 -22.694 -15.178 1.00 88.31 589 ALA A O 1
ATOM 4402 N N . GLU A 1 590 ? -4.286 -24.321 -16.006 1.00 87.06 590 GLU A N 1
ATOM 4403 C CA . GLU A 1 590 ? -3.418 -25.406 -15.545 1.00 87.06 590 GLU A CA 1
ATOM 4404 C C . GLU A 1 590 ? -2.123 -25.469 -16.365 1.00 87.06 590 GLU A C 1
ATOM 4406 O O . GLU A 1 590 ? -1.067 -25.642 -15.771 1.00 87.06 590 GLU A O 1
ATOM 4411 N N . HIS A 1 591 ? -2.159 -25.195 -17.676 1.00 85.62 591 HIS A N 1
ATOM 4412 C CA . HIS A 1 591 ? -0.940 -25.042 -18.485 1.00 85.62 591 HIS A CA 1
ATOM 4413 C C . HIS A 1 591 ? -0.028 -23.919 -17.967 1.00 85.62 591 HIS A C 1
ATOM 4415 O O . HIS A 1 591 ? 1.191 -24.053 -17.977 1.00 85.62 591 HIS A O 1
ATOM 4421 N N . VAL A 1 592 ? -0.598 -22.815 -17.465 1.00 78.56 592 VAL A N 1
ATOM 4422 C CA . VAL A 1 592 ? 0.190 -21.734 -16.841 1.00 78.56 592 VAL A CA 1
ATOM 4423 C C . VAL A 1 592 ? 0.861 -22.197 -15.543 1.00 78.56 592 VAL A C 1
ATOM 4425 O O . VAL A 1 592 ? 1.946 -21.726 -15.213 1.00 78.56 592 VAL A O 1
ATOM 4428 N N . ARG A 1 593 ? 0.231 -23.110 -14.794 1.00 79.25 593 ARG A N 1
ATOM 4429 C CA . ARG A 1 593 ? 0.772 -23.652 -13.536 1.00 79.25 593 ARG A CA 1
ATOM 4430 C C . ARG A 1 593 ? 1.773 -24.785 -13.754 1.00 79.25 593 ARG A C 1
ATOM 4432 O O . ARG A 1 593 ? 2.718 -24.899 -12.981 1.00 79.25 593 ARG A O 1
ATOM 4439 N N . LYS A 1 594 ? 1.530 -25.618 -14.764 1.00 85.62 594 LYS A N 1
ATOM 4440 C CA . LYS A 1 594 ? 2.261 -26.840 -15.110 1.00 85.62 594 LYS A CA 1
ATOM 4441 C C . LYS A 1 594 ? 2.520 -26.851 -16.618 1.00 85.62 594 LYS A C 1
ATOM 4443 O O . LYS A 1 594 ? 1.695 -27.383 -17.369 1.00 85.62 594 LYS A O 1
ATOM 4448 N N . PRO A 1 595 ? 3.618 -26.231 -17.081 1.00 80.00 595 PRO A N 1
ATOM 4449 C CA . PRO A 1 595 ? 3.910 -26.075 -18.507 1.00 80.00 595 PRO A CA 1
ATOM 4450 C C . PRO A 1 595 ? 3.984 -27.396 -19.288 1.00 80.00 595 PRO A C 1
ATOM 4452 O O . PRO A 1 595 ? 3.698 -27.420 -20.483 1.00 80.00 595 PRO A O 1
ATOM 4455 N N . GLU A 1 596 ? 4.323 -28.500 -18.619 1.00 84.81 596 GLU A N 1
ATOM 4456 C CA . GLU A 1 596 ? 4.336 -29.857 -19.169 1.00 84.81 596 GLU A CA 1
ATOM 4457 C C . GLU A 1 596 ? 2.946 -30.378 -19.574 1.00 84.81 596 GLU A C 1
ATOM 4459 O O . GLU A 1 596 ? 2.836 -31.287 -20.397 1.00 84.81 596 GLU A O 1
ATOM 4464 N N . MET A 1 597 ? 1.867 -29.810 -19.027 1.00 85.12 597 MET A N 1
ATOM 4465 C CA . MET A 1 597 ? 0.506 -30.182 -19.394 1.00 85.12 597 MET A CA 1
ATOM 4466 C C . MET A 1 597 ? 0.115 -29.481 -20.702 1.00 85.12 597 MET A C 1
ATOM 4468 O O . MET A 1 597 ? 0.121 -28.254 -20.735 1.00 85.12 597 MET A O 1
ATOM 4472 N N . PRO A 1 598 ? -0.332 -30.178 -21.762 1.00 91.44 598 PRO A N 1
ATOM 4473 C CA . PRO A 1 598 ? -0.686 -29.561 -23.046 1.00 91.44 598 PRO A CA 1
ATOM 4474 C C . PRO A 1 598 ? -2.059 -28.850 -23.022 1.00 91.44 598 PRO A C 1
ATOM 4476 O O . PRO A 1 598 ? -2.892 -29.039 -23.905 1.00 91.44 598 PRO A O 1
ATOM 4479 N N . GLY A 1 599 ? -2.330 -28.026 -22.005 1.00 90.06 599 GLY A N 1
ATOM 4480 C CA . GLY A 1 599 ? -3.654 -27.454 -21.744 1.00 90.06 599 GLY A CA 1
ATOM 4481 C C . GLY A 1 599 ? -4.201 -26.555 -22.858 1.00 90.06 599 GLY A C 1
ATOM 4482 O O . GLY A 1 599 ? -5.397 -26.609 -23.137 1.00 90.06 599 GLY A O 1
ATOM 4483 N N . LEU A 1 600 ? -3.352 -25.789 -23.555 1.00 90.31 600 LEU A N 1
ATOM 4484 C CA . LEU A 1 600 ? -3.789 -24.998 -24.716 1.00 90.31 600 LEU A CA 1
ATOM 4485 C C . LEU A 1 600 ? -4.230 -25.891 -25.885 1.00 90.31 600 LEU A C 1
ATOM 4487 O O . LEU A 1 600 ? -5.279 -25.650 -26.477 1.00 90.31 600 LEU A O 1
ATOM 4491 N N . LEU A 1 601 ? -3.456 -26.937 -26.196 1.00 92.25 601 LEU A N 1
ATOM 4492 C CA . LEU A 1 601 ? -3.800 -27.891 -27.254 1.00 92.25 601 LEU A CA 1
ATOM 4493 C C . LEU A 1 601 ? -5.125 -28.591 -26.939 1.00 92.25 601 LEU A C 1
ATOM 4495 O O . LEU A 1 601 ? -5.981 -28.704 -27.811 1.00 92.25 601 LEU A O 1
ATOM 4499 N N . ILE A 1 602 ? -5.324 -28.994 -25.680 1.00 94.31 602 ILE A N 1
ATOM 4500 C CA . ILE A 1 602 ? -6.591 -29.569 -25.222 1.00 94.31 602 ILE A CA 1
ATOM 4501 C C . ILE A 1 602 ? -7.734 -28.567 -25.438 1.00 94.31 602 ILE A C 1
ATOM 4503 O O . ILE A 1 602 ? -8.753 -28.931 -26.015 1.00 94.31 602 ILE A O 1
ATOM 4507 N N . ALA A 1 603 ? -7.573 -27.299 -25.046 1.00 94.50 603 ALA A N 1
ATOM 4508 C CA . ALA A 1 603 ? -8.606 -26.280 -25.236 1.00 94.50 603 ALA A CA 1
ATOM 4509 C C . ALA A 1 603 ? -8.953 -26.047 -26.722 1.00 94.50 603 ALA A C 1
ATOM 4511 O O . ALA A 1 603 ? -10.134 -25.958 -27.058 1.00 94.50 603 ALA A O 1
ATOM 4512 N N . LEU A 1 604 ? -7.951 -26.008 -27.611 1.00 94.19 604 LEU A N 1
ATOM 4513 C CA . LEU A 1 604 ? -8.143 -25.907 -29.066 1.00 94.19 604 LEU A CA 1
ATOM 4514 C C . LEU A 1 604 ? -8.921 -27.106 -29.622 1.00 94.19 604 LEU A C 1
ATOM 4516 O O . LEU A 1 604 ? -9.847 -26.923 -30.410 1.00 94.19 604 LEU A O 1
ATOM 4520 N N . LEU A 1 605 ? -8.584 -28.324 -29.188 1.00 96.25 605 LEU A N 1
ATOM 4521 C CA . LEU A 1 605 ? -9.290 -29.539 -29.595 1.00 96.25 605 LEU A CA 1
ATOM 4522 C C . LEU A 1 605 ? -10.748 -29.526 -29.126 1.00 96.25 605 LEU A C 1
ATOM 4524 O O . LEU A 1 605 ? -11.643 -29.799 -29.922 1.00 96.25 605 LEU A O 1
ATOM 4528 N N . LEU A 1 606 ? -11.006 -29.154 -27.867 1.00 95.94 606 LEU A N 1
ATOM 4529 C CA . LEU A 1 606 ? -12.371 -29.042 -27.342 1.00 95.94 606 LEU A CA 1
ATOM 4530 C C . LEU A 1 606 ? -13.189 -28.007 -28.126 1.00 95.94 606 LEU A C 1
ATOM 4532 O O . LEU A 1 606 ? -14.351 -28.263 -28.441 1.00 95.94 606 LEU A O 1
ATOM 4536 N N . ALA A 1 607 ? -12.582 -26.870 -28.482 1.00 96.19 607 ALA A N 1
ATOM 4537 C CA . ALA A 1 607 ? -13.220 -25.846 -29.303 1.00 96.19 607 ALA A CA 1
ATOM 4538 C C . ALA A 1 607 ? -13.538 -26.368 -30.711 1.00 96.19 607 ALA A C 1
ATOM 4540 O O . ALA A 1 607 ? -14.654 -26.190 -31.192 1.00 96.19 607 ALA A O 1
ATOM 4541 N N . GLY A 1 608 ? -12.583 -27.050 -31.352 1.00 96.00 608 GLY A N 1
ATOM 4542 C CA . GLY A 1 608 ? -12.752 -27.629 -32.685 1.00 96.00 608 GLY A CA 1
ATOM 4543 C C . GLY A 1 608 ? -13.864 -28.676 -32.736 1.00 96.00 608 GLY A C 1
ATOM 4544 O O . GLY A 1 608 ? -14.718 -28.614 -33.616 1.00 96.00 608 GLY A O 1
ATOM 4545 N N . VAL A 1 609 ? -13.911 -29.586 -31.756 1.00 96.75 609 VAL A N 1
ATOM 4546 C CA . VAL A 1 609 ? -14.991 -30.581 -31.628 1.00 96.75 609 VAL A CA 1
ATOM 4547 C C . VAL A 1 609 ? -16.343 -29.895 -31.447 1.00 96.75 609 VAL A C 1
ATOM 4549 O O . VAL A 1 609 ? -17.309 -30.239 -32.128 1.00 96.75 609 VAL A O 1
ATOM 4552 N N . PHE A 1 610 ? -16.419 -28.902 -30.559 1.00 97.44 610 PHE A N 1
ATOM 4553 C CA . PHE A 1 610 ? -17.674 -28.217 -30.271 1.00 97.44 610 PHE A CA 1
ATOM 4554 C C . PHE A 1 610 ? -18.191 -27.418 -31.477 1.00 97.44 610 PHE A C 1
ATOM 4556 O O . PHE A 1 610 ? -19.350 -27.565 -31.865 1.00 97.44 610 PHE A O 1
ATOM 4563 N N . VAL A 1 611 ? -17.328 -26.627 -32.121 1.00 96.31 611 VAL A N 1
ATOM 4564 C CA . VAL A 1 611 ? -17.681 -25.859 -33.325 1.00 96.31 611 VAL A CA 1
ATOM 4565 C C . VAL A 1 611 ? -18.020 -26.789 -34.490 1.00 96.31 611 VAL A C 1
ATOM 4567 O O . VAL A 1 611 ? -18.989 -26.527 -35.198 1.00 96.31 611 VAL A O 1
ATOM 4570 N N . GLY A 1 612 ? -17.284 -27.891 -34.662 1.00 95.81 612 GLY A N 1
ATOM 4571 C CA . GLY A 1 612 ? -17.559 -28.891 -35.694 1.00 95.81 612 GLY A CA 1
ATOM 4572 C C . GLY A 1 612 ? -18.962 -29.486 -35.574 1.00 95.81 612 GLY A C 1
ATOM 4573 O O . GLY A 1 612 ? -19.687 -29.545 -36.564 1.00 95.81 612 GLY A O 1
ATOM 4574 N N . LEU A 1 613 ? -19.393 -29.840 -34.358 1.00 95.00 613 LEU A N 1
ATOM 4575 C CA . LEU A 1 613 ? -20.756 -30.328 -34.127 1.00 95.00 613 LEU A CA 1
ATOM 4576 C C . LEU A 1 613 ? -21.823 -29.263 -34.404 1.00 95.00 613 LEU A C 1
ATOM 4578 O O . LEU A 1 613 ? -22.858 -29.587 -34.977 1.00 95.00 613 LEU A O 1
ATOM 4582 N N . LEU A 1 614 ? -21.578 -27.996 -34.056 1.00 94.25 614 LEU A N 1
ATOM 4583 C CA . LEU A 1 614 ? -22.509 -26.906 -34.382 1.00 94.25 614 LEU A CA 1
ATOM 4584 C C . LEU A 1 614 ? -22.662 -26.714 -35.896 1.00 94.25 614 LEU A C 1
ATOM 4586 O O . LEU A 1 614 ? -23.778 -26.532 -36.382 1.00 94.25 614 LEU A O 1
ATOM 4590 N N . VAL A 1 615 ? -21.562 -26.810 -36.648 1.00 93.56 615 VAL A N 1
ATOM 4591 C CA . VAL A 1 615 ? -21.579 -26.720 -38.117 1.00 93.56 615 VAL A CA 1
ATOM 4592 C C . VAL A 1 615 ? -22.327 -27.902 -38.740 1.00 93.56 615 VAL A C 1
ATOM 4594 O O . VAL A 1 615 ? -23.079 -27.698 -39.689 1.00 93.56 615 VAL A O 1
ATOM 4597 N N . LEU A 1 616 ? -22.183 -29.113 -38.186 1.00 92.69 616 LEU A N 1
ATOM 4598 C CA . LEU A 1 616 ? -22.960 -30.289 -38.605 1.00 92.69 616 LEU A CA 1
ATOM 4599 C C . LEU A 1 616 ? -24.462 -30.156 -38.306 1.00 92.69 616 LEU A C 1
ATOM 4601 O O . LEU A 1 616 ? -25.264 -30.813 -38.962 1.00 92.69 616 LEU A O 1
ATOM 4605 N N . GLN A 1 617 ? -24.846 -29.315 -37.341 1.00 91.25 617 GLN A N 1
ATOM 4606 C CA . GLN A 1 617 ? -26.237 -28.983 -37.000 1.00 91.25 617 GLN A CA 1
ATOM 4607 C C . GLN A 1 617 ? -26.786 -27.746 -37.753 1.00 91.25 617 GLN A C 1
ATOM 4609 O O . GLN A 1 617 ? -27.783 -27.138 -37.351 1.00 91.25 617 GLN A O 1
ATOM 4614 N N . PRO A 1 618 ? -26.224 -27.413 -38.917 1.00 89.56 618 PRO A N 1
ATOM 4615 C CA . PRO A 1 618 ? -26.247 -26.081 -39.545 1.00 89.56 618 PRO A CA 1
ATOM 4616 C C . PRO A 1 618 ? -26.322 -24.813 -38.658 1.00 89.56 618 PRO A C 1
ATOM 4618 O O . PRO A 1 618 ? -26.883 -23.805 -39.097 1.00 89.56 618 PRO A O 1
ATOM 4621 N N . ASP A 1 619 ? -25.817 -24.801 -37.414 1.00 86.44 619 ASP A N 1
ATOM 4622 C CA . ASP A 1 619 ? -25.989 -23.682 -36.462 1.00 86.44 619 ASP A CA 1
ATOM 4623 C C . ASP A 1 619 ? -24.876 -22.623 -36.520 1.00 86.44 619 ASP A C 1
ATOM 4625 O O . ASP A 1 619 ? -24.115 -22.416 -35.574 1.00 86.44 619 ASP A O 1
ATOM 4629 N N . PHE A 1 620 ? -24.811 -21.895 -37.636 1.00 87.56 620 PHE A N 1
ATOM 4630 C CA . PHE A 1 620 ? -23.781 -20.874 -37.855 1.00 87.56 620 PHE A CA 1
ATOM 4631 C C . PHE A 1 620 ? -23.793 -19.735 -36.826 1.00 87.56 620 PHE A C 1
ATOM 4633 O O . PHE A 1 620 ? -22.737 -19.185 -36.511 1.00 87.56 620 PHE A O 1
ATOM 4640 N N . GLY A 1 621 ? -24.965 -19.383 -36.286 1.00 86.31 621 GLY A N 1
ATOM 4641 C CA . GLY A 1 621 ? -25.087 -18.330 -35.277 1.00 86.31 621 GLY A CA 1
ATOM 4642 C C . GLY A 1 621 ? -24.399 -18.723 -33.972 1.00 86.31 621 GLY A C 1
ATOM 4643 O O . GLY A 1 621 ? -23.585 -17.966 -33.438 1.00 86.31 621 GLY A O 1
ATOM 4644 N N . GLN A 1 622 ? -24.667 -19.938 -33.490 1.00 89.19 622 GLN A N 1
ATOM 4645 C CA . GLN A 1 622 ? -24.015 -20.463 -32.292 1.00 89.19 622 GLN A CA 1
ATOM 4646 C C . GLN A 1 622 ? -22.535 -20.771 -32.547 1.00 89.19 622 GLN A C 1
ATOM 4648 O O . GLN A 1 622 ? -21.707 -20.491 -31.678 1.00 89.19 622 GLN A O 1
ATOM 4653 N N . SER A 1 623 ? -22.169 -21.266 -33.738 1.00 92.50 623 SER A N 1
ATOM 4654 C CA . SER A 1 623 ? -20.763 -21.449 -34.126 1.00 92.50 623 SER A CA 1
ATOM 4655 C C . SER A 1 623 ? -19.984 -20.137 -34.027 1.00 92.50 623 SER A C 1
ATOM 4657 O O . SER A 1 623 ? -18.935 -20.101 -33.386 1.00 92.50 623 SER A O 1
ATOM 4659 N N . ALA A 1 624 ? -20.507 -19.046 -34.598 1.00 91.44 624 ALA A N 1
ATOM 4660 C CA . ALA A 1 624 ? -19.867 -17.735 -34.539 1.00 91.44 624 ALA A CA 1
ATOM 4661 C C . ALA A 1 624 ? -19.715 -17.241 -33.092 1.00 91.44 624 ALA A C 1
ATOM 4663 O O . ALA A 1 624 ? -18.646 -16.766 -32.714 1.00 91.44 624 ALA A O 1
ATOM 4664 N N . LEU A 1 625 ? -20.747 -17.411 -32.258 1.00 91.12 625 LEU A N 1
ATOM 4665 C CA . LEU A 1 625 ? -20.705 -17.016 -30.850 1.00 91.12 625 LEU A CA 1
ATOM 4666 C C . LEU A 1 625 ? -19.620 -17.768 -30.066 1.00 91.12 625 LEU A C 1
ATOM 4668 O O . LEU A 1 625 ? -18.867 -17.148 -29.312 1.00 91.12 625 LEU A O 1
ATOM 4672 N N . VAL A 1 626 ? -19.517 -19.087 -30.246 1.00 93.75 626 VAL A N 1
ATOM 4673 C CA . VAL A 1 626 ? -18.488 -19.911 -29.591 1.00 93.75 626 VAL A CA 1
ATOM 4674 C C . VAL A 1 626 ? -17.096 -19.516 -30.071 1.00 93.75 626 VAL A C 1
ATOM 4676 O O . VAL A 1 626 ? -16.207 -19.345 -29.241 1.00 93.75 626 VAL A O 1
ATOM 4679 N N . VAL A 1 627 ? -16.911 -19.299 -31.377 1.00 94.00 627 VAL A N 1
ATOM 4680 C CA . VAL A 1 627 ? -15.630 -18.856 -31.947 1.00 94.00 627 VAL A CA 1
ATOM 4681 C C . VAL A 1 627 ? -15.221 -17.495 -31.385 1.00 94.00 627 VAL A C 1
ATOM 4683 O O . VAL A 1 627 ? -14.106 -17.362 -30.892 1.00 94.00 627 VAL A O 1
ATOM 4686 N N . ILE A 1 628 ? -16.115 -16.502 -31.378 1.00 92.56 628 ILE A N 1
ATOM 4687 C CA . ILE A 1 628 ? -15.839 -15.163 -30.828 1.00 92.56 628 ILE A CA 1
ATOM 4688 C C . ILE A 1 628 ? -15.498 -15.249 -29.339 1.00 92.56 628 ILE A C 1
ATOM 4690 O O . ILE A 1 628 ? -14.535 -14.634 -28.880 1.00 92.56 628 ILE A O 1
ATOM 4694 N N . THR A 1 629 ? -16.264 -16.039 -28.585 1.00 92.31 629 THR A N 1
ATOM 4695 C CA . THR A 1 629 ? -16.030 -16.237 -27.152 1.00 92.31 629 THR A CA 1
ATOM 4696 C C . THR A 1 629 ? -14.670 -16.883 -26.918 1.00 92.31 629 THR A C 1
ATOM 4698 O O . THR A 1 629 ? -13.900 -16.420 -26.081 1.00 92.31 629 THR A O 1
ATOM 4701 N N . PHE A 1 630 ? -14.331 -17.916 -27.686 1.00 94.94 630 PHE A N 1
ATOM 4702 C CA . PHE A 1 630 ? -13.053 -18.597 -27.563 1.00 94.94 630 PHE A CA 1
ATOM 4703 C C . PHE A 1 630 ? -11.881 -17.700 -27.969 1.00 94.94 630 PHE A C 1
ATOM 4705 O O . PHE A 1 630 ? -10.890 -17.654 -27.251 1.00 94.94 630 PHE A O 1
ATOM 4712 N N . ILE A 1 631 ? -12.015 -16.905 -29.035 1.00 91.75 631 ILE A N 1
ATOM 4713 C CA . ILE A 1 631 ? -11.039 -15.870 -29.410 1.00 91.75 631 ILE A CA 1
ATOM 4714 C C . ILE A 1 631 ? -10.805 -14.904 -28.245 1.00 91.75 631 ILE A C 1
ATOM 4716 O O . ILE A 1 631 ? -9.657 -14.648 -27.882 1.00 91.75 631 ILE A O 1
ATOM 4720 N N . ALA A 1 632 ? -11.871 -14.412 -27.608 1.00 89.94 632 ALA A N 1
ATOM 4721 C CA . ALA A 1 632 ? -11.749 -13.551 -26.435 1.00 89.94 632 ALA A CA 1
ATOM 4722 C C . ALA A 1 632 ? -11.025 -14.258 -25.276 1.00 89.94 632 ALA A C 1
ATOM 4724 O O . ALA A 1 632 ? -10.172 -13.659 -24.622 1.00 89.94 632 ALA A O 1
ATOM 4725 N N . MET A 1 633 ? -11.301 -15.544 -25.048 1.00 93.56 633 MET A N 1
ATOM 4726 C CA . MET A 1 633 ? -10.594 -16.335 -24.039 1.00 93.56 633 MET A CA 1
ATOM 4727 C C . MET A 1 633 ? -9.109 -16.523 -24.369 1.00 93.56 633 MET A C 1
ATOM 4729 O O . MET A 1 633 ? -8.283 -16.430 -23.465 1.00 93.56 633 MET A O 1
ATOM 4733 N N . LEU A 1 634 ? -8.751 -16.738 -25.638 1.00 90.25 634 LEU A N 1
ATOM 4734 C CA . LEU A 1 634 ? -7.358 -16.837 -26.083 1.00 90.25 634 LEU A CA 1
ATOM 4735 C C . LEU A 1 634 ? -6.618 -15.502 -25.911 1.00 90.25 634 LEU A C 1
ATOM 4737 O O . LEU A 1 634 ? -5.470 -15.498 -25.469 1.00 90.25 634 LEU A O 1
ATOM 4741 N N . LEU A 1 635 ? -7.280 -14.371 -26.176 1.00 85.38 635 LEU A N 1
ATOM 4742 C CA . LEU A 1 635 ? -6.734 -13.037 -25.901 1.00 85.38 635 LEU A CA 1
ATOM 4743 C C . LEU A 1 635 ? -6.472 -12.834 -24.402 1.00 85.38 635 LEU A C 1
ATOM 4745 O O . LEU A 1 635 ? -5.402 -12.362 -24.026 1.00 85.38 635 LEU A O 1
ATOM 4749 N N . ILE A 1 636 ? -7.417 -13.229 -23.540 1.00 85.62 636 ILE A N 1
ATOM 4750 C CA . ILE A 1 636 ? -7.266 -13.163 -22.073 1.00 85.62 636 ILE A CA 1
ATOM 4751 C C . ILE A 1 636 ? -6.143 -14.087 -21.591 1.00 85.62 636 ILE A C 1
ATOM 4753 O O . ILE A 1 636 ? -5.389 -13.729 -20.689 1.00 85.62 636 ILE A O 1
ATOM 4757 N N . TYR A 1 637 ? -6.019 -15.265 -22.198 1.00 85.12 637 TYR A N 1
ATOM 4758 C CA . TYR A 1 637 ? -4.933 -16.204 -21.939 1.00 85.12 637 TYR A CA 1
ATOM 4759 C C . TYR A 1 637 ? -3.558 -15.652 -22.360 1.00 85.12 637 TYR A C 1
ATOM 4761 O O . TYR A 1 637 ? -2.536 -16.077 -21.822 1.00 85.12 637 TYR A O 1
ATOM 4769 N N . GLY A 1 638 ? -3.530 -14.665 -23.262 1.00 83.00 638 GLY A N 1
ATOM 4770 C CA . GLY A 1 638 ? -2.323 -13.958 -23.685 1.00 83.00 638 GLY A CA 1
ATOM 4771 C C . GLY A 1 638 ? -1.850 -14.299 -25.098 1.00 83.00 638 GLY A C 1
ATOM 4772 O O . GLY A 1 638 ? -0.704 -14.000 -25.426 1.00 83.00 638 GLY A O 1
ATOM 4773 N N . ILE A 1 639 ? -2.688 -14.915 -25.946 1.00 82.00 639 ILE A N 1
ATOM 4774 C CA . ILE A 1 639 ? -2.362 -15.096 -27.368 1.00 82.00 639 ILE A CA 1
ATOM 4775 C C . ILE A 1 639 ? -2.530 -13.753 -28.098 1.00 82.00 639 ILE A C 1
ATOM 4777 O O . ILE A 1 639 ? -3.610 -13.165 -28.041 1.00 82.00 639 ILE A O 1
ATOM 4781 N N . PRO A 1 640 ? -1.500 -13.260 -28.810 1.00 76.81 640 PRO A N 1
ATOM 4782 C CA . PRO A 1 640 ? -1.586 -12.050 -29.622 1.00 76.81 640 PRO A CA 1
ATOM 4783 C C . PRO A 1 640 ? -2.713 -12.108 -30.662 1.00 76.81 640 PRO A C 1
ATOM 4785 O O . PRO A 1 640 ? -2.853 -13.095 -31.383 1.00 76.81 640 PRO A O 1
ATOM 4788 N N . TRP A 1 641 ? -3.451 -11.005 -30.822 1.00 71.94 641 TRP A N 1
ATOM 4789 C CA . TRP A 1 641 ? -4.547 -10.885 -31.798 1.00 71.94 641 TRP A CA 1
ATOM 4790 C C . TRP A 1 641 ? -4.110 -11.162 -33.249 1.00 71.94 641 TRP A C 1
ATOM 4792 O O . TRP A 1 641 ? -4.892 -11.690 -34.034 1.00 71.94 641 TRP A O 1
ATOM 4802 N N . ILE A 1 642 ? -2.848 -10.868 -33.581 1.00 66.31 642 ILE A N 1
ATOM 4803 C CA . ILE A 1 642 ? -2.240 -11.088 -34.905 1.00 66.31 642 ILE A CA 1
ATOM 4804 C C . ILE A 1 642 ? -2.205 -12.583 -35.254 1.00 66.31 642 ILE A C 1
ATOM 4806 O O . ILE A 1 642 ? -2.582 -12.971 -36.357 1.00 66.31 642 ILE A O 1
ATOM 4810 N N . LEU A 1 643 ? -1.837 -13.430 -34.284 1.00 67.75 643 LEU A N 1
ATOM 4811 C CA . LEU A 1 643 ? -1.809 -14.885 -34.460 1.00 67.75 643 LEU A CA 1
ATOM 4812 C C . LEU A 1 643 ? -3.219 -15.475 -34.564 1.00 67.75 643 LEU A C 1
ATOM 4814 O O . LEU A 1 643 ? -3.422 -16.456 -35.270 1.00 67.75 643 LEU A O 1
ATOM 4818 N N . ILE A 1 644 ? -4.199 -14.865 -33.894 1.00 62.88 644 ILE A N 1
ATOM 4819 C CA . ILE A 1 644 ? -5.592 -15.327 -33.919 1.00 62.88 644 ILE A CA 1
ATOM 4820 C C . ILE A 1 644 ? -6.274 -14.990 -35.253 1.00 62.88 644 ILE A C 1
ATOM 4822 O O . ILE A 1 644 ? -7.068 -15.785 -35.746 1.00 62.88 644 ILE A O 1
ATOM 4826 N N . LEU A 1 645 ? -5.960 -13.840 -35.858 1.00 67.44 645 LEU A N 1
ATOM 4827 C CA . LEU A 1 645 ? -6.519 -13.444 -37.156 1.00 67.44 645 LEU A CA 1
ATOM 4828 C C . LEU A 1 645 ? -5.812 -14.094 -38.356 1.00 67.44 645 LEU A C 1
ATOM 4830 O O . LEU A 1 645 ? -6.204 -13.838 -39.492 1.00 67.44 645 LEU A O 1
ATOM 4834 N N . GLY A 1 646 ? -4.772 -14.906 -38.132 1.00 58.25 646 GLY A N 1
ATOM 4835 C CA . GLY A 1 646 ? -3.994 -15.516 -39.214 1.00 58.25 646 GLY A CA 1
ATOM 4836 C C . GLY A 1 646 ? -3.291 -14.492 -40.112 1.00 58.25 646 GLY A C 1
ATOM 4837 O O . GLY A 1 646 ? -2.903 -14.820 -41.231 1.00 58.25 646 GLY A O 1
ATOM 4838 N N . ILE A 1 647 ? -3.134 -13.251 -39.641 1.00 51.75 647 ILE A N 1
ATOM 4839 C CA . ILE A 1 647 ? -2.406 -12.206 -40.355 1.00 51.75 647 ILE A CA 1
ATOM 4840 C C . ILE A 1 647 ? -0.932 -12.481 -40.078 1.00 51.75 647 ILE A C 1
ATOM 4842 O O . ILE A 1 647 ? -0.425 -12.136 -39.012 1.00 51.75 647 ILE A O 1
ATOM 4846 N N . SER A 1 648 ? -0.255 -13.169 -40.998 1.00 42.03 648 SER A N 1
ATOM 4847 C CA . SER A 1 648 ? 1.198 -13.302 -40.922 1.00 42.03 648 SER A CA 1
ATOM 4848 C C . SER A 1 648 ? 1.805 -11.903 -40.987 1.00 42.03 648 SER A C 1
ATOM 4850 O O . SER A 1 648 ? 1.586 -11.184 -41.964 1.00 42.03 648 SER A O 1
ATOM 4852 N N . SER A 1 649 ? 2.533 -11.513 -39.945 1.00 47.41 649 SER A N 1
ATOM 4853 C CA . SER A 1 649 ? 3.516 -10.433 -40.039 1.00 47.41 649 SER A CA 1
ATOM 4854 C C . SER A 1 649 ? 4.675 -10.857 -40.924 1.00 47.41 649 SER A C 1
ATOM 4856 O O . SER A 1 649 ? 5.163 -11.986 -40.672 1.00 47.41 649 SER A O 1
#

pLDDT: mean 90.63, std 8.9, range [37.94, 98.88]

Solvent-accessible surface area (backbone atoms only — not comparable to full-atom values): 33447 Å² total; per-residue (Å²): 115,50,58,39,55,89,42,48,78,34,34,32,37,32,39,39,56,54,79,56,34,45,41,36,51,50,20,30,41,66,20,47,20,49,49,26,36,34,42,92,48,62,68,50,39,51,51,39,45,68,74,66,46,56,69,32,65,71,90,76,55,66,53,68,72,34,62,32,36,35,41,33,57,89,56,40,78,54,35,87,55,48,34,71,68,50,55,47,28,56,75,43,70,33,52,71,30,19,60,67,32,57,49,48,54,49,32,59,89,33,54,34,42,35,36,37,30,25,52,66,55,56,32,67,58,27,32,52,49,35,38,44,27,40,44,68,57,71,43,58,64,49,64,20,38,75,51,90,37,39,65,50,69,42,79,71,67,37,63,70,33,34,35,26,30,27,44,48,54,54,46,46,71,20,24,92,79,42,56,26,52,27,21,35,40,48,38,65,63,87,66,68,41,74,52,42,72,39,62,68,48,44,49,55,39,52,54,45,52,50,69,60,29,36,73,87,18,34,38,36,31,21,44,77,41,74,57,27,40,49,50,65,73,65,63,85,54,55,30,51,75,32,43,33,26,42,81,45,86,51,54,52,24,36,15,24,40,95,29,42,37,35,36,22,54,92,65,40,81,76,47,75,46,71,41,72,78,27,87,49,36,64,44,65,70,34,38,42,27,49,53,52,25,49,50,47,39,49,74,74,67,49,49,71,67,39,46,52,54,19,57,64,68,41,76,52,47,90,31,48,67,17,64,45,30,38,41,97,76,30,35,33,28,33,15,32,64,15,44,31,40,77,50,21,46,60,56,58,71,59,54,65,41,28,28,36,33,32,36,12,42,60,51,94,72,46,60,62,89,44,62,88,56,30,83,29,36,69,30,36,27,20,18,49,77,28,24,69,58,50,50,62,72,44,48,92,63,31,52,70,48,80,44,54,44,71,56,54,26,47,55,52,34,51,54,52,51,56,72,66,64,51,88,70,23,29,39,33,38,37,24,23,11,36,35,72,75,86,24,98,39,38,64,60,48,28,50,50,49,51,51,44,53,70,68,42,87,85,52,43,69,66,44,83,65,88,66,64,66,51,60,67,59,56,49,51,53,50,52,53,52,50,50,52,54,51,34,57,70,52,15,38,76,52,20,57,78,69,76,45,58,48,52,50,61,28,54,52,51,52,54,54,48,55,54,50,51,52,51,50,54,59,56,71,71,47,50,77,69,51,46,50,56,50,17,48,54,44,23,56,52,18,52,54,46,46,57,46,11,66,78,72,22,63,75,57,94,88,22,24,54,36,42,77,59,83,95,42,77,43,49,32,65,71,54,22,53,64,16,43,53,48,45,36,52,48,31,40,53,46,22,75,77,39,73,90,46,66,17,58,61,51,34,52,50,54,50,50,56,54,40,50,54,28,54,76,28,67,33,60,69,60,30,50,52,53,50,54,52,47,52,52,49,40,44,73,75,57,51,58,69,51,71,74,69,68,55,80,127

Secondary structure (DSSP, 8-state):
----GGGTT-EEEEE--SHHHHHHHHHHHHTT-EEEEE-SSHHHHHHHHHTT--B--TTTS-GGG-SEEEE-TTS-SSSSS--HHHHHHHHTT-EEE-HHHHHHHHHTTTT-EEEEEE-SSSHHHHHHHHHHHHHHTT--EEEEESSSB-GGGSPPP-TTPEEEEE--HHHHHT-TT---SEEEE----S--HHHHSSHHHHHHHHHGGGTT--TT-EEEEE-SSHHHHHHHHH---SSEEEEEESSS--SSEEE-GGGEEEEEETTEEEEEEEGGG-TT--SHHHHHHHHHHHHHHHHTT--HHHHHHHHHH---BTTBSEEEEEETTEEEEE-TT--SHHHHHHHHTT-SSEEEEEESEEPTTTTGGGGGGGGGEEEEEEESTTHHHHHHHHGGGS-EEEEESHHHHHHHHHHHHHHHT-TT-EEEE--SEESTTT-SSHHHHHHHHHHHHHTSTT-EESS-------HHHHHHHHHHHHHHHHHHHHHHHHHHHTT--TTHHHHHHHHHHHHHHHHHHHHHT--HHHHHHHHHHHHHHHHHHHHHHHHHS--BTTB---EEETTEEE-HHHHHHHHHHHHHHHHHHHHHH-TTS-HHHHHHHHHHHHHHHHHHTT-HHHHHHHHHHHHHHHHHHT--HHHHTT---

Radius of gyration: 30.43 Å; Cα contacts (8 Å, |Δi|>4): 1259; chains: 1; bounding box: 87×67×75 Å

Mean predicted aligned error: 14.43 Å

Nearest PDB structures (foldseek):
  5a5f-assembly1_A  TM=8.419E-01  e=3.252E-31  Escherichia coli K-12
  7ti7-assembly1_A  TM=8.151E-01  e=1.409E-30  Acinetobacter baumannii
  7sir-assembly1_A  TM=7.973E-01  e=7.522E-30  Acinetobacter baumannii AB307-0294
  7bvb-assembly1_A  TM=6.340E-01  e=2.675E-16  Mycobacterium tuberculosis variant bovis AF2122/97
  7bva-assembly2_B  TM=6.263E-01  e=2.409E-16  Mycobacterium tuberculosis variant bovis AF2122/97

Sequence (649 aa):
MFPARTFARKKVGVFGLARSGSACAQALRLGGAQVFAWDDQAASVEKARKEGLPIGDLTSIDFATLDSLVLSPGVPLTHPKPHWTVERAKAAGIEIIGDTEVFQREIKGSGARLVAITGTNGKSTTTALTGHLFAAAGRDVDVGGNIGKAVFLLRQPIKERVYVLELSSFQIDLMPSLKPDAGILTNITPDHLDRHGTTENYAAVKARIFANQETGDTAIIGVDDIWGKKIAGALSTGARVIPVSVERPLTKGLSAPEGILIEREGGHEITKLDLRSLPALKGRHNWQNAAMAYAAGRALGLSLGAIHNGLMSFAGLAHRMQEIARLDGVAFINDSKATNADAAAKALSSFDEIYWIAGGIAKAGGITPLISLFPKIRRAYLIGEAADEFARTIGDKAPHIKAGTLDKAVEAAARDAVKDGRKGAVVLLSPACASFDHYPNFEVRGDAFGKAVAALPGIRMTVKGNGHADKPLSAVLLLMAAGVLISMAASPPVAERLGLDSFHFFKNQLFYLGFAVIILIATSLLEPVQARRSGFLVFFGSLALMVAALFYGPEIKGAHRWIEIGPIGLQPSELAKPAFIVMAAWFMAEHVRKPEMPGLLIALLLAGVFVGLLVLQPDFGQSALVVITFIAMLLIYGIPWILILGISS

Foldseek 3Di:
DAALQVQAQFEEEQEDQPQQRLLLQVNPVNNHHNYAYDYPDPLSLVVSVLVVGRHHPPVPDQLLRGQAYAYELVAALPPPHHDPSNVRNVVSVHAYAHSVQSLVVQLVPQQEAEEEFEEDPLLVQLLVLLQLLCVLLVFQEDGEAPDDDHSSRTDGRHRRYYYRYYYYLSNLLRHQPQEHLEYYYQYQDDDPCNRQVDSVSSLVSSLSNQVPYAALGEYEFEDPDPSSVVSLVPDDHNHHYAYEYQPDDDQAHWYQDPQWIFHHDNNDTPDIDRRCLQPQQFDSSSSSSLSSSVVVCVSSPHDPVSSVVSSNPDQYDQQCQGFFWDDLQATEGRNLVLAAQVSLLRNLVRAQAELEEADAAADPPRNLVCLVSQNSHAEYEYEYPCRVVVCVSCPPSYHYDDLHDLLSSLVVSVVVQVVVSDRRHYYDYNHNRFHVRPDPGSNVVSVVNSVSQVPDPRMGTPDPPPPPPVVVVVVVVVVLVVVLVVLLVPQQVVQVVVVHDSCPSSVVSVVVSVVVVVVVVVQVPDDLVRLLVVLVCLQVVLLVVLVVQLPPADQDVNFRQWDDDDPDTDRSLVSNQVSLVSQLLVLLVVCSVPVVRPSNVVNVVSLCSSLVSCVSRVNVVSSVVSLVVVLVVVVVSSDDPCVSVVPDD